Protein AF-0000000085929519 (afdb_homodimer)

Radius of gyration: 21.69 Å; Cα contacts (8 Å, |Δi|>4): 928; chains: 2; bounding box: 48×60×46 Å

Structure (mmCIF, N/CA/C/O backbone):
data_AF-0000000085929519-model_v1
#
loop_
_entity.id
_entity.type
_entity.pdbx_description
1 polymer 'PHP domain-containing protein'
#
loop_
_atom_site.group_PDB
_atom_site.id
_atom_site.type_symbol
_atom_site.label_atom_id
_atom_site.label_alt_id
_atom_site.label_comp_id
_atom_site.label_asym_id
_atom_site.label_entity_id
_atom_site.label_seq_id
_atom_site.pdbx_PDB_ins_code
_atom_site.Cartn_x
_atom_site.Cartn_y
_atom_site.Cartn_z
_atom_site.occupancy
_atom_site.B_iso_or_equiv
_atom_site.auth_seq_id
_atom_site.auth_comp_id
_atom_site.auth_asym_id
_atom_site.auth_atom_id
_atom_site.pdbx_PDB_model_num
ATOM 1 N N . MET A 1 1 ? -9.102 -14.117 -19.047 1 90.38 1 MET A N 1
ATOM 2 C CA . MET A 1 1 ? -7.98 -13.469 -18.375 1 90.38 1 MET A CA 1
ATOM 3 C C . MET A 1 1 ? -8.18 -13.477 -16.859 1 90.38 1 MET A C 1
ATOM 5 O O . MET A 1 1 ? -9.289 -13.703 -16.375 1 90.38 1 MET A O 1
ATOM 9 N N . ILE A 1 2 ? -7.047 -13.477 -16.094 1 96.5 2 ILE A N 1
ATOM 10 C CA . ILE A 1 2 ? -7.07 -13.68 -14.648 1 96.5 2 ILE A CA 1
ATOM 11 C C . ILE A 1 2 ? -6.348 -12.523 -13.953 1 96.5 2 ILE A C 1
ATOM 13 O O . ILE A 1 2 ? -5.301 -12.07 -14.422 1 96.5 2 ILE A O 1
ATOM 17 N N . ASP A 1 3 ? -6.895 -11.992 -12.93 1 98.62 3 ASP A N 1
ATOM 18 C CA . ASP A 1 3 ? -6.242 -11.078 -12 1 98.62 3 ASP A CA 1
ATOM 19 C C . ASP A 1 3 ? -6.473 -11.516 -10.555 1 98.62 3 ASP A C 1
ATOM 21 O O . ASP A 1 3 ? -7.535 -11.258 -9.984 1 98.62 3 ASP A O 1
ATOM 25 N N . ILE A 1 4 ? -5.457 -12.023 -9.953 1 98.25 4 ILE A N 1
ATOM 26 C CA . ILE A 1 4 ? -5.723 -12.664 -8.672 1 98.25 4 ILE A CA 1
ATOM 27 C C . ILE A 1 4 ? -5.172 -11.812 -7.535 1 98.25 4 ILE A C 1
ATOM 29 O O . ILE A 1 4 ? -5.152 -12.242 -6.379 1 98.25 4 ILE A O 1
ATOM 33 N N . HIS A 1 5 ? -4.691 -10.625 -7.828 1 98.81 5 HIS A N 1
ATOM 34 C CA . HIS A 1 5 ? -4.082 -9.742 -6.836 1 98.81 5 HIS A CA 1
ATOM 35 C C . HIS A 1 5 ? -4.688 -8.344 -6.891 1 98.81 5 HIS A C 1
ATOM 37 O O . HIS A 1 5 ? -4.172 -7.469 -7.59 1 98.81 5 HIS A O 1
ATOM 43 N N . THR A 1 6 ? -5.723 -8.172 -6.09 1 98.81 6 THR A N 1
ATOM 44 C CA . THR A 1 6 ? -6.41 -6.883 -6.035 1 98.81 6 THR A CA 1
ATOM 45 C C . THR A 1 6 ? -6.719 -6.496 -4.594 1 98.81 6 THR A C 1
ATOM 47 O O . THR A 1 6 ? -7 -7.359 -3.76 1 98.81 6 THR A O 1
ATOM 50 N N . HIS A 1 7 ? -6.684 -5.281 -4.344 1 98 7 HIS A N 1
ATOM 51 C CA . HIS A 1 7 ? -6.953 -4.777 -3.002 1 98 7 HIS A CA 1
ATOM 52 C C . HIS A 1 7 ? -8.25 -3.982 -2.961 1 98 7 HIS A C 1
ATOM 54 O O . HIS A 1 7 ? -8.672 -3.418 -3.975 1 98 7 HIS A O 1
ATOM 60 N N . THR A 1 8 ? -8.867 -3.93 -1.859 1 97.56 8 THR A N 1
ATOM 61 C CA . THR A 1 8 ? -10.102 -3.203 -1.575 1 97.56 8 THR A CA 1
ATOM 62 C C . THR A 1 8 ? -9.961 -2.389 -0.292 1 97.56 8 THR A C 1
ATOM 64 O O . THR A 1 8 ? -8.875 -2.297 0.279 1 97.56 8 THR A O 1
ATOM 67 N N . ARG A 1 9 ? -11.047 -1.91 0.167 1 93.94 9 ARG A N 1
ATOM 68 C CA . ARG A 1 9 ? -11.062 -1.1 1.381 1 93.94 9 ARG A CA 1
ATOM 69 C C . ARG A 1 9 ? -10.773 -1.952 2.611 1 93.94 9 ARG A C 1
ATOM 71 O O . ARG A 1 9 ? -10.516 -1.422 3.695 1 93.94 9 ARG A O 1
ATOM 78 N N . PHE A 1 10 ? -10.812 -3.244 2.479 1 96.25 10 PHE A N 1
ATOM 79 C CA . PHE A 1 10 ? -10.484 -4.121 3.596 1 96.25 10 PHE A CA 1
ATOM 80 C C . PHE A 1 10 ? -9.016 -4 3.969 1 96.25 10 PHE A C 1
ATOM 82 O O . PHE A 1 10 ? -8.594 -4.453 5.035 1 96.25 10 PHE A O 1
ATOM 89 N N . SER A 1 11 ? -8.234 -3.332 3.104 1 94.5 11 SER A N 1
ATOM 90 C CA . SER A 1 11 ? -6.867 -2.965 3.449 1 94.5 11 SER A CA 1
ATOM 91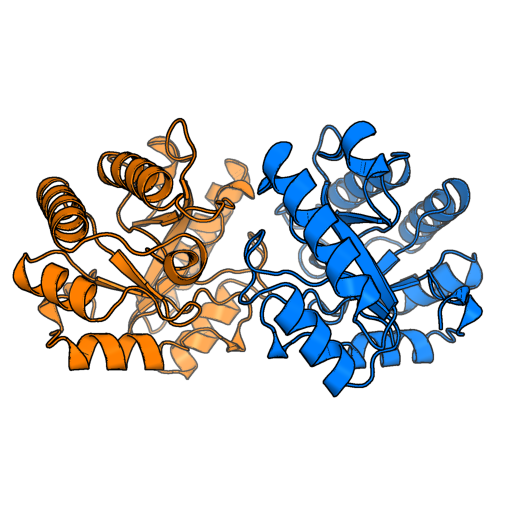 C C . SER A 1 11 ? -6.543 -1.545 2.994 1 94.5 11 SER A C 1
ATOM 93 O O . SER A 1 11 ? -7.055 -0.575 3.559 1 94.5 11 SER A O 1
ATOM 95 N N . ASP A 1 12 ? -5.707 -1.361 1.923 1 92.25 12 ASP A N 1
ATOM 96 C CA . ASP A 1 12 ? -5.312 -0.007 1.547 1 92.25 12 ASP A CA 1
ATOM 97 C C . ASP A 1 12 ? -5.762 0.321 0.124 1 92.25 12 ASP A C 1
ATOM 99 O O . ASP A 1 12 ? -5.219 1.229 -0.508 1 92.25 12 ASP A O 1
ATOM 103 N N . GLY A 1 13 ? -6.703 -0.383 -0.377 1 94.44 13 GLY A N 1
ATOM 104 C CA . GLY A 1 13 ? -7.344 -0.057 -1.642 1 94.44 13 GLY A CA 1
ATOM 105 C C . GLY A 1 13 ? -8.523 0.884 -1.487 1 94.44 13 GLY A C 1
ATOM 106 O O . GLY A 1 13 ? -8.93 1.196 -0.367 1 94.44 13 GLY A O 1
ATOM 107 N N . ILE A 1 14 ? -8.969 1.288 -2.68 1 92.25 14 ILE A N 1
ATOM 108 C CA . ILE A 1 14 ? -10.164 2.119 -2.744 1 92.25 14 ILE A CA 1
ATOM 109 C C . ILE A 1 14 ? -11.312 1.327 -3.371 1 92.25 14 ILE A C 1
ATOM 111 O O . ILE A 1 14 ? -11.125 0.655 -4.391 1 92.25 14 ILE A O 1
ATOM 115 N N . GLY A 1 15 ? -12.57 1.374 -2.689 1 92.12 15 GLY A N 1
ATOM 116 C CA . GLY A 1 15 ? -13.742 0.693 -3.209 1 92.12 15 GLY A CA 1
ATOM 117 C C . GLY A 1 15 ? -14.062 -0.595 -2.475 1 92.12 15 GLY A C 1
ATOM 118 O O . GLY A 1 15 ? -13.25 -1.081 -1.684 1 92.12 15 GLY A O 1
ATOM 119 N N . ASP A 1 16 ? -15.242 -1.176 -2.811 1 95.69 16 ASP A N 1
ATOM 120 C CA . ASP A 1 16 ? -15.711 -2.418 -2.201 1 95.69 16 ASP A CA 1
ATOM 121 C C . ASP A 1 16 ? -15.344 -3.623 -3.066 1 95.69 16 ASP A C 1
ATOM 123 O O . ASP A 1 16 ? -14.961 -3.469 -4.227 1 95.69 16 ASP A O 1
ATOM 127 N N . ILE A 1 17 ? -15.484 -4.773 -2.451 1 98.19 17 ILE A N 1
ATOM 128 C CA . ILE A 1 17 ? -15.258 -6.02 -3.18 1 98.19 17 ILE A CA 1
ATOM 129 C C . ILE A 1 17 ? -16.156 -6.062 -4.414 1 98.19 17 ILE A C 1
ATOM 131 O O . ILE A 1 17 ? -15.695 -6.41 -5.508 1 98.19 17 ILE A O 1
ATOM 135 N N . GLN A 1 18 ? -17.359 -5.621 -4.242 1 98.19 18 GLN A N 1
ATOM 136 C CA . GLN A 1 18 ? -18.328 -5.641 -5.344 1 98.19 18 GLN A CA 1
ATOM 137 C C . GLN A 1 18 ? -17.859 -4.762 -6.496 1 98.19 18 GLN A C 1
ATOM 139 O O . GLN A 1 18 ? -18.078 -5.09 -7.664 1 98.19 18 GLN A O 1
ATOM 144 N N . ASP A 1 19 ? -17.234 -3.633 -6.195 1 98.12 19 ASP A N 1
ATOM 145 C CA . ASP A 1 19 ? -16.734 -2.723 -7.223 1 98.12 19 ASP A CA 1
ATOM 146 C C . ASP A 1 19 ? -15.617 -3.377 -8.047 1 98.12 19 ASP A C 1
ATOM 148 O O . ASP A 1 19 ? -15.578 -3.24 -9.266 1 98.12 19 ASP A O 1
ATOM 152 N N . ASN A 1 20 ? -14.75 -4.055 -7.336 1 98.62 20 ASN A N 1
ATOM 153 C CA . ASN A 1 20 ? -13.688 -4.766 -8.039 1 98.62 20 ASN A CA 1
ATOM 154 C C . ASN A 1 20 ? -14.25 -5.852 -8.953 1 98.62 20 ASN A C 1
ATOM 156 O O . ASN A 1 20 ? -13.805 -6.004 -10.094 1 98.62 20 ASN A O 1
ATOM 160 N N . ILE A 1 21 ? -15.195 -6.602 -8.469 1 98.69 21 ILE A N 1
ATOM 161 C CA . ILE A 1 21 ? -15.805 -7.672 -9.25 1 98.69 21 ILE A CA 1
ATOM 162 C C . ILE A 1 21 ? -16.5 -7.09 -10.477 1 98.69 21 ILE A C 1
ATOM 164 O O . ILE A 1 21 ? -16.344 -7.598 -11.586 1 98.69 21 ILE A O 1
ATOM 168 N N . ALA A 1 22 ? -17.219 -6.008 -10.266 1 98.5 22 ALA A N 1
ATOM 169 C CA . ALA A 1 22 ? -17.906 -5.363 -11.375 1 98.5 22 ALA A CA 1
ATOM 170 C C . ALA A 1 22 ? -16.938 -4.891 -12.445 1 98.5 22 ALA A C 1
ATOM 172 O O . ALA A 1 22 ? -17.188 -5.031 -13.641 1 98.5 22 ALA A O 1
ATOM 173 N N . GLU A 1 23 ? -15.867 -4.34 -12.016 1 98.62 23 GLU A N 1
ATOM 174 C CA . GLU A 1 23 ? -14.852 -3.889 -12.961 1 98.62 23 GLU A CA 1
ATOM 175 C C . GLU A 1 23 ? -14.25 -5.066 -13.727 1 98.62 23 GLU A C 1
ATOM 177 O O . GLU A 1 23 ? -14 -4.969 -14.93 1 98.62 23 GLU A O 1
ATOM 182 N N . ALA A 1 24 ? -13.992 -6.117 -13.016 1 98.56 24 ALA A N 1
ATOM 183 C CA . ALA A 1 24 ? -13.477 -7.324 -13.648 1 98.56 24 ALA A CA 1
ATOM 184 C C . ALA A 1 24 ? -14.445 -7.844 -14.711 1 98.56 24 ALA A C 1
ATOM 186 O O . ALA A 1 24 ? -14.031 -8.227 -15.805 1 98.56 24 ALA A O 1
ATOM 187 N N . GLU A 1 25 ? -15.695 -7.863 -14.398 1 98.38 25 GLU A N 1
ATOM 188 C CA . GLU A 1 25 ? -16.719 -8.281 -15.352 1 98.38 25 GLU A CA 1
ATOM 189 C C . GLU A 1 25 ? -16.75 -7.359 -16.562 1 98.38 25 GLU A C 1
ATOM 191 O O . GLU A 1 25 ? -16.812 -7.824 -17.703 1 98.38 25 GLU A O 1
ATOM 196 N N . LYS A 1 26 ? -16.719 -6.109 -16.266 1 98.19 26 LYS A N 1
ATOM 197 C CA . LYS A 1 26 ? -16.734 -5.113 -17.344 1 98.19 26 LYS A CA 1
ATOM 198 C C . LYS A 1 26 ? -15.57 -5.328 -18.312 1 98.19 26 LYS A C 1
ATOM 200 O O . LYS A 1 26 ? -15.727 -5.156 -19.516 1 98.19 26 LYS A O 1
ATOM 205 N N . LYS A 1 27 ? -14.469 -5.754 -17.766 1 97.88 27 LYS A N 1
ATOM 206 C CA . LYS A 1 27 ? -13.266 -5.945 -18.578 1 97.88 27 LYS A CA 1
ATOM 207 C C . LYS A 1 27 ? -13.172 -7.379 -19.094 1 97.88 27 LYS A C 1
ATOM 209 O O . LYS A 1 27 ? -12.133 -7.789 -19.625 1 97.88 27 LYS A O 1
ATOM 214 N N . LYS A 1 28 ? -14.125 -8.188 -18.766 1 97.12 28 LYS A N 1
ATOM 215 C CA . LYS A 1 28 ? -14.32 -9.531 -19.312 1 97.12 28 LYS A CA 1
ATOM 216 C C . LYS A 1 28 ? -13.25 -10.492 -18.797 1 97.12 28 LYS A C 1
ATOM 218 O O . LYS A 1 28 ? -12.734 -11.312 -19.562 1 97.12 28 LYS A O 1
ATOM 223 N N . LEU A 1 29 ? -12.898 -10.273 -17.609 1 98 29 LEU A N 1
ATOM 224 C CA . LEU A 1 29 ? -12.07 -11.289 -16.969 1 98 29 LEU A CA 1
ATOM 225 C C . LEU A 1 29 ? -12.852 -12.57 -16.734 1 98 29 LEU A C 1
ATOM 227 O O . LEU A 1 29 ? -14.086 -12.547 -16.641 1 98 29 LEU A O 1
ATOM 231 N N . HIS A 1 30 ? -12.109 -13.688 -16.656 1 98 30 HIS A N 1
ATOM 232 C CA . HIS A 1 30 ? -12.719 -14.961 -16.297 1 98 30 HIS A CA 1
ATOM 233 C C . HIS A 1 30 ? -12.609 -15.211 -14.789 1 98 30 HIS A C 1
ATOM 235 O O . HIS A 1 30 ? -13.477 -15.852 -14.203 1 98 30 HIS A O 1
ATOM 241 N N . ILE A 1 31 ? -11.539 -14.773 -14.18 1 98.56 31 ILE A N 1
ATOM 242 C CA . ILE A 1 31 ? -11.273 -15 -12.766 1 98.56 31 ILE A CA 1
ATOM 243 C C . ILE A 1 31 ? -10.773 -13.711 -12.117 1 98.56 31 ILE A C 1
ATOM 245 O O . ILE A 1 31 ? -9.883 -13.047 -12.656 1 98.56 31 ILE A O 1
ATOM 249 N N . ILE A 1 32 ? -11.312 -13.359 -10.984 1 98.81 32 ILE A N 1
ATOM 250 C CA . ILE A 1 32 ? -10.758 -12.312 -10.141 1 98.81 32 ILE A CA 1
ATOM 251 C C . ILE A 1 32 ? -10.461 -12.867 -8.75 1 98.81 32 ILE A C 1
ATOM 253 O O . ILE A 1 32 ? -11.242 -13.664 -8.211 1 98.81 32 ILE A O 1
ATOM 257 N N . GLY A 1 33 ? -9.305 -12.516 -8.258 1 98.81 33 GLY A N 1
ATOM 258 C CA . GLY A 1 33 ? -8.969 -12.773 -6.867 1 98.81 33 GLY A CA 1
ATOM 259 C C . GLY A 1 33 ? -8.969 -11.523 -6.008 1 98.81 33 GLY A C 1
ATOM 260 O O . GLY A 1 33 ? -8.383 -10.508 -6.383 1 98.81 33 GLY A O 1
ATOM 261 N N . ILE A 1 34 ? -9.625 -11.555 -4.914 1 98.81 34 ILE A N 1
ATOM 262 C CA . ILE A 1 34 ? -9.562 -10.516 -3.898 1 98.81 34 ILE A CA 1
ATOM 263 C C . ILE A 1 34 ? -8.523 -10.883 -2.844 1 98.81 34 ILE A C 1
ATOM 265 O O . ILE A 1 34 ? -8.656 -11.898 -2.16 1 98.81 34 ILE A O 1
ATOM 269 N N . SER A 1 35 ? -7.504 -10.039 -2.73 1 98.69 35 SER A N 1
ATOM 270 C CA . SER A 1 35 ? -6.363 -10.469 -1.931 1 98.69 35 SER A CA 1
ATOM 271 C C . SER A 1 35 ? -5.785 -9.32 -1.122 1 98.69 35 SER A C 1
ATOM 273 O O . SER A 1 35 ? -4.59 -9.023 -1.218 1 98.69 35 SER A O 1
ATOM 275 N N . ASP A 1 36 ? -6.566 -8.781 -0.262 1 98.25 36 ASP A N 1
ATOM 276 C CA . ASP A 1 36 ? -6.164 -7.672 0.6 1 98.25 36 ASP A CA 1
ATOM 277 C C . ASP A 1 36 ? -5.051 -8.094 1.555 1 98.25 36 ASP A C 1
ATOM 279 O O . ASP A 1 36 ? -4.855 -9.289 1.8 1 98.25 36 ASP A O 1
ATOM 283 N N . HIS A 1 37 ? -4.363 -7.098 2.061 1 97.69 37 HIS A N 1
ATOM 284 C CA . HIS A 1 37 ? -3.275 -7.375 2.994 1 97.69 37 HIS A CA 1
ATOM 285 C C . HIS A 1 37 ? -3.799 -8.008 4.281 1 97.69 37 HIS A C 1
ATOM 287 O O . HIS A 1 37 ? -4.727 -7.48 4.898 1 97.69 37 HIS A O 1
ATOM 293 N N . LEU A 1 38 ? -3.082 -8.945 4.754 1 97.12 38 LEU A N 1
ATOM 294 C CA . LEU A 1 38 ? -3.539 -9.734 5.895 1 97.12 38 LEU A CA 1
ATOM 295 C C . LEU A 1 38 ? -3.465 -8.914 7.18 1 97.12 38 LEU A C 1
ATOM 297 O O . LEU A 1 38 ? -4.316 -9.062 8.062 1 97.12 38 LEU A O 1
ATOM 301 N N . HIS A 1 39 ? -2.502 -8.078 7.312 1 91.31 39 HIS A N 1
ATOM 302 C CA . HIS A 1 39 ? -2.221 -7.434 8.594 1 91.31 39 HIS A CA 1
ATOM 303 C C . HIS A 1 39 ? -3.285 -6.395 8.93 1 91.31 39 HIS A C 1
ATOM 305 O O . HIS A 1 39 ? -3.258 -5.801 10.008 1 91.31 39 HIS A O 1
ATOM 311 N N . PHE A 1 40 ? -4.309 -6.254 8.141 1 92.69 40 PHE A N 1
ATOM 312 C CA . PHE A 1 40 ? -5.41 -5.336 8.406 1 92.69 40 PHE A CA 1
ATOM 313 C C . PHE A 1 40 ? -6.551 -6.051 9.117 1 92.69 40 PHE A C 1
ATOM 315 O O . PHE A 1 40 ? -7.508 -5.414 9.562 1 92.69 40 PHE A O 1
ATOM 322 N N . PHE A 1 41 ? -6.418 -7.359 9.289 1 93.31 41 PHE A N 1
ATOM 323 C CA . PHE A 1 41 ? -7.57 -8.156 9.695 1 93.31 41 PHE A CA 1
ATOM 324 C C . PHE A 1 41 ? -7.438 -8.609 11.148 1 93.31 41 PHE A C 1
ATOM 326 O O . PHE A 1 41 ? -6.383 -9.102 11.555 1 93.31 41 PHE A O 1
ATOM 333 N N . SER A 1 42 ? -8.5 -8.398 11.898 1 90.44 42 SER A N 1
ATOM 334 C CA . SER A 1 42 ? -8.773 -9.289 13.031 1 90.44 42 SER A CA 1
ATOM 335 C C . SER A 1 42 ? -9.5 -10.555 12.578 1 90.44 42 SER A C 1
ATOM 337 O O . SER A 1 42 ? -9.938 -10.648 11.43 1 90.44 42 SER A O 1
ATOM 339 N N . ASN A 1 43 ? -9.586 -11.508 13.453 1 91.88 43 ASN A N 1
ATOM 340 C CA . ASN A 1 43 ? -10.273 -12.742 13.109 1 91.88 43 ASN A CA 1
ATOM 341 C C . ASN A 1 43 ? -11.719 -12.484 12.68 1 91.88 43 ASN A C 1
ATOM 343 O O . ASN A 1 43 ? -12.188 -13.047 11.695 1 91.88 43 ASN A O 1
ATOM 347 N N . HIS A 1 44 ? -12.328 -11.648 13.391 1 92.44 44 HIS A N 1
ATOM 348 C CA . HIS A 1 44 ? -13.727 -11.359 13.094 1 92.44 44 HIS A CA 1
ATOM 349 C C . HIS A 1 44 ? -13.875 -10.664 11.75 1 92.44 44 HIS A C 1
ATOM 351 O O . HIS A 1 44 ? -14.781 -10.984 10.977 1 92.44 44 HIS A O 1
ATOM 357 N N . VAL A 1 45 ? -13.016 -9.805 11.438 1 93.94 45 VAL A N 1
ATOM 358 C CA . VAL A 1 45 ? -13.07 -9.062 10.18 1 93.94 45 VAL A CA 1
ATOM 359 C C . VAL A 1 45 ? -12.781 -10 9.016 1 93.94 45 VAL A C 1
ATOM 361 O O . VAL A 1 45 ? -13.391 -9.883 7.945 1 93.94 45 VAL A O 1
ATOM 364 N N . LEU A 1 46 ? -11.859 -10.891 9.289 1 96.69 46 LEU A N 1
ATOM 365 C CA . LEU A 1 46 ? -11.547 -11.859 8.25 1 96.69 46 LEU A CA 1
ATOM 366 C C . LEU A 1 46 ? -12.766 -12.727 7.934 1 96.69 46 LEU A C 1
ATOM 368 O O . LEU A 1 46 ? -13.023 -13.031 6.766 1 96.69 46 LEU A O 1
ATOM 372 N N . ASN A 1 47 ? -13.453 -13.125 8.953 1 96.88 47 ASN A N 1
ATOM 373 C CA . ASN A 1 47 ? -14.664 -13.922 8.75 1 96.88 47 ASN A CA 1
ATOM 374 C C . ASN A 1 47 ? -15.695 -13.164 7.918 1 96.88 47 ASN A C 1
ATOM 376 O O . ASN A 1 47 ? -16.312 -13.742 7.023 1 96.88 47 ASN A O 1
ATOM 380 N N . SER A 1 48 ? -15.859 -11.914 8.203 1 95.88 48 SER A N 1
ATOM 381 C CA . SER A 1 48 ? -16.781 -11.078 7.441 1 95.88 48 SER A CA 1
ATOM 382 C C . SER A 1 48 ? -16.312 -10.938 5.992 1 95.88 48 SER A C 1
ATOM 384 O O . SER A 1 48 ? -17.125 -11.016 5.066 1 95.88 48 SER A O 1
ATOM 386 N N . TYR A 1 49 ? -15.117 -10.742 5.82 1 97.81 49 TYR A N 1
ATOM 387 C CA . TYR A 1 49 ? -14.461 -10.609 4.52 1 97.81 49 TYR A CA 1
ATOM 388 C C . TYR A 1 49 ? -14.734 -11.828 3.646 1 97.81 49 TYR A C 1
ATOM 390 O O . TYR A 1 49 ? -15.242 -11.695 2.529 1 97.81 49 TYR A O 1
ATOM 398 N N . VAL A 1 50 ? -14.492 -12.977 4.168 1 98.44 50 VAL A N 1
ATOM 399 C CA . VAL A 1 50 ? -14.672 -14.227 3.443 1 98.44 50 VAL A CA 1
ATOM 400 C C . VAL A 1 50 ? -16.156 -14.453 3.156 1 98.44 50 VAL A C 1
ATOM 402 O O . VAL A 1 50 ? -16.516 -14.883 2.059 1 98.44 50 VAL A O 1
ATOM 405 N N . SER A 1 51 ? -16.969 -14.156 4.113 1 98 51 SER A N 1
ATOM 406 C CA . SER A 1 51 ? -18.406 -14.328 3.951 1 98 51 SER A CA 1
ATOM 407 C C . SER A 1 51 ? -18.953 -13.453 2.83 1 98 51 SER A C 1
ATOM 409 O O . SER A 1 51 ? -19.766 -13.891 2.023 1 98 51 SER A O 1
ATOM 411 N N . ILE A 1 52 ? -18.5 -12.242 2.777 1 97.62 52 ILE A N 1
ATOM 412 C CA . ILE A 1 52 ? -18.922 -11.297 1.752 1 97.62 52 ILE A CA 1
ATOM 413 C C . ILE A 1 52 ? -18.5 -11.797 0.375 1 97.62 52 ILE A C 1
ATOM 415 O O . ILE A 1 52 ? -19.281 -11.781 -0.572 1 97.62 52 ILE A O 1
ATOM 419 N N . ILE A 1 53 ? -17.297 -12.227 0.251 1 98.56 53 ILE A N 1
ATOM 420 C CA . ILE A 1 53 ? -16.797 -12.734 -1.023 1 98.56 53 ILE A CA 1
ATOM 421 C C . ILE A 1 53 ? -17.609 -13.938 -1.458 1 98.56 53 ILE A C 1
ATOM 423 O O . ILE A 1 53 ? -18 -14.055 -2.627 1 98.56 53 ILE A O 1
ATOM 427 N N . LYS A 1 54 ? -17.875 -14.812 -0.537 1 97.94 54 LYS A N 1
ATOM 428 C CA . LYS A 1 54 ? -18.641 -16.016 -0.841 1 97.94 54 LYS A CA 1
ATOM 429 C C . LYS A 1 54 ? -20.047 -15.656 -1.343 1 97.94 54 LYS A C 1
ATOM 431 O O . LYS A 1 54 ? -20.562 -16.297 -2.26 1 97.94 54 LYS A O 1
ATOM 436 N N . GLN A 1 55 ? -20.609 -14.703 -0.755 1 98 55 GLN A N 1
ATOM 437 C CA . GLN A 1 55 ? -21.922 -14.258 -1.179 1 98 55 GLN A CA 1
ATOM 438 C C . GLN A 1 55 ? -21.875 -13.633 -2.572 1 98 55 GLN A C 1
ATOM 440 O O . GLN A 1 55 ? -22.703 -13.945 -3.426 1 98 55 GLN A O 1
ATOM 445 N N . LEU A 1 56 ? -20.922 -12.797 -2.785 1 98.06 56 LEU A N 1
ATOM 446 C CA . LEU A 1 56 ? -20.812 -12.094 -4.059 1 98.06 56 LEU A CA 1
ATOM 447 C C . LEU A 1 56 ? -20.469 -13.055 -5.184 1 98.06 56 LEU A C 1
ATOM 449 O O . LEU A 1 56 ? -20.875 -12.852 -6.332 1 98.06 56 LEU A O 1
ATOM 453 N N . LYS A 1 57 ? -19.734 -14.055 -4.809 1 97.38 57 LYS A N 1
ATOM 454 C CA . LYS A 1 57 ? -19.375 -15.109 -5.754 1 97.38 57 LYS A CA 1
ATOM 455 C C . LYS A 1 57 ? -20.625 -15.734 -6.383 1 97.38 57 LYS A C 1
ATOM 457 O O . LYS A 1 57 ? -20.641 -16.031 -7.578 1 97.38 57 LYS A O 1
ATOM 462 N N . LYS A 1 58 ? -21.641 -15.914 -5.652 1 97.12 58 LYS A N 1
ATOM 463 C CA . LYS A 1 58 ? -22.875 -16.562 -6.098 1 97.12 58 LYS A CA 1
ATOM 464 C C . LYS A 1 58 ? -23.594 -15.695 -7.121 1 97.12 58 LYS A C 1
ATOM 466 O O . LYS A 1 58 ? -24.344 -16.203 -7.961 1 97.12 58 LYS A O 1
ATOM 471 N N . GLU A 1 59 ? -23.312 -14.461 -7.047 1 96.5 59 GLU A N 1
ATOM 472 C CA . GLU A 1 59 ? -24.062 -13.531 -7.895 1 96.5 59 GLU A CA 1
ATOM 473 C C . GLU A 1 59 ? -23.203 -13.047 -9.062 1 96.5 59 GLU A C 1
ATOM 475 O O . GLU A 1 59 ? -23.672 -12.25 -9.883 1 96.5 59 GLU A O 1
ATOM 480 N N . SER A 1 60 ? -22.062 -13.508 -9.125 1 97.31 60 SER A N 1
ATOM 481 C CA . SER A 1 60 ? -21.109 -13.016 -10.117 1 97.31 60 SER A CA 1
ATOM 482 C C . SER A 1 60 ? -21.172 -13.828 -11.406 1 97.31 60 SER A C 1
ATOM 484 O O . SER A 1 60 ? -21.469 -15.023 -11.375 1 97.31 60 SER A O 1
ATOM 486 N N . GLU A 1 61 ? -20.781 -13.18 -12.5 1 96.56 61 GLU A N 1
ATOM 487 C CA . GLU A 1 61 ? -20.719 -13.836 -13.805 1 96.56 61 GLU A CA 1
ATOM 488 C C . GLU A 1 61 ? -19.359 -14.477 -14.039 1 96.56 61 GLU A C 1
ATOM 490 O O . GLU A 1 61 ? -19.188 -15.227 -15 1 96.56 61 GLU A O 1
ATOM 495 N N . ILE A 1 62 ? -18.469 -14.188 -13.188 1 98.19 62 ILE A N 1
ATOM 496 C CA . ILE A 1 62 ? -17.109 -14.711 -13.328 1 98.19 62 ILE A CA 1
ATOM 497 C C . ILE A 1 62 ? -16.703 -15.445 -12.062 1 98.19 62 ILE A C 1
ATOM 499 O O . ILE A 1 62 ? -17.406 -15.383 -11.047 1 98.19 62 ILE A O 1
ATOM 503 N N . VAL A 1 63 ? -15.625 -16.172 -12.102 1 98.5 63 VAL A N 1
ATOM 504 C CA . VAL A 1 63 ? -15.109 -16.875 -10.93 1 98.5 63 VAL A CA 1
ATOM 505 C C . VAL A 1 63 ? -14.484 -15.867 -9.961 1 98.5 63 VAL A C 1
ATOM 507 O O . VAL A 1 63 ? -13.641 -15.062 -10.359 1 98.5 63 VAL A O 1
ATOM 510 N N . VAL A 1 64 ? -14.922 -15.867 -8.758 1 98.81 64 VAL A N 1
ATOM 511 C CA . VAL A 1 64 ? -14.383 -15.008 -7.711 1 98.81 64 VAL A CA 1
ATOM 512 C C . VAL A 1 64 ? -13.688 -15.852 -6.648 1 98.81 64 VAL A C 1
ATOM 514 O O . VAL A 1 64 ? -14.289 -16.766 -6.074 1 98.81 64 VAL A O 1
ATOM 517 N N . LEU A 1 65 ? -12.445 -15.562 -6.395 1 98.81 65 LEU A N 1
ATOM 518 C CA . LEU A 1 65 ? -11.672 -16.312 -5.418 1 98.81 65 LEU A CA 1
ATOM 519 C C . LEU A 1 65 ? -11.344 -15.453 -4.203 1 98.81 65 LEU A C 1
ATOM 521 O O . LEU A 1 65 ? -10.977 -14.289 -4.344 1 98.81 65 LEU A O 1
ATOM 525 N N . ALA A 1 66 ? -11.492 -16.031 -3.033 1 98.75 66 ALA A N 1
ATOM 526 C CA . ALA A 1 66 ? -11.117 -15.383 -1.777 1 98.75 66 ALA A CA 1
ATOM 527 C C . ALA A 1 66 ? -9.656 -15.656 -1.437 1 98.75 66 ALA A C 1
ATOM 529 O O . ALA A 1 66 ? -9.289 -16.781 -1.089 1 98.75 66 ALA A O 1
ATOM 530 N N . GLY A 1 67 ? -8.828 -14.609 -1.534 1 98.81 67 GLY A N 1
ATOM 531 C CA . GLY A 1 67 ? -7.422 -14.719 -1.182 1 98.81 67 GLY A CA 1
ATOM 532 C C . GLY A 1 67 ? -6.973 -13.68 -0.171 1 98.81 67 GLY A C 1
ATOM 533 O O . GLY A 1 67 ? -7.801 -12.977 0.415 1 98.81 67 GLY A O 1
ATOM 534 N N . ILE A 1 68 ? -5.676 -13.648 0.113 1 98.81 68 ILE A N 1
ATOM 535 C CA . ILE A 1 68 ? -5.008 -12.641 0.929 1 98.81 68 ILE A CA 1
ATOM 536 C C . ILE A 1 68 ? -3.574 -12.445 0.435 1 98.81 68 ILE A C 1
ATOM 538 O O . ILE A 1 68 ? -3.051 -13.273 -0.311 1 98.81 68 ILE A O 1
ATOM 542 N N . GLU A 1 69 ? -3.043 -11.336 0.878 1 98.75 69 GLU A N 1
ATOM 543 C CA . GLU A 1 69 ? -1.602 -11.141 0.75 1 98.75 69 GLU A CA 1
ATOM 544 C C . GLU A 1 69 ? -0.931 -11.07 2.119 1 98.75 69 GLU A C 1
ATOM 546 O O . GLU A 1 69 ? -1.105 -10.094 2.852 1 98.75 69 GLU A O 1
ATOM 551 N N . ALA A 1 70 ? -0.176 -12.055 2.379 1 98.56 70 ALA A N 1
ATOM 552 C CA . ALA A 1 70 ? 0.617 -12.109 3.605 1 98.56 70 ALA A CA 1
ATOM 553 C C . ALA A 1 70 ? 1.987 -11.469 3.402 1 98.56 70 ALA A C 1
ATOM 555 O O . ALA A 1 70 ? 2.396 -11.211 2.268 1 98.56 70 ALA A O 1
ATOM 556 N N . ASN A 1 71 ? 2.643 -11.227 4.508 1 97.25 71 ASN A N 1
ATOM 557 C CA . ASN A 1 71 ? 4.004 -10.695 4.469 1 97.25 71 ASN A CA 1
ATOM 558 C C . ASN A 1 71 ? 5.039 -11.797 4.703 1 97.25 71 ASN A C 1
ATOM 560 O O . ASN A 1 71 ? 4.844 -12.664 5.551 1 97.25 71 ASN A O 1
ATOM 564 N N . ILE A 1 72 ? 6.059 -11.703 3.908 1 97.81 72 ILE A N 1
ATOM 565 C CA . ILE A 1 72 ? 7.246 -12.5 4.199 1 97.81 72 ILE A CA 1
ATOM 566 C C . ILE A 1 72 ? 8.156 -11.727 5.156 1 97.81 72 ILE A C 1
ATOM 568 O O . ILE A 1 72 ? 8.664 -10.656 4.812 1 97.81 72 ILE A O 1
ATOM 572 N N . LEU A 1 73 ? 8.391 -12.312 6.309 1 94.94 73 LEU A N 1
ATOM 573 C CA . LEU A 1 73 ? 9.203 -11.703 7.355 1 94.94 73 LEU A CA 1
ATOM 574 C C . LEU A 1 73 ? 10.43 -12.562 7.66 1 94.94 73 LEU A C 1
ATOM 576 O O . LEU A 1 73 ? 10.5 -13.719 7.234 1 94.94 73 LEU A O 1
ATOM 580 N N . PRO A 1 74 ? 11.383 -12.016 8.375 1 94.12 74 PRO A N 1
ATOM 581 C CA . PRO A 1 74 ? 12.594 -12.781 8.664 1 94.12 74 PRO A CA 1
ATOM 582 C C . PRO A 1 74 ? 12.312 -14.078 9.422 1 94.12 74 PRO A C 1
ATOM 584 O O . PRO A 1 74 ? 13.047 -15.055 9.273 1 94.12 74 PRO A O 1
ATOM 587 N N . ASN A 1 75 ? 11.211 -14.062 10.133 1 94.81 75 ASN A N 1
ATOM 588 C CA . ASN A 1 75 ? 10.922 -15.25 10.93 1 94.81 75 ASN A CA 1
ATOM 589 C C . ASN A 1 75 ? 9.828 -16.109 10.289 1 94.81 75 ASN A C 1
ATOM 591 O O . ASN A 1 75 ? 9.305 -17.031 10.914 1 94.81 75 ASN A O 1
ATOM 595 N N . GLY A 1 76 ? 9.469 -15.789 9.055 1 96.69 76 GLY A N 1
ATOM 596 C CA . GLY A 1 76 ? 8.438 -16.547 8.359 1 96.69 76 GLY A CA 1
ATOM 597 C C . GLY A 1 76 ? 7.344 -15.656 7.789 1 96.69 76 GLY A C 1
ATOM 598 O O . GLY A 1 76 ? 7.539 -14.453 7.613 1 96.69 76 GLY A O 1
ATOM 599 N N . VAL A 1 77 ? 6.246 -16.328 7.461 1 97.94 77 VAL A N 1
ATOM 600 C CA . VAL A 1 77 ? 5.121 -15.594 6.887 1 97.94 77 VAL A CA 1
ATOM 601 C C . VAL A 1 77 ? 4.09 -15.297 7.973 1 97.94 77 VAL A C 1
ATOM 603 O O . VAL A 1 77 ? 3.947 -16.062 8.93 1 97.94 77 VAL A O 1
ATOM 606 N N . ASP A 1 78 ? 3.365 -14.227 7.891 1 97.38 78 ASP A N 1
ATOM 607 C CA . ASP A 1 78 ? 2.463 -13.812 8.961 1 97.38 78 ASP A CA 1
ATOM 608 C C . ASP A 1 78 ? 1.054 -14.359 8.727 1 97.38 78 ASP A C 1
ATOM 610 O O . ASP A 1 78 ? 0.07 -13.633 8.891 1 97.38 78 ASP A O 1
ATOM 614 N N . ILE A 1 79 ? 0.955 -15.602 8.352 1 98.31 79 ILE A N 1
ATOM 615 C CA . ILE A 1 79 ? -0.327 -16.281 8.188 1 98.31 79 ILE A CA 1
ATOM 616 C C . ILE A 1 79 ? -0.33 -17.578 8.992 1 98.31 79 ILE A C 1
ATOM 618 O O . ILE A 1 79 ? 0.688 -18.266 9.07 1 98.31 79 ILE A O 1
ATOM 622 N N . THR A 1 80 ? -1.503 -17.938 9.562 1 97.94 80 THR A N 1
ATOM 623 C CA . THR A 1 80 ? -1.66 -19.203 10.273 1 97.94 80 THR A CA 1
ATOM 624 C C . THR A 1 80 ? -2.457 -20.203 9.445 1 97.94 80 THR A C 1
ATOM 626 O O . THR A 1 80 ? -3.145 -19.812 8.492 1 97.94 80 THR A O 1
ATOM 629 N N . SER A 1 81 ? -2.369 -21.453 9.844 1 98.38 81 SER A N 1
ATOM 630 C CA . SER A 1 81 ? -3.129 -22.5 9.164 1 98.38 81 SER A CA 1
ATOM 631 C C . SER A 1 81 ? -4.629 -22.266 9.305 1 98.38 81 SER A C 1
ATOM 633 O O . SER A 1 81 ? -5.398 -22.578 8.391 1 98.38 81 SER A O 1
ATOM 635 N N . GLU A 1 82 ? -5.02 -21.781 10.438 1 98 82 GLU A N 1
ATOM 636 C CA . GLU A 1 82 ? -6.434 -21.5 10.68 1 98 82 GLU A CA 1
ATOM 637 C C . GLU A 1 82 ? -6.969 -20.453 9.711 1 98 82 GLU A C 1
ATOM 639 O O . GLU A 1 82 ? -8.094 -20.562 9.227 1 98 82 GLU A O 1
ATOM 644 N N . ILE A 1 83 ? -6.195 -19.469 9.43 1 98.12 83 ILE A N 1
ATOM 645 C CA . ILE A 1 83 ? -6.578 -18.438 8.477 1 98.12 83 ILE A CA 1
ATOM 646 C C . ILE A 1 83 ? -6.586 -19 7.062 1 98.12 83 ILE A C 1
ATOM 648 O O . ILE A 1 83 ? -7.539 -18.797 6.309 1 98.12 83 ILE A O 1
ATOM 652 N N . ARG A 1 84 ? -5.586 -19.734 6.758 1 98.56 84 ARG A N 1
ATOM 653 C CA . ARG A 1 84 ? -5.426 -20.281 5.41 1 98.56 84 ARG A CA 1
ATOM 654 C C . ARG A 1 84 ? -6.613 -21.156 5.023 1 98.56 84 ARG A C 1
ATOM 656 O O . ARG A 1 84 ? -7.031 -21.172 3.865 1 98.56 84 ARG A O 1
ATOM 663 N N . LYS A 1 85 ? -7.137 -21.891 5.902 1 98.25 85 LYS A N 1
ATOM 664 C CA . LYS A 1 85 ? -8.219 -22.844 5.656 1 98.25 85 LYS A CA 1
ATOM 665 C C . LYS A 1 85 ? -9.477 -22.125 5.18 1 98.25 85 LYS A C 1
ATOM 667 O O . LYS A 1 85 ? -10.328 -22.734 4.523 1 98.25 85 LYS A O 1
ATOM 672 N N . LYS A 1 86 ? -9.602 -20.891 5.418 1 98.19 86 LYS A N 1
ATOM 673 C CA . LYS A 1 86 ? -10.797 -20.125 5.082 1 98.19 86 LYS A CA 1
ATOM 674 C C . LYS A 1 86 ? -10.695 -19.531 3.676 1 98.19 86 LYS A C 1
ATOM 676 O O . LYS A 1 86 ? -11.664 -18.969 3.166 1 98.19 86 LYS A O 1
ATOM 681 N N . LEU A 1 87 ? -9.586 -19.688 3.023 1 98.69 87 LEU A N 1
ATOM 682 C CA . LEU A 1 87 ? -9.281 -18.984 1.781 1 98.69 87 LEU A CA 1
ATOM 683 C C . LEU A 1 87 ? -9.133 -19.969 0.624 1 98.69 87 LEU A C 1
ATOM 685 O O . LEU A 1 87 ? -8.828 -21.141 0.836 1 98.69 87 LEU A O 1
ATOM 689 N N . ASP A 1 88 ? -9.297 -19.422 -0.586 1 98.62 88 ASP A N 1
ATOM 690 C CA . ASP A 1 88 ? -9.023 -20.203 -1.78 1 98.62 88 ASP A CA 1
ATOM 691 C C . ASP A 1 88 ? -7.527 -20.25 -2.078 1 98.62 88 ASP A C 1
ATOM 693 O O . ASP A 1 88 ? -7.027 -21.25 -2.613 1 98.62 88 ASP A O 1
ATOM 697 N N . TYR A 1 89 ? -6.809 -19.172 -1.763 1 98.81 89 TYR A N 1
ATOM 698 C CA . TYR A 1 89 ? -5.367 -19.094 -1.977 1 98.81 89 TYR A CA 1
ATOM 699 C C . TYR A 1 89 ? -4.734 -18.031 -1.097 1 98.81 89 TYR A C 1
ATOM 701 O O . TYR A 1 89 ? -5.438 -17.188 -0.526 1 98.81 89 TYR A O 1
ATOM 709 N N . ALA A 1 90 ? -3.432 -18.078 -0.976 1 98.94 90 ALA A N 1
ATOM 710 C CA . ALA A 1 90 ? -2.66 -17.062 -0.25 1 98.94 90 ALA A CA 1
ATOM 711 C C . ALA A 1 90 ? -1.415 -16.656 -1.032 1 98.94 90 ALA A C 1
ATOM 713 O O . ALA A 1 90 ? -0.667 -17.516 -1.509 1 98.94 90 ALA A O 1
ATOM 714 N N . ILE A 1 91 ? -1.246 -15.359 -1.179 1 98.88 91 ILE A N 1
ATOM 715 C CA . ILE A 1 91 ? -0.028 -14.758 -1.72 1 98.88 91 ILE A CA 1
ATOM 716 C C . ILE A 1 91 ? 0.898 -14.352 -0.577 1 98.88 91 ILE A C 1
ATOM 718 O O . ILE A 1 91 ? 0.436 -13.906 0.477 1 98.88 91 ILE A O 1
ATOM 722 N N . ALA A 1 92 ? 2.186 -14.508 -0.745 1 98.81 92 ALA A N 1
ATOM 723 C CA . ALA A 1 92 ? 3.16 -13.922 0.173 1 98.81 92 ALA A CA 1
ATOM 724 C C . ALA A 1 92 ? 4.133 -13.008 -0.568 1 98.81 92 ALA A C 1
ATOM 726 O O . ALA A 1 92 ? 4.664 -13.383 -1.62 1 98.81 92 ALA A O 1
ATOM 727 N N . SER A 1 93 ? 4.348 -11.859 -0.053 1 98.19 93 SER A N 1
ATOM 728 C CA . SER A 1 93 ? 5.23 -10.891 -0.688 1 98.19 93 SER A CA 1
ATOM 729 C C . SER A 1 93 ? 6.223 -10.305 0.314 1 98.19 93 SER A C 1
ATOM 731 O O . SER A 1 93 ? 5.938 -10.234 1.512 1 98.19 93 SER A O 1
ATOM 733 N N . VAL A 1 94 ? 7.391 -9.945 -0.178 1 95.5 94 VAL A N 1
ATOM 734 C CA . VAL A 1 94 ? 8.375 -9.227 0.622 1 95.5 94 VAL A CA 1
ATOM 735 C C . VAL A 1 94 ? 8.094 -7.73 0.566 1 95.5 94 VAL A C 1
ATOM 737 O O . VAL A 1 94 ? 8.172 -7.117 -0.5 1 95.5 94 VAL A O 1
ATOM 740 N N . HIS A 1 95 ? 7.746 -7.219 1.738 1 90.94 95 HIS A N 1
ATOM 741 C CA . HIS A 1 95 ? 7.523 -5.781 1.849 1 90.94 95 HIS A CA 1
ATOM 742 C C . HIS A 1 95 ? 8.57 -5.129 2.744 1 90.94 95 HIS A C 1
ATOM 744 O O . HIS A 1 95 ? 8.234 -4.52 3.762 1 90.94 95 HIS A O 1
ATOM 750 N N . MET A 1 96 ? 9.789 -5.301 2.373 1 89.25 96 MET A N 1
ATOM 751 C CA . MET A 1 96 ? 10.922 -4.762 3.125 1 89.25 96 MET A CA 1
ATOM 752 C C . MET A 1 96 ? 11.914 -4.07 2.195 1 89.25 96 MET A C 1
ATOM 754 O O . MET A 1 96 ? 12.016 -4.422 1.019 1 89.25 96 MET A O 1
ATOM 758 N N . TYR A 1 97 ? 12.57 -3.133 2.732 1 89.5 97 TYR A N 1
ATOM 759 C CA . TYR A 1 97 ? 13.617 -2.445 1.978 1 89.5 97 TYR A CA 1
ATOM 760 C C . TYR A 1 97 ? 14.961 -3.133 2.16 1 89.5 97 TYR A C 1
ATOM 762 O O . TYR A 1 97 ? 15.297 -3.568 3.264 1 89.5 97 TYR A O 1
ATOM 770 N N . PHE A 1 98 ? 15.672 -3.203 1.063 1 90.31 98 PHE A N 1
ATOM 771 C CA . PHE A 1 98 ? 17.016 -3.75 1.052 1 90.31 98 PHE A CA 1
ATOM 772 C C . PHE A 1 98 ? 18 -2.756 0.442 1 90.31 98 PHE A C 1
ATOM 774 O O . PHE A 1 98 ? 17.625 -1.952 -0.415 1 90.31 98 PHE A O 1
ATOM 781 N N . THR A 1 99 ? 19.234 -2.877 0.955 1 89.56 99 THR A N 1
ATOM 782 C CA . THR A 1 99 ? 20.297 -2.066 0.348 1 89.56 99 THR A CA 1
ATOM 783 C C . THR A 1 99 ? 20.906 -2.785 -0.851 1 89.56 99 THR A C 1
ATOM 785 O O . THR A 1 99 ? 20.625 -3.961 -1.087 1 89.56 99 THR A O 1
ATOM 788 N N . LEU A 1 100 ? 21.672 -2.076 -1.65 1 91.75 100 LEU A N 1
ATOM 789 C CA . LEU A 1 100 ? 22.359 -2.662 -2.789 1 91.75 100 LEU A CA 1
ATOM 790 C C . LEU A 1 100 ? 23.172 -3.887 -2.363 1 91.75 100 LEU A C 1
ATOM 792 O O . LEU A 1 100 ? 23.859 -3.854 -1.349 1 91.75 100 LEU A O 1
ATOM 796 N N . GLY A 1 101 ? 23 -4.988 -3.123 1 94.44 101 GLY A N 1
ATOM 797 C CA . GLY A 1 101 ? 23.688 -6.23 -2.805 1 94.44 101 GLY A CA 1
ATOM 798 C C . GLY A 1 101 ? 22.875 -7.148 -1.909 1 94.44 101 GLY A C 1
ATOM 799 O O . GLY A 1 101 ? 23.344 -8.211 -1.505 1 94.44 101 GLY A O 1
ATOM 800 N N . GLY A 1 102 ? 21.625 -6.777 -1.653 1 95.38 102 GLY A N 1
ATOM 801 C CA . GLY A 1 102 ? 20.797 -7.504 -0.7 1 95.38 102 GLY A CA 1
ATOM 802 C C . GLY A 1 102 ? 19.969 -8.594 -1.342 1 95.38 102 GLY A C 1
ATOM 803 O O . GLY A 1 102 ? 19.031 -9.117 -0.725 1 95.38 102 GLY A O 1
ATOM 804 N N . HIS A 1 103 ? 20.234 -8.992 -2.586 1 96.94 103 HIS A N 1
ATOM 805 C CA . HIS A 1 103 ? 19.391 -9.945 -3.301 1 96.94 103 HIS A CA 1
ATOM 806 C C . HIS A 1 103 ? 19.438 -11.32 -2.639 1 96.94 103 HIS A C 1
ATOM 808 O O . HIS A 1 103 ? 18.438 -12.039 -2.643 1 96.94 103 HIS A O 1
ATOM 814 N N . GLU A 1 104 ? 20.562 -11.695 -2.025 1 97.44 104 GLU A N 1
ATOM 815 C CA . GLU A 1 104 ? 20.641 -12.984 -1.349 1 97.44 104 GLU A CA 1
ATOM 816 C C . GLU A 1 104 ? 19.703 -13.039 -0.147 1 97.44 104 GLU A C 1
ATOM 818 O O . GLU A 1 104 ? 19.047 -14.055 0.087 1 97.44 104 GLU A O 1
ATOM 823 N N . GLU A 1 105 ? 19.703 -11.938 0.597 1 96.81 105 GLU A N 1
ATOM 824 C CA . GLU A 1 105 ? 18.797 -11.852 1.726 1 96.81 105 GLU A CA 1
ATOM 825 C C . GLU A 1 105 ? 17.344 -11.961 1.264 1 96.81 105 GLU A C 1
ATOM 827 O O . GLU A 1 105 ? 16.531 -12.664 1.88 1 96.81 105 GLU A O 1
ATOM 832 N N . TYR A 1 106 ? 17.016 -11.305 0.206 1 97.56 106 TYR A N 1
ATOM 833 C CA . TYR A 1 106 ? 15.688 -11.359 -0.403 1 97.56 106 TYR A CA 1
ATOM 834 C C . TYR A 1 106 ? 15.328 -12.789 -0.787 1 97.56 106 TYR A C 1
ATOM 836 O O . TYR A 1 106 ? 14.234 -13.266 -0.466 1 97.56 106 TYR A O 1
ATOM 844 N N . LEU A 1 107 ? 16.25 -13.492 -1.438 1 98.56 107 LEU A N 1
ATOM 845 C CA . LEU A 1 107 ? 15.984 -14.852 -1.886 1 98.56 107 LEU A CA 1
ATOM 846 C C . LEU A 1 107 ? 15.781 -15.781 -0.697 1 98.56 107 LEU A C 1
ATOM 848 O O . LEU A 1 107 ? 14.953 -16.688 -0.749 1 98.56 107 LEU A O 1
ATOM 852 N N . ASN A 1 108 ? 16.547 -15.531 0.325 1 98.38 108 ASN A N 1
ATOM 853 C CA . ASN A 1 108 ? 16.391 -16.359 1.519 1 98.38 108 ASN A CA 1
ATOM 854 C C . ASN A 1 108 ? 15 -16.203 2.127 1 98.38 108 ASN A C 1
ATOM 856 O O . ASN A 1 108 ? 14.414 -17.172 2.607 1 98.38 108 ASN A O 1
ATOM 860 N N . LEU A 1 109 ? 14.492 -15.023 2.139 1 98.38 109 LEU A N 1
ATOM 861 C CA . LEU A 1 109 ? 13.133 -14.789 2.613 1 98.38 109 LEU A CA 1
ATOM 862 C C . LEU A 1 109 ? 12.117 -15.508 1.729 1 98.38 109 LEU A C 1
ATOM 864 O O . LEU A 1 109 ? 11.18 -16.141 2.232 1 98.38 109 LEU A O 1
ATOM 868 N N . VAL A 1 110 ? 12.32 -15.414 0.447 1 98.75 110 VAL A N 1
ATOM 869 C CA . VAL A 1 110 ? 11.422 -16.047 -0.503 1 98.75 110 VAL A CA 1
ATOM 870 C C . VAL A 1 110 ? 11.422 -17.562 -0.272 1 98.75 110 VAL A C 1
ATOM 872 O O . VAL A 1 110 ? 10.367 -18.203 -0.304 1 98.75 110 VAL A O 1
ATOM 875 N N . LYS A 1 111 ? 12.555 -18.141 -0.017 1 98.81 111 LYS A N 1
ATOM 876 C CA . LYS A 1 111 ? 12.656 -19.578 0.235 1 98.81 111 LYS A CA 1
ATOM 877 C C . LYS A 1 111 ? 11.852 -19.984 1.467 1 98.81 111 LYS A C 1
ATOM 879 O O . LYS A 1 111 ? 11.234 -21.047 1.492 1 98.81 111 LYS A O 1
ATOM 884 N N . LEU A 1 112 ? 11.867 -19.109 2.479 1 98.56 112 LEU A N 1
ATOM 885 C CA . LEU A 1 112 ? 11.055 -19.359 3.664 1 98.56 112 LEU A CA 1
ATOM 886 C C . LEU A 1 112 ? 9.578 -19.469 3.299 1 98.56 112 LEU A C 1
ATOM 888 O O . LEU A 1 112 ? 8.891 -20.391 3.758 1 98.56 112 LEU A O 1
ATOM 892 N N . ALA A 1 113 ? 9.148 -18.594 2.502 1 98.81 113 ALA A N 1
ATOM 893 C CA . ALA A 1 113 ? 7.746 -18.578 2.096 1 98.81 113 ALA A CA 1
ATOM 894 C C . ALA A 1 113 ? 7.414 -19.797 1.241 1 98.81 113 ALA A C 1
ATOM 896 O O . ALA A 1 113 ? 6.336 -20.391 1.376 1 98.81 113 ALA A O 1
ATOM 897 N N . ILE A 1 114 ? 8.328 -20.188 0.341 1 98.88 114 ILE A N 1
ATOM 898 C CA . ILE A 1 114 ? 8.117 -21.328 -0.537 1 98.88 114 ILE A CA 1
ATOM 899 C C . ILE A 1 114 ? 7.941 -22.594 0.3 1 98.88 114 ILE A C 1
ATOM 901 O O . ILE A 1 114 ? 7.145 -23.469 -0.046 1 98.88 114 ILE A O 1
ATOM 905 N N . GLN A 1 115 ? 8.57 -22.641 1.401 1 98.69 115 GLN A N 1
ATOM 906 C CA . GLN A 1 115 ? 8.547 -23.844 2.225 1 98.69 115 GLN A CA 1
ATOM 907 C C . GLN A 1 115 ? 7.375 -23.828 3.195 1 98.69 115 GLN A C 1
ATOM 909 O O . GLN A 1 115 ? 7.145 -24.812 3.918 1 98.69 115 GLN A O 1
ATOM 914 N N . ASP A 1 116 ? 6.691 -22.766 3.279 1 98.81 116 ASP A N 1
ATOM 915 C CA . ASP A 1 116 ? 5.535 -22.656 4.164 1 98.81 116 ASP A CA 1
ATOM 916 C C . ASP A 1 116 ? 4.297 -23.281 3.52 1 98.81 116 ASP A C 1
ATOM 918 O O . ASP A 1 116 ? 3.871 -22.844 2.447 1 98.81 116 ASP A O 1
ATOM 922 N N . GLU A 1 117 ? 3.668 -24.172 4.16 1 98.44 117 GLU A N 1
ATOM 923 C CA . GLU A 1 117 ? 2.551 -24.922 3.596 1 98.44 117 GLU A CA 1
ATOM 924 C C . GLU A 1 117 ? 1.319 -24.031 3.426 1 98.44 117 GLU A C 1
ATOM 926 O O . GLU A 1 117 ? 0.384 -24.391 2.707 1 98.44 117 GLU A O 1
ATOM 931 N N . ASN A 1 118 ? 1.319 -22.859 4.059 1 98.75 118 ASN A N 1
ATOM 932 C CA . ASN A 1 118 ? 0.151 -21.984 4.016 1 98.75 118 ASN A CA 1
ATOM 933 C C . ASN A 1 118 ? 0.19 -21.047 2.811 1 98.75 118 ASN A C 1
ATOM 935 O O . ASN A 1 118 ? -0.764 -20.312 2.561 1 98.75 118 ASN A O 1
ATOM 939 N N . ILE A 1 119 ? 1.245 -21.094 2.045 1 98.88 119 ILE A N 1
ATOM 940 C CA . ILE A 1 119 ? 1.422 -20.172 0.93 1 98.88 119 ILE A CA 1
ATOM 941 C C . ILE A 1 119 ? 1.258 -20.922 -0.392 1 98.88 119 ILE A C 1
ATOM 943 O O . ILE A 1 119 ? 1.764 -22.031 -0.549 1 98.88 119 ILE A O 1
ATOM 947 N N . ASP A 1 120 ? 0.585 -20.234 -1.342 1 98.88 120 ASP A N 1
ATOM 948 C CA . ASP A 1 120 ? 0.385 -20.828 -2.656 1 98.88 120 ASP A CA 1
ATOM 949 C C . ASP A 1 120 ? 1.181 -20.094 -3.729 1 98.88 120 ASP A C 1
ATOM 951 O O . ASP A 1 120 ? 1.641 -20.688 -4.699 1 98.88 120 ASP A O 1
ATOM 955 N N . ILE A 1 121 ? 1.337 -18.766 -3.568 1 98.94 121 ILE A N 1
ATOM 956 C CA . ILE A 1 121 ? 1.843 -17.906 -4.629 1 98.94 121 ILE A CA 1
ATOM 957 C C . ILE A 1 121 ? 2.871 -16.938 -4.059 1 98.94 121 ILE A C 1
ATOM 959 O O . ILE A 1 121 ? 2.656 -16.344 -2.996 1 98.94 121 ILE A O 1
ATOM 963 N N . ILE A 1 122 ? 3.99 -16.781 -4.699 1 98.94 122 ILE A N 1
ATOM 964 C CA . ILE A 1 122 ? 4.934 -15.719 -4.367 1 98.94 122 ILE A CA 1
ATOM 965 C C . ILE A 1 122 ? 4.586 -14.453 -5.152 1 98.94 122 ILE A C 1
ATOM 967 O O . ILE A 1 122 ? 4.562 -14.469 -6.387 1 98.94 122 ILE A O 1
ATOM 971 N N . GLY A 1 123 ? 4.344 -13.398 -4.398 1 98.81 123 GLY A N 1
ATOM 972 C CA . GLY A 1 123 ? 3.889 -12.148 -5.004 1 98.81 123 GLY A CA 1
ATOM 973 C C . GLY A 1 123 ? 5.02 -11.312 -5.559 1 98.81 123 GLY A C 1
ATOM 974 O O . GLY A 1 123 ? 6.117 -11.281 -4.996 1 98.81 123 GLY A O 1
ATOM 975 N N . HIS A 1 124 ? 4.828 -10.641 -6.57 1 98.12 124 HIS A N 1
ATOM 976 C CA . HIS A 1 124 ? 5.68 -9.727 -7.316 1 98.12 124 HIS A CA 1
ATOM 977 C C . HIS A 1 124 ? 7.156 -9.992 -7.039 1 98.12 124 HIS A C 1
ATOM 979 O O . HIS A 1 124 ? 7.895 -9.086 -6.652 1 98.12 124 HIS A O 1
ATOM 985 N N . PHE A 1 125 ? 7.523 -11.227 -7.262 1 98.44 125 PHE A N 1
ATOM 986 C CA . PHE A 1 125 ? 8.898 -11.688 -7.098 1 98.44 125 PHE A CA 1
ATOM 987 C C . PHE A 1 125 ? 9.852 -10.852 -7.941 1 98.44 125 PHE A C 1
ATOM 989 O O . PHE A 1 125 ? 9.672 -10.727 -9.156 1 98.44 125 PHE A O 1
ATOM 996 N N . GLY A 1 126 ? 10.828 -10.289 -7.219 1 96.5 126 GLY A N 1
ATOM 997 C CA . GLY A 1 126 ? 11.914 -9.648 -7.93 1 96.5 126 GLY A CA 1
ATOM 998 C C . GLY A 1 126 ? 11.656 -8.18 -8.211 1 96.5 126 GLY A C 1
ATOM 999 O O . GLY A 1 126 ? 12.461 -7.516 -8.875 1 96.5 126 GLY A O 1
ATOM 1000 N N . ASN A 1 127 ? 10.57 -7.617 -7.695 1 95.94 127 ASN A N 1
ATOM 1001 C CA . ASN A 1 127 ? 10.258 -6.207 -7.91 1 95.94 127 ASN A CA 1
ATOM 1002 C C . ASN A 1 127 ? 11.383 -5.305 -7.41 1 95.94 127 ASN A C 1
ATOM 1004 O O . ASN A 1 127 ? 11.539 -4.18 -7.891 1 95.94 127 ASN A O 1
ATOM 1008 N N . VAL A 1 128 ? 12.273 -5.812 -6.594 1 94.88 128 VAL A N 1
ATOM 1009 C CA . VAL A 1 128 ? 13.289 -4.996 -5.934 1 94.88 128 VAL A CA 1
ATOM 1010 C C . VAL A 1 128 ? 14.648 -5.227 -6.594 1 94.88 128 VAL A C 1
ATOM 1012 O O . VAL A 1 128 ? 15.609 -4.516 -6.305 1 94.88 128 VAL A O 1
ATOM 1015 N N . PHE A 1 129 ? 14.758 -6.156 -7.508 1 96.88 129 PHE A N 1
ATOM 1016 C CA . PHE A 1 129 ? 16.047 -6.574 -8.047 1 96.88 129 PHE A CA 1
ATOM 1017 C C . PHE A 1 129 ? 16.75 -5.41 -8.742 1 96.88 129 PHE A C 1
ATOM 1019 O O . PHE A 1 129 ? 17.969 -5.25 -8.641 1 96.88 129 PHE A O 1
ATOM 1026 N N . PRO A 1 130 ? 16.047 -4.555 -9.523 1 94.81 130 PRO A N 1
ATOM 1027 C CA . PRO A 1 130 ? 16.734 -3.408 -10.148 1 94.81 130 PRO A CA 1
ATOM 1028 C C . PRO A 1 130 ? 17.484 -2.549 -9.133 1 94.81 130 PRO A C 1
ATOM 1030 O O . PRO A 1 130 ? 18.422 -1.842 -9.492 1 94.81 130 PRO A O 1
ATOM 1033 N N . TYR A 1 131 ? 17.188 -2.715 -7.914 1 91.69 131 TYR A N 1
ATOM 1034 C CA . TYR A 1 131 ? 17.734 -1.808 -6.91 1 91.69 131 TYR A CA 1
ATOM 1035 C C . TYR A 1 131 ? 18.719 -2.525 -6.012 1 91.69 131 TYR A C 1
ATOM 1037 O O . TYR A 1 131 ? 19.609 -1.894 -5.422 1 91.69 131 TYR A O 1
ATOM 1045 N N . ILE A 1 132 ? 18.578 -3.83 -5.906 1 95.56 132 ILE A N 1
ATOM 1046 C CA . ILE A 1 132 ? 19.375 -4.508 -4.887 1 95.56 132 ILE A CA 1
ATOM 1047 C C . ILE A 1 132 ? 20.297 -5.523 -5.547 1 95.56 132 ILE A C 1
ATOM 1049 O O . ILE A 1 132 ? 21.047 -6.23 -4.863 1 95.56 132 ILE A O 1
ATOM 1053 N N . GLY A 1 133 ? 20.203 -5.637 -6.82 1 96.19 133 GLY A N 1
ATOM 1054 C CA . GLY A 1 133 ? 20.969 -6.613 -7.57 1 96.19 133 GLY A CA 1
ATOM 1055 C C . GLY A 1 133 ? 20.156 -7.809 -8.023 1 96.19 133 GLY A C 1
ATOM 1056 O O . GLY A 1 133 ? 19.25 -8.25 -7.312 1 96.19 133 GLY A O 1
ATOM 1057 N N . TYR A 1 134 ? 20.531 -8.359 -9.148 1 97.44 134 TYR A N 1
ATOM 1058 C CA . TYR A 1 134 ? 19.828 -9.508 -9.719 1 97.44 134 TYR A CA 1
ATOM 1059 C C . TYR A 1 134 ? 20.484 -10.812 -9.305 1 97.44 134 TYR A C 1
ATOM 1061 O O . TYR A 1 134 ? 21.719 -10.891 -9.227 1 97.44 134 TYR A O 1
ATOM 1069 N N . PRO A 1 135 ? 19.719 -11.781 -9.133 1 97.75 135 PRO A N 1
ATOM 1070 C CA . PRO A 1 135 ? 20.281 -13.117 -8.875 1 97.75 135 PRO A CA 1
ATOM 1071 C C . PRO A 1 135 ? 20.953 -13.719 -10.109 1 97.75 135 PRO A C 1
ATOM 1073 O O . PRO A 1 135 ? 20.656 -13.328 -11.234 1 97.75 135 PRO A O 1
ATOM 1076 N N . SER A 1 136 ? 21.859 -14.656 -9.859 1 97.44 136 SER A N 1
ATOM 1077 C CA . SER A 1 136 ? 22.438 -15.438 -10.953 1 97.44 136 SER A CA 1
ATOM 1078 C C . SER A 1 136 ? 21.438 -16.453 -11.492 1 97.44 136 SER A C 1
ATOM 1080 O O . SER A 1 136 ? 20.406 -16.719 -10.859 1 97.44 136 SER A O 1
ATOM 1082 N N . ILE A 1 137 ? 21.766 -17.016 -12.602 1 97.12 137 ILE A N 1
ATOM 1083 C CA . ILE A 1 137 ? 20.906 -18.031 -13.203 1 97.12 137 ILE A CA 1
ATOM 1084 C C . ILE A 1 137 ? 20.828 -19.25 -12.281 1 97.12 137 ILE A C 1
ATOM 1086 O O . ILE A 1 137 ? 19.781 -19.891 -12.195 1 97.12 137 ILE A O 1
ATOM 1090 N N . GLU A 1 138 ? 21.938 -19.484 -11.656 1 98.19 138 GLU A N 1
ATOM 1091 C CA . GLU A 1 138 ? 21.969 -20.609 -10.727 1 98.19 138 GLU A CA 1
ATOM 1092 C C . GLU A 1 138 ? 21.031 -20.375 -9.539 1 98.19 138 GLU A C 1
ATOM 1094 O O . GLU A 1 138 ? 20.359 -21.297 -9.078 1 98.19 138 GLU A O 1
ATOM 1099 N N . GLU A 1 139 ? 20.984 -19.172 -9.078 1 98.44 139 GLU A N 1
ATOM 1100 C CA . GLU A 1 139 ? 20.078 -18.812 -7.984 1 98.44 139 GLU A CA 1
ATOM 1101 C C . GLU A 1 139 ? 18.625 -18.906 -8.422 1 98.44 139 GLU A C 1
ATOM 1103 O O . GLU A 1 139 ? 17.766 -19.375 -7.672 1 98.44 139 GLU A O 1
ATOM 1108 N N . TYR A 1 140 ? 18.344 -18.484 -9.617 1 98.31 140 TYR A N 1
ATOM 1109 C CA . TYR A 1 140 ? 17 -18.641 -10.18 1 98.31 140 TYR A CA 1
ATOM 1110 C C . TYR A 1 140 ? 16.594 -20.109 -10.234 1 98.31 140 TYR A C 1
ATOM 1112 O O . TYR A 1 140 ? 15.492 -20.484 -9.852 1 98.31 140 TYR A O 1
ATOM 1120 N N . ARG A 1 141 ? 17.531 -20.906 -10.695 1 98.69 141 ARG A N 1
ATOM 1121 C CA . ARG A 1 141 ? 17.266 -22.328 -10.812 1 98.69 141 ARG A CA 1
ATOM 1122 C C . ARG A 1 141 ? 16.953 -22.938 -9.445 1 98.69 141 ARG A C 1
ATOM 1124 O O . ARG A 1 141 ? 16.078 -23.781 -9.32 1 98.69 141 ARG A O 1
ATOM 1131 N N . GLU A 1 142 ? 17.703 -22.5 -8.492 1 98.75 142 GLU A N 1
ATOM 1132 C CA . GLU A 1 142 ? 17.484 -23 -7.133 1 98.75 142 GLU A CA 1
ATOM 1133 C C . GLU A 1 142 ? 16.078 -22.625 -6.637 1 98.75 142 GLU A C 1
ATOM 1135 O O . GLU A 1 142 ? 15.391 -23.453 -6.055 1 98.75 142 GLU A O 1
ATOM 1140 N N . ILE A 1 143 ? 15.703 -21.406 -6.84 1 98.88 143 ILE A N 1
ATOM 1141 C CA . ILE A 1 143 ? 14.406 -20.906 -6.402 1 98.88 143 ILE A CA 1
ATOM 1142 C C . ILE A 1 143 ? 13.289 -21.688 -7.113 1 98.88 143 ILE A C 1
ATOM 1144 O O . ILE A 1 143 ? 12.336 -22.141 -6.48 1 98.88 143 ILE A O 1
ATOM 1148 N N . VAL A 1 144 ? 13.406 -21.859 -8.414 1 98.88 144 VAL A N 1
ATOM 1149 C CA . VAL A 1 144 ? 12.383 -22.516 -9.211 1 98.88 144 VAL A CA 1
ATOM 1150 C C . VAL A 1 144 ? 12.289 -24 -8.828 1 98.88 144 VAL A C 1
ATOM 1152 O O . VAL A 1 144 ? 11.188 -24.547 -8.719 1 98.88 144 VAL A O 1
ATOM 1155 N N . ALA A 1 145 ? 13.453 -24.609 -8.641 1 98.81 145 ALA A N 1
ATOM 1156 C CA . ALA A 1 145 ? 13.469 -26.016 -8.219 1 98.81 145 ALA A CA 1
ATOM 1157 C C . ALA A 1 145 ? 12.742 -26.188 -6.891 1 98.81 145 ALA A C 1
ATOM 1159 O O . ALA A 1 145 ? 11.984 -27.141 -6.711 1 98.81 145 ALA A O 1
ATOM 1160 N N . LEU A 1 146 ? 13.031 -25.312 -5.996 1 98.88 146 LEU A N 1
ATOM 1161 C CA . LEU A 1 146 ? 12.383 -25.359 -4.691 1 98.88 146 LEU A CA 1
ATOM 1162 C C . LEU A 1 146 ? 10.875 -25.172 -4.832 1 98.88 146 LEU A C 1
ATOM 1164 O O . LEU A 1 146 ? 10.094 -25.859 -4.164 1 98.88 146 LEU A O 1
ATOM 1168 N N . ALA A 1 147 ? 10.469 -24.266 -5.637 1 98.88 147 ALA A N 1
ATOM 1169 C CA . ALA A 1 147 ? 9.047 -24 -5.871 1 98.88 147 ALA A CA 1
ATOM 1170 C C . ALA A 1 147 ? 8.359 -25.219 -6.473 1 98.88 147 ALA A C 1
ATOM 1172 O O . ALA A 1 147 ? 7.219 -25.531 -6.121 1 98.88 147 ALA A O 1
ATOM 1173 N N . GLU A 1 148 ? 9.023 -25.828 -7.402 1 98.75 148 GLU A N 1
ATOM 1174 C CA . GLU A 1 148 ? 8.5 -27.062 -7.98 1 98.75 148 GLU A CA 1
ATOM 1175 C C . GLU A 1 148 ? 8.305 -28.141 -6.91 1 98.75 148 GLU A C 1
ATOM 1177 O O . GLU A 1 148 ? 7.25 -28.766 -6.836 1 98.75 148 GLU A O 1
ATOM 1182 N N . GLU A 1 149 ? 9.312 -28.312 -6.148 1 98.62 149 GLU A N 1
ATOM 1183 C CA . GLU A 1 149 ? 9.289 -29.328 -5.094 1 98.62 149 GLU A CA 1
ATOM 1184 C C . GLU A 1 149 ? 8.125 -29.109 -4.137 1 98.62 149 GLU A C 1
ATOM 1186 O O . GLU A 1 149 ? 7.465 -30.062 -3.715 1 98.62 149 GLU A O 1
ATOM 1191 N N . TYR A 1 150 ? 7.816 -27.859 -3.805 1 98.75 150 TYR A N 1
ATOM 1192 C CA . TYR A 1 150 ? 6.828 -27.547 -2.773 1 98.75 150 TYR A CA 1
ATOM 1193 C C . TYR A 1 150 ? 5.492 -27.172 -3.396 1 98.75 150 TYR A C 1
ATOM 1195 O O . TYR A 1 150 ? 4.539 -26.844 -2.686 1 98.75 150 TYR A O 1
ATOM 1203 N N . GLY A 1 151 ? 5.387 -27.109 -4.734 1 98.56 151 GLY A N 1
ATOM 1204 C CA . GLY A 1 151 ? 4.133 -26.859 -5.43 1 98.56 151 GLY A CA 1
ATOM 1205 C C . GLY A 1 151 ? 3.68 -25.422 -5.348 1 98.56 151 GLY A C 1
ATOM 1206 O O . GLY A 1 151 ? 2.5 -25.141 -5.113 1 98.56 151 GLY A O 1
ATOM 1207 N N . LYS A 1 152 ? 4.629 -24.469 -5.477 1 98.88 152 LYS A N 1
ATOM 1208 C CA . LYS A 1 152 ? 4.297 -23.062 -5.387 1 98.88 152 LYS A CA 1
ATOM 1209 C C . LYS A 1 152 ? 4.227 -22.422 -6.77 1 98.88 152 LYS A C 1
ATOM 1211 O O . LYS A 1 152 ? 4.852 -22.906 -7.715 1 98.88 152 LYS A O 1
ATOM 1216 N N . ALA A 1 153 ? 3.455 -21.359 -6.887 1 98.94 153 ALA A N 1
ATOM 1217 C CA . ALA A 1 153 ? 3.355 -20.562 -8.109 1 98.94 153 ALA A CA 1
ATOM 1218 C C . ALA A 1 153 ? 4 -19.188 -7.926 1 98.94 153 ALA A C 1
ATOM 1220 O O . ALA A 1 153 ? 4.293 -18.781 -6.801 1 98.94 153 ALA A O 1
ATOM 1221 N N . PHE A 1 154 ? 4.246 -18.484 -9.039 1 98.94 154 PHE A N 1
ATOM 1222 C CA . PHE A 1 154 ? 4.746 -17.125 -9 1 98.94 154 PHE A CA 1
ATOM 1223 C C . PHE A 1 154 ? 3.797 -16.172 -9.727 1 98.94 154 PHE A C 1
ATOM 1225 O O . PHE A 1 154 ? 3.252 -16.531 -10.781 1 98.94 154 PHE A O 1
ATOM 1232 N N . GLU A 1 155 ? 3.727 -15 -9.219 1 98.88 155 GLU A N 1
ATOM 1233 C CA . GLU A 1 155 ? 2.98 -13.922 -9.867 1 98.88 155 GLU A CA 1
ATOM 1234 C C . GLU A 1 155 ? 3.828 -13.219 -10.922 1 98.88 155 GLU A C 1
ATOM 1236 O O . GLU A 1 155 ? 5.008 -12.945 -10.695 1 98.88 155 GLU A O 1
ATOM 1241 N N . ILE A 1 156 ? 3.23 -13 -12.039 1 98.88 156 ILE A N 1
ATOM 1242 C CA . ILE A 1 156 ? 3.713 -11.977 -12.961 1 98.88 156 ILE A CA 1
ATOM 1243 C C . ILE A 1 156 ? 2.963 -10.672 -12.727 1 98.88 156 ILE A C 1
ATOM 1245 O O . ILE A 1 156 ? 1.79 -10.547 -13.086 1 98.88 156 ILE A O 1
ATOM 1249 N N . SER A 1 157 ? 3.65 -9.734 -12.172 1 98.44 157 SER A N 1
ATOM 1250 C CA . SER A 1 157 ? 3.031 -8.508 -11.695 1 98.44 157 SER A CA 1
ATOM 1251 C C . SER A 1 157 ? 3.113 -7.402 -12.742 1 98.44 157 SER A C 1
ATOM 1253 O O . SER A 1 157 ? 4.207 -6.969 -13.109 1 98.44 157 SER A O 1
ATOM 1255 N N . SER A 1 158 ? 1.99 -6.852 -13.148 1 98 158 SER A N 1
ATOM 1256 C CA . SER A 1 158 ? 1.97 -5.766 -14.117 1 98 158 SER A CA 1
ATOM 1257 C C . SER A 1 158 ? 2.4 -4.445 -13.492 1 98 158 SER A C 1
ATOM 1259 O O . SER A 1 158 ? 3.018 -3.607 -14.148 1 98 158 SER A O 1
ATOM 1261 N N . ARG A 1 159 ? 2.135 -4.344 -12.25 1 96.06 159 ARG A N 1
ATOM 1262 C CA . ARG A 1 159 ? 2.492 -3.107 -11.562 1 96.06 159 ARG A CA 1
ATOM 1263 C C . ARG A 1 159 ? 4.004 -2.924 -11.516 1 96.06 159 ARG A C 1
ATOM 1265 O O . ARG A 1 159 ? 4.508 -1.826 -11.773 1 96.06 159 ARG A O 1
ATOM 1272 N N . TYR A 1 160 ? 4.668 -4.008 -11.242 1 96.56 160 TYR A N 1
ATOM 1273 C CA . TYR A 1 160 ? 6.105 -3.91 -11.008 1 96.56 160 TYR A CA 1
ATOM 1274 C C . TYR A 1 160 ? 6.891 -4.402 -12.219 1 96.56 160 TYR A C 1
ATOM 1276 O O . TYR A 1 160 ? 8.125 -4.336 -12.227 1 96.56 160 TYR A O 1
ATOM 1284 N N . ARG A 1 161 ? 6.148 -4.977 -13.219 1 97.44 161 ARG A N 1
ATOM 1285 C CA . ARG A 1 161 ? 6.766 -5.566 -14.398 1 97.44 161 ARG A CA 1
ATOM 1286 C C . ARG A 1 161 ? 7.863 -6.551 -14.008 1 97.44 161 ARG A C 1
ATOM 1288 O O . ARG A 1 161 ? 8.992 -6.453 -14.492 1 97.44 161 ARG A O 1
ATOM 1295 N N . ALA A 1 162 ? 7.523 -7.477 -13.203 1 97.88 162 ALA A N 1
ATOM 1296 C CA . ALA A 1 162 ? 8.398 -8.516 -12.656 1 97.88 162 ALA A CA 1
ATOM 1297 C C . ALA A 1 162 ? 7.66 -9.844 -12.539 1 97.88 162 ALA A C 1
ATOM 1299 O O . ALA A 1 162 ? 6.441 -9.875 -12.367 1 97.88 162 ALA A O 1
ATOM 1300 N N . PRO A 1 163 ? 8.445 -10.922 -12.695 1 98.38 163 PRO A N 1
ATOM 1301 C CA . PRO A 1 163 ? 9.898 -11.062 -12.789 1 98.38 163 PRO A CA 1
ATOM 1302 C C . PRO A 1 163 ? 10.414 -10.938 -14.227 1 98.38 163 PRO A C 1
ATOM 1304 O O . PRO A 1 163 ? 9.641 -10.648 -15.133 1 98.38 163 PRO A O 1
ATOM 1307 N N . GLU A 1 164 ? 11.664 -11.156 -14.367 1 97.38 164 GLU A N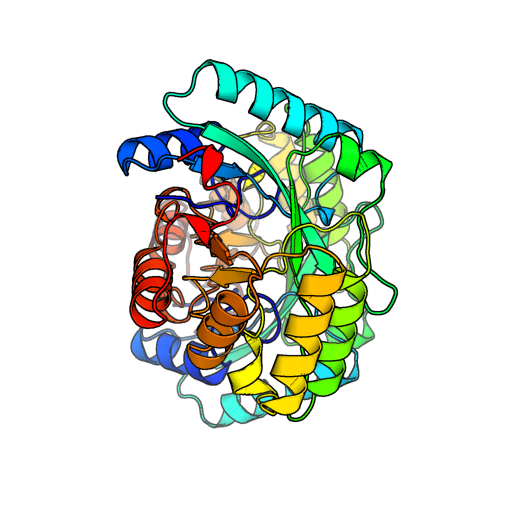 1
ATOM 1308 C CA . GLU A 1 164 ? 12.305 -11.102 -15.68 1 97.38 164 GLU A CA 1
ATOM 1309 C C . GLU A 1 164 ? 11.836 -12.25 -16.562 1 97.38 164 GLU A C 1
ATOM 1311 O O . GLU A 1 164 ? 11.477 -13.32 -16.078 1 97.38 164 GLU A O 1
ATOM 1316 N N . LEU A 1 165 ? 11.992 -12.008 -17.859 1 98.19 165 LEU A N 1
ATOM 1317 C CA . LEU A 1 165 ? 11.539 -12.969 -18.859 1 98.19 165 LEU A CA 1
ATOM 1318 C C . LEU A 1 165 ? 12.227 -14.312 -18.672 1 98.19 165 LEU A C 1
ATOM 1320 O O . LEU A 1 165 ? 11.586 -15.367 -18.797 1 98.19 165 LEU A O 1
ATOM 1324 N N . ASP A 1 166 ? 13.492 -14.336 -18.375 1 97.81 166 ASP A N 1
ATOM 1325 C CA . ASP A 1 166 ? 14.242 -15.578 -18.234 1 97.81 166 ASP A CA 1
ATOM 1326 C C . ASP A 1 166 ? 13.719 -16.406 -17.047 1 97.81 166 ASP A C 1
ATOM 1328 O O . ASP A 1 166 ? 13.703 -17.641 -17.109 1 97.81 166 ASP A O 1
ATOM 1332 N N . PHE A 1 167 ? 13.367 -15.75 -16.016 1 98.75 167 PHE A N 1
ATOM 1333 C CA . PHE A 1 167 ? 12.789 -16.453 -14.867 1 98.75 167 PHE A CA 1
ATOM 1334 C C . PHE A 1 167 ? 11.445 -17.078 -15.234 1 98.75 167 PHE A C 1
ATOM 1336 O O . PHE A 1 167 ? 11.164 -18.203 -14.859 1 98.75 167 PHE A O 1
ATOM 1343 N N . ILE A 1 168 ? 10.617 -16.328 -15.992 1 98.88 168 ILE A N 1
ATOM 1344 C CA . ILE A 1 168 ? 9.32 -16.844 -16.438 1 98.88 168 ILE A CA 1
ATOM 1345 C C . ILE A 1 168 ? 9.523 -18.078 -17.297 1 98.88 168 ILE A C 1
ATOM 1347 O O . ILE A 1 168 ? 8.852 -19.094 -17.109 1 98.88 168 ILE A O 1
ATOM 1351 N N . LYS A 1 169 ? 10.477 -18.016 -18.172 1 98.81 169 LYS A N 1
ATOM 1352 C CA . LYS A 1 169 ? 10.797 -19.156 -19.031 1 98.81 169 LYS A CA 1
ATOM 1353 C C . LYS A 1 169 ? 11.203 -20.375 -18.203 1 98.81 169 LYS A C 1
ATOM 1355 O O . LYS A 1 169 ? 10.766 -21.5 -18.469 1 98.81 169 LYS A O 1
ATOM 1360 N N . LEU A 1 170 ? 12.047 -20.125 -17.266 1 98.75 170 LEU A N 1
ATOM 1361 C CA . LEU A 1 170 ? 12.516 -21.188 -16.391 1 98.75 170 LEU A CA 1
ATOM 1362 C C . LEU A 1 170 ? 11.352 -21.844 -15.656 1 98.75 170 LEU A C 1
ATOM 1364 O O . LEU A 1 170 ? 11.32 -23.078 -15.508 1 98.75 170 LEU A O 1
ATOM 1368 N N . CYS A 1 171 ? 10.398 -21.062 -15.141 1 98.88 171 CYS A N 1
ATOM 1369 C CA . CYS A 1 171 ? 9.219 -21.609 -14.477 1 98.88 171 CYS A CA 1
ATOM 1370 C C . CYS A 1 171 ? 8.43 -22.516 -15.414 1 98.88 171 CYS A C 1
ATOM 1372 O O . CYS A 1 171 ? 8.055 -23.625 -15.023 1 98.88 171 CYS A O 1
ATOM 1374 N N . ILE A 1 172 ? 8.219 -22.062 -16.609 1 98.75 172 ILE A N 1
ATOM 1375 C CA . ILE A 1 172 ? 7.461 -22.812 -17.578 1 98.75 172 ILE A CA 1
ATOM 1376 C C . ILE A 1 172 ? 8.18 -24.141 -17.891 1 98.75 172 ILE A C 1
ATOM 1378 O O . ILE A 1 172 ? 7.559 -25.203 -17.891 1 98.75 172 ILE A O 1
ATOM 1382 N N . GLU A 1 173 ? 9.438 -24.031 -18.125 1 98.44 173 GLU A N 1
ATOM 1383 C CA . GLU A 1 173 ? 10.25 -25.203 -18.438 1 98.44 173 GLU A CA 1
ATOM 1384 C C . GLU A 1 173 ? 10.172 -26.25 -17.328 1 98.44 173 GLU A C 1
ATOM 1386 O O . GLU A 1 173 ? 10.125 -27.453 -17.594 1 98.44 173 GLU A O 1
ATOM 1391 N N . LYS A 1 174 ? 10.102 -25.812 -16.078 1 98.5 174 LYS A N 1
ATOM 1392 C CA . LYS A 1 174 ? 10.164 -26.719 -14.938 1 98.5 174 LYS A CA 1
ATOM 1393 C C . LYS A 1 174 ? 8.773 -27.078 -14.438 1 98.5 174 LYS A C 1
ATOM 1395 O O . LYS A 1 174 ? 8.625 -27.859 -13.492 1 98.5 174 LYS A O 1
ATOM 1400 N N . GLY A 1 175 ? 7.777 -26.469 -15.008 1 98.38 175 GLY A N 1
ATOM 1401 C CA . GLY A 1 175 ? 6.406 -26.828 -14.672 1 98.38 175 GLY A CA 1
ATOM 1402 C C . GLY A 1 175 ? 5.867 -26.047 -13.492 1 98.38 175 GLY A C 1
ATOM 1403 O O . GLY A 1 175 ? 4.852 -26.422 -12.898 1 98.38 175 GLY A O 1
ATOM 1404 N N . VAL A 1 176 ? 6.562 -25.031 -13.023 1 98.88 176 VAL A N 1
ATOM 1405 C CA . VAL A 1 176 ? 6.082 -24.156 -11.961 1 98.88 176 VAL A CA 1
ATOM 1406 C C . VAL A 1 176 ? 4.992 -23.234 -12.508 1 98.88 176 VAL A C 1
ATOM 1408 O O . VAL A 1 176 ? 5.188 -22.562 -13.523 1 98.88 176 VAL A O 1
ATOM 1411 N N . LYS A 1 177 ? 3.869 -23.156 -11.883 1 98.88 177 LYS A N 1
ATOM 1412 C CA . LYS A 1 177 ? 2.725 -22.391 -12.375 1 98.88 177 LYS A CA 1
ATOM 1413 C C . LYS A 1 177 ? 2.936 -20.906 -12.188 1 98.88 177 LYS A C 1
ATOM 1415 O O . LYS A 1 177 ? 3.701 -20.484 -11.312 1 98.88 177 LYS A O 1
ATOM 1420 N N . LEU A 1 178 ? 2.248 -20.188 -13.07 1 98.88 178 LEU A N 1
ATOM 1421 C CA . LEU A 1 178 ? 2.289 -18.734 -13.039 1 98.88 178 LEU A CA 1
ATOM 1422 C C . LEU A 1 178 ? 0.883 -18.156 -12.945 1 98.88 178 LEU A C 1
ATOM 1424 O O . LEU A 1 178 ? -0.098 -18.828 -13.25 1 98.88 178 LEU A O 1
ATOM 1428 N N . THR A 1 179 ? 0.802 -16.906 -12.477 1 98.75 179 THR A N 1
ATOM 1429 C CA . THR A 1 179 ? -0.46 -16.172 -12.461 1 98.75 179 THR A CA 1
ATOM 1430 C C . THR A 1 179 ? -0.226 -14.688 -12.727 1 98.75 179 THR A C 1
ATOM 1432 O O . THR A 1 179 ? 0.919 -14.234 -12.789 1 98.75 179 THR A O 1
ATOM 1435 N N . PHE A 1 180 ? -1.314 -13.969 -13.008 1 98.69 180 PHE A N 1
ATOM 1436 C CA . PHE A 1 180 ? -1.225 -12.539 -13.266 1 98.69 180 PHE A CA 1
ATOM 1437 C C . PHE A 1 180 ? -1.782 -11.734 -12.094 1 98.69 180 PHE A C 1
ATOM 1439 O O . PHE A 1 180 ? -2.725 -12.172 -11.43 1 98.69 180 PHE A O 1
ATOM 1446 N N . GLY A 1 181 ? -1.166 -10.625 -11.859 1 98.56 181 GLY A N 1
ATOM 1447 C CA . GLY A 1 181 ? -1.639 -9.711 -10.836 1 98.56 181 GLY A CA 1
ATOM 1448 C C . GLY A 1 181 ? -1.481 -8.25 -11.227 1 98.56 181 GLY A C 1
ATOM 1449 O O . GLY A 1 181 ? -0.398 -7.824 -11.633 1 98.56 181 GLY A O 1
ATOM 1450 N N . SER A 1 182 ? -2.547 -7.477 -11.07 1 98.44 182 SER A N 1
ATOM 1451 C CA . SER A 1 182 ? -2.477 -6.031 -11.273 1 98.44 182 SER A CA 1
ATOM 1452 C C . SER A 1 182 ? -2 -5.324 -10.008 1 98.44 182 SER A C 1
ATOM 1454 O O . SER A 1 182 ? -1.491 -4.203 -10.07 1 98.44 182 SER A O 1
ATOM 1456 N N . ASP A 1 183 ? -2.193 -6.043 -8.898 1 97.88 183 ASP A N 1
ATOM 1457 C CA . ASP A 1 183 ? -1.968 -5.414 -7.602 1 97.88 183 ASP A CA 1
ATOM 1458 C C . ASP A 1 183 ? -2.744 -4.105 -7.48 1 97.88 183 ASP A C 1
ATOM 1460 O O . ASP A 1 183 ? -2.211 -3.105 -7 1 97.88 183 ASP A O 1
ATOM 1464 N N . ALA A 1 184 ? -3.955 -4.082 -7.957 1 97.69 184 ALA A N 1
ATOM 1465 C CA . ALA A 1 184 ? -4.809 -2.896 -8.016 1 97.69 184 ALA A CA 1
ATOM 1466 C C . ALA A 1 184 ? -5.172 -2.414 -6.609 1 97.69 184 ALA A C 1
ATOM 1468 O O . ALA A 1 184 ? -5.602 -3.205 -5.766 1 97.69 184 ALA A O 1
ATOM 1469 N N . HIS A 1 18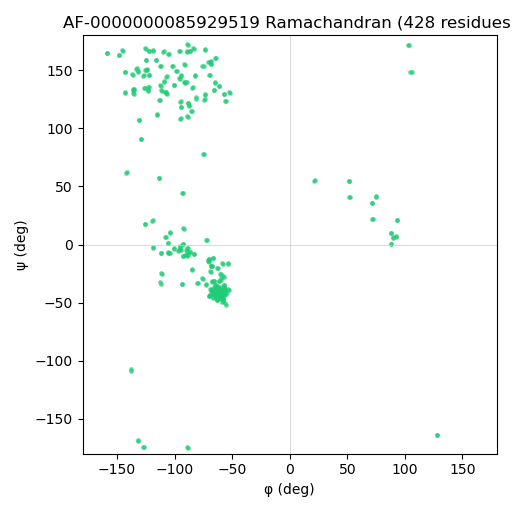5 ? -5.02 -1.124 -6.441 1 96.06 185 HIS A N 1
ATOM 1470 C CA . HIS A 1 185 ? -5.477 -0.471 -5.223 1 96.06 185 HIS A CA 1
ATOM 1471 C C . HIS A 1 185 ? -6.652 0.46 -5.504 1 96.06 185 HIS A C 1
ATOM 1473 O O . HIS A 1 185 ? -7.191 1.084 -4.586 1 96.06 185 HIS A O 1
ATOM 1479 N N . GLN A 1 186 ? -6.906 0.592 -6.773 1 94.5 186 GLN A N 1
ATOM 1480 C CA . GLN A 1 186 ? -8.086 1.304 -7.254 1 94.5 186 GLN A CA 1
ATOM 1481 C C . GLN A 1 186 ? -8.93 0.418 -8.172 1 94.5 186 GLN A C 1
ATOM 1483 O O . GLN A 1 186 ? -8.383 -0.364 -8.953 1 94.5 186 GLN A O 1
ATOM 1488 N N . VAL A 1 187 ? -10.188 0.676 -8.172 1 97.25 187 VAL A N 1
ATOM 1489 C CA . VAL A 1 187 ? -11.109 -0.148 -8.938 1 97.25 187 VAL A CA 1
ATOM 1490 C C . VAL A 1 187 ? -10.719 -0.116 -10.414 1 97.25 187 VAL A C 1
ATOM 1492 O O . VAL A 1 187 ? -10.68 -1.156 -11.078 1 97.25 187 VAL A O 1
ATOM 1495 N N . ARG A 1 188 ? -10.312 1.008 -10.875 1 96.12 188 ARG A N 1
ATOM 1496 C CA . ARG A 1 188 ? -10.039 1.181 -12.297 1 96.12 188 ARG A CA 1
ATOM 1497 C C . ARG A 1 188 ? -8.82 0.365 -12.727 1 96.12 188 ARG A C 1
ATOM 1499 O O . ARG A 1 188 ? -8.625 0.111 -13.914 1 96.12 188 ARG A O 1
ATOM 1506 N N . ASP A 1 189 ? -8.031 -0.026 -11.836 1 97.25 189 ASP A N 1
ATOM 1507 C CA . ASP A 1 189 ? -6.785 -0.713 -12.172 1 97.25 189 ASP A CA 1
ATOM 1508 C C . ASP A 1 189 ? -6.98 -2.227 -12.188 1 97.25 189 ASP A C 1
ATOM 1510 O O . ASP A 1 189 ? -6.094 -2.969 -12.625 1 97.25 189 ASP A O 1
ATOM 1514 N N . VAL A 1 190 ? -8.133 -2.66 -11.711 1 98.5 190 VAL A N 1
ATOM 1515 C CA . VAL A 1 190 ? -8.453 -4.082 -11.797 1 98.5 190 VAL A CA 1
ATOM 1516 C C . VAL A 1 190 ? -8.391 -4.535 -13.258 1 98.5 190 VAL A C 1
ATOM 1518 O O . VAL A 1 190 ? -8.914 -3.857 -14.141 1 98.5 190 VAL A O 1
ATOM 1521 N N . GLY A 1 191 ? -7.691 -5.586 -13.523 1 98.5 191 GLY A N 1
ATOM 1522 C CA . GLY A 1 191 ? -7.621 -6.141 -14.867 1 98.5 191 GLY A CA 1
ATOM 1523 C C . GLY A 1 191 ? -6.516 -5.535 -15.711 1 98.5 191 GLY A C 1
ATOM 1524 O O . GLY A 1 191 ? -6.336 -5.91 -16.875 1 98.5 191 GLY A O 1
ATOM 1525 N N . ASN A 1 192 ? -5.762 -4.598 -15.141 1 98.06 192 ASN A N 1
ATOM 1526 C CA . ASN A 1 192 ? -4.602 -4.074 -15.859 1 98.06 192 ASN A CA 1
ATOM 1527 C C . ASN A 1 192 ? -3.447 -5.07 -15.859 1 98.06 192 ASN A C 1
ATOM 1529 O O . ASN A 1 192 ? -2.426 -4.844 -15.203 1 98.06 192 ASN A O 1
ATOM 1533 N N . ILE A 1 193 ? -3.541 -6.09 -16.734 1 98.25 193 ILE A N 1
ATOM 1534 C CA . ILE A 1 193 ? -2.592 -7.199 -16.719 1 98.25 193 ILE A CA 1
ATOM 1535 C C . ILE A 1 193 ? -1.973 -7.363 -18.109 1 98.25 193 ILE A C 1
ATOM 1537 O O . ILE A 1 193 ? -1.429 -8.422 -18.422 1 98.25 193 ILE A O 1
ATOM 1541 N N . SER A 1 194 ? -2.072 -6.375 -18.922 1 98.12 194 SER A N 1
ATOM 1542 C CA . SER A 1 194 ? -1.603 -6.477 -20.297 1 98.12 194 SER A CA 1
ATOM 1543 C C . SER A 1 194 ? -0.112 -6.793 -20.344 1 98.12 194 SER A C 1
ATOM 1545 O O . SER A 1 194 ? 0.322 -7.625 -21.156 1 98.12 194 SER A O 1
ATOM 1547 N N . TRP A 1 195 ? 0.619 -6.164 -19.547 1 98.44 195 TRP A N 1
ATOM 1548 C CA . TRP A 1 195 ? 2.055 -6.422 -19.547 1 98.44 195 TRP A CA 1
ATOM 1549 C C . TRP A 1 195 ? 2.352 -7.859 -19.141 1 98.44 195 TRP A C 1
ATOM 1551 O O . TRP A 1 195 ? 3.188 -8.523 -19.75 1 98.44 195 TRP A O 1
ATOM 1561 N N . SER A 1 196 ? 1.706 -8.312 -18.062 1 98.56 196 SER A N 1
ATOM 1562 C CA . SER A 1 196 ? 1.895 -9.672 -17.562 1 98.56 196 SER A CA 1
ATOM 1563 C C . SER A 1 196 ? 1.581 -10.695 -18.656 1 98.56 196 SER A C 1
ATOM 1565 O O . SER A 1 196 ? 2.324 -11.664 -18.844 1 98.56 196 SER A O 1
ATOM 1567 N N . LEU A 1 197 ? 0.525 -10.445 -19.344 1 98.25 197 LEU A N 1
ATOM 1568 C CA . LEU A 1 197 ? 0.111 -11.336 -20.422 1 98.25 197 LEU A CA 1
ATOM 1569 C C . LEU A 1 197 ? 1.153 -11.367 -21.531 1 98.25 197 LEU A C 1
ATOM 1571 O O . LEU A 1 197 ? 1.518 -12.438 -22.016 1 98.25 197 LEU A O 1
ATOM 1575 N N . LYS A 1 198 ? 1.614 -10.25 -21.938 1 98.62 198 LYS A N 1
ATOM 1576 C CA . LYS A 1 198 ? 2.611 -10.164 -23 1 98.62 198 LYS A CA 1
ATOM 1577 C C . LYS A 1 198 ? 3.9 -10.883 -22.594 1 98.62 198 LYS A C 1
ATOM 1579 O O . LYS A 1 198 ? 4.492 -11.602 -23.406 1 98.62 198 LYS A O 1
ATOM 1584 N N . ALA A 1 199 ? 4.324 -10.656 -21.391 1 98.75 199 ALA A N 1
ATOM 1585 C CA . ALA A 1 199 ? 5.527 -11.312 -20.891 1 98.75 199 ALA A CA 1
ATOM 1586 C C . ALA A 1 199 ? 5.359 -12.828 -20.891 1 98.75 199 ALA A C 1
ATOM 1588 O O . ALA A 1 199 ? 6.27 -13.562 -21.281 1 98.75 199 ALA A O 1
ATOM 1589 N N . PHE A 1 200 ? 4.227 -13.281 -20.453 1 98.75 200 PHE A N 1
ATOM 1590 C CA . PHE A 1 200 ? 3.887 -14.703 -20.375 1 98.75 200 PHE A CA 1
ATOM 1591 C C . PHE A 1 200 ? 3.932 -15.336 -21.766 1 98.75 200 PHE A C 1
ATOM 1593 O O . PHE A 1 200 ? 4.531 -16.391 -21.953 1 98.75 200 PHE A O 1
ATOM 1600 N N . GLN A 1 201 ? 3.381 -14.625 -22.703 1 98.69 201 GLN A N 1
ATOM 1601 C CA . GLN A 1 201 ? 3.346 -15.117 -24.078 1 98.69 201 GLN A CA 1
ATOM 1602 C C . GLN A 1 201 ? 4.742 -15.133 -24.688 1 98.69 201 GLN A C 1
ATOM 1604 O O . GLN A 1 201 ? 5.121 -16.094 -25.359 1 98.69 201 GLN A O 1
ATOM 1609 N N . LYS A 1 202 ? 5.441 -14.125 -24.469 1 98.69 202 LYS A N 1
ATOM 1610 C CA . LYS A 1 202 ? 6.809 -14.039 -24.984 1 98.69 202 LYS A CA 1
ATOM 1611 C C . LYS A 1 202 ? 7.672 -15.172 -24.438 1 98.69 202 LYS A C 1
ATOM 1613 O O . LYS A 1 202 ? 8.578 -15.648 -25.125 1 98.69 202 LYS A O 1
ATOM 1618 N N . ALA A 1 203 ? 7.352 -15.633 -23.266 1 98.75 203 ALA A N 1
ATOM 1619 C CA . ALA A 1 203 ? 8.117 -16.703 -22.609 1 98.75 203 ALA A CA 1
ATOM 1620 C C . ALA A 1 203 ? 7.664 -18.078 -23.109 1 98.75 203 ALA A C 1
ATOM 1622 O O . ALA A 1 203 ? 8.234 -19.094 -22.719 1 98.75 203 ALA A O 1
ATOM 1623 N N . GLY A 1 204 ? 6.566 -18.094 -23.891 1 98.5 204 GLY A N 1
ATOM 1624 C CA . GLY A 1 204 ? 6.066 -19.344 -24.422 1 98.5 204 GLY A CA 1
ATOM 1625 C C . GLY A 1 204 ? 5 -19.984 -23.547 1 98.5 204 GLY A C 1
ATOM 1626 O O . GLY A 1 204 ? 4.75 -21.188 -23.641 1 98.5 204 GLY A O 1
ATOM 1627 N N . GLY A 1 205 ? 4.383 -19.156 -22.719 1 98.5 205 GLY A N 1
ATOM 1628 C CA . GLY A 1 205 ? 3.385 -19.672 -21.797 1 98.5 205 GLY A CA 1
ATOM 1629 C C . GLY A 1 205 ? 2.113 -20.125 -22.5 1 98.5 205 GLY A C 1
ATOM 1630 O O . GLY A 1 205 ? 1.701 -19.531 -23.5 1 98.5 205 GLY A O 1
ATOM 1631 N N . LYS A 1 206 ? 1.525 -21.172 -21.938 1 98.12 206 LYS A N 1
ATOM 1632 C CA . LYS A 1 206 ? 0.233 -21.703 -22.359 1 98.12 206 LYS A CA 1
ATOM 1633 C C . LYS A 1 206 ? -0.762 -21.719 -21.203 1 98.12 206 LYS A C 1
ATOM 1635 O O . LYS A 1 206 ? -0.377 -21.547 -20.047 1 98.12 206 LYS A O 1
ATOM 1640 N N . LYS A 1 207 ? -1.951 -21.906 -21.578 1 96.94 207 LYS A N 1
ATOM 1641 C CA . LYS A 1 207 ? -3.021 -21.891 -20.578 1 96.94 207 LYS A CA 1
ATOM 1642 C C . LYS A 1 207 ? -2.719 -22.859 -19.438 1 96.94 207 LYS A C 1
ATOM 1644 O O . LYS A 1 207 ? -2.953 -22.531 -18.266 1 96.94 207 LYS A O 1
ATOM 1649 N N . GLU A 1 208 ? -2.158 -23.984 -19.766 1 97.19 208 GLU A N 1
ATOM 1650 C CA . GLU A 1 208 ? -1.915 -25.031 -18.781 1 97.19 208 GLU A CA 1
ATOM 1651 C C . GLU A 1 208 ? -0.805 -24.625 -17.812 1 97.19 208 GLU A C 1
ATOM 1653 O O . GLU A 1 208 ? -0.622 -25.25 -16.766 1 97.19 208 GLU A O 1
ATOM 1658 N N . ASP A 1 209 ? -0.061 -23.578 -18.141 1 98.44 209 ASP A N 1
ATOM 1659 C CA . ASP A 1 209 ? 1.023 -23.109 -17.281 1 98.44 209 ASP A CA 1
ATOM 1660 C C . ASP A 1 209 ? 0.504 -22.141 -16.219 1 98.44 209 ASP A C 1
ATOM 1662 O O . ASP A 1 209 ? 1.23 -21.797 -15.289 1 98.44 209 ASP A O 1
ATOM 1666 N N . LEU A 1 210 ? -0.787 -21.781 -16.312 1 98.38 210 LEU A N 1
ATOM 1667 C CA . LEU A 1 210 ? -1.379 -20.828 -15.391 1 98.38 210 LEU A CA 1
ATOM 1668 C C . LEU A 1 210 ? -1.986 -21.547 -14.188 1 98.38 210 LEU A C 1
ATOM 1670 O O . LEU A 1 210 ? -2.607 -22.594 -14.336 1 98.38 210 LEU A O 1
ATOM 1674 N N . LEU A 1 211 ? -1.76 -20.938 -13.039 1 97.88 211 LEU A N 1
ATOM 1675 C CA . LEU A 1 211 ? -2.512 -21.359 -11.859 1 97.88 211 LEU A CA 1
ATOM 1676 C C . LEU A 1 211 ? -4.008 -21.141 -12.07 1 97.88 211 LEU A C 1
ATOM 1678 O O . LEU A 1 211 ? -4.422 -20.109 -12.617 1 97.88 211 LEU A O 1
ATOM 1682 N N . PHE A 1 212 ? -4.848 -22.031 -11.719 1 96.62 212 PHE A N 1
ATOM 1683 C CA . PHE A 1 212 ? -6.301 -21.984 -11.82 1 96.62 212 PHE A CA 1
ATOM 1684 C C . PHE A 1 212 ? -6.75 -22.109 -13.273 1 96.62 212 PHE A C 1
ATOM 1686 O O . PHE A 1 212 ? -7.832 -21.656 -13.633 1 96.62 212 PHE A O 1
ATOM 1693 N N . SER A 1 213 ? -5.965 -22.656 -14.156 1 95.56 213 SER A N 1
ATOM 1694 C CA . SER A 1 213 ? -6.293 -22.828 -15.562 1 95.56 213 SER A CA 1
ATOM 1695 C C . SER A 1 213 ? -7.574 -23.625 -15.742 1 95.56 213 SER A C 1
ATOM 1697 O O . SER A 1 213 ? -8.297 -23.453 -16.734 1 95.56 213 SER A O 1
ATOM 1699 N N . GLU A 1 214 ? -7.816 -24.453 -14.789 1 93.69 214 GLU A N 1
ATOM 1700 C CA . GLU A 1 214 ? -8.992 -25.312 -14.867 1 93.69 214 GLU A CA 1
ATOM 1701 C C . GLU A 1 214 ? -10.281 -24.484 -14.75 1 93.69 214 GLU A C 1
ATOM 1703 O O . GLU A 1 214 ? -11.359 -24.969 -15.117 1 93.69 214 GLU A O 1
ATOM 1708 N N . LEU A 1 215 ? -10.133 -23.328 -14.258 1 92.38 215 LEU A N 1
ATOM 1709 C CA . LEU A 1 215 ? -11.297 -22.484 -14.062 1 92.38 215 LEU A CA 1
ATOM 1710 C C . LEU A 1 215 ? -11.484 -21.531 -15.242 1 92.38 215 LEU A C 1
ATOM 1712 O O . LEU A 1 215 ? -12.414 -20.719 -15.25 1 92.38 215 LEU A O 1
ATOM 1716 N N . LEU A 1 216 ? -10.602 -21.578 -16.203 1 89 216 LEU A N 1
ATOM 1717 C CA . LEU A 1 216 ? -10.648 -20.688 -17.359 1 89 216 LEU A CA 1
ATOM 1718 C C . LEU A 1 216 ? -11.484 -21.281 -18.484 1 89 216 LEU A C 1
ATOM 1720 O O . LEU A 1 216 ? -11.5 -22.516 -18.656 1 89 216 LEU A O 1
ATOM 1724 N N . MET B 1 1 ? 2.469 24.703 -5.234 1 90.38 1 MET B N 1
ATOM 1725 C CA . MET B 1 1 ? 1.675 23.547 -4.832 1 90.38 1 MET B CA 1
ATOM 1726 C C . MET B 1 1 ? 2.521 22.562 -4.039 1 90.38 1 MET B C 1
ATOM 1728 O O . MET B 1 1 ? 3.752 22.594 -4.102 1 90.38 1 MET B O 1
ATOM 1732 N N . ILE B 1 2 ? 1.867 21.797 -3.102 1 96.5 2 ILE B N 1
ATOM 1733 C CA . ILE B 1 2 ? 2.566 20.953 -2.148 1 96.5 2 ILE B CA 1
ATOM 1734 C C . ILE B 1 2 ? 2.016 19.531 -2.229 1 96.5 2 ILE B C 1
ATOM 1736 O O . ILE B 1 2 ? 0.804 19.328 -2.35 1 96.5 2 ILE B O 1
ATOM 1740 N N . ASP B 1 3 ? 2.848 18.562 -2.246 1 98.62 3 ASP B N 1
ATOM 1741 C CA . ASP B 1 3 ? 2.512 17.156 -2.053 1 98.62 3 ASP B CA 1
ATOM 1742 C C . ASP B 1 3 ? 3.434 16.5 -1.021 1 98.62 3 ASP B C 1
ATOM 1744 O O . ASP B 1 3 ? 4.566 16.141 -1.334 1 98.62 3 ASP B O 1
ATOM 1748 N N . ILE B 1 4 ? 2.898 16.25 0.119 1 98.19 4 ILE B N 1
ATOM 1749 C CA . ILE B 1 4 ? 3.818 15.867 1.187 1 98.19 4 ILE B CA 1
ATOM 1750 C C . ILE B 1 4 ? 3.674 14.375 1.491 1 98.19 4 ILE B C 1
ATOM 1752 O O . ILE B 1 4 ? 4.246 13.875 2.461 1 98.19 4 ILE B O 1
ATOM 1756 N N . HIS B 1 5 ? 2.898 13.656 0.709 1 98.81 5 HIS B N 1
ATOM 1757 C CA . HIS B 1 5 ? 2.635 12.242 0.945 1 98.81 5 HIS B CA 1
ATOM 1758 C C . HIS B 1 5 ? 2.875 11.414 -0.317 1 98.81 5 HIS B C 1
ATOM 1760 O O . HIS B 1 5 ? 1.948 11.188 -1.099 1 98.81 5 HIS B O 1
ATOM 1766 N N . THR B 1 6 ? 4.098 10.945 -0.431 1 98.81 6 THR B N 1
ATOM 1767 C CA . THR B 1 6 ? 4.48 10.141 -1.588 1 98.81 6 THR B CA 1
ATOM 1768 C C . THR B 1 6 ? 5.312 8.938 -1.16 1 98.81 6 THR B C 1
ATOM 1770 O O . THR B 1 6 ? 6.098 9.023 -0.214 1 98.81 6 THR B O 1
ATOM 1773 N N . HIS B 1 7 ? 5.152 7.906 -1.839 1 98 7 HIS B N 1
ATOM 1774 C CA . HIS B 1 7 ? 5.887 6.684 -1.531 1 98 7 HIS B CA 1
ATOM 1775 C C . HIS B 1 7 ? 6.891 6.352 -2.627 1 98 7 HIS B C 1
ATOM 1777 O O . HIS B 1 7 ? 6.703 6.734 -3.785 1 98 7 HIS B O 1
ATOM 1783 N N . THR B 1 8 ? 7.914 5.672 -2.291 1 97.5 8 THR B N 1
ATOM 1784 C CA . THR B 1 8 ? 8.984 5.211 -3.17 1 97.5 8 THR B CA 1
ATOM 1785 C C . THR B 1 8 ? 9.273 3.729 -2.936 1 97.5 8 THR B C 1
ATOM 1787 O O . THR B 1 8 ? 8.547 3.059 -2.199 1 97.5 8 THR B O 1
ATOM 1790 N N . ARG B 1 9 ? 10.328 3.291 -3.486 1 93.81 9 ARG B N 1
ATOM 1791 C CA . ARG B 1 9 ? 10.719 1.891 -3.355 1 93.81 9 ARG B CA 1
ATOM 1792 C C . ARG B 1 9 ? 11.172 1.579 -1.934 1 93.81 9 ARG B C 1
ATOM 1794 O O . ARG B 1 9 ? 11.328 0.412 -1.567 1 93.81 9 ARG B O 1
ATOM 1801 N N . PHE B 1 10 ? 11.406 2.582 -1.131 1 96.19 10 PHE B N 1
ATOM 1802 C CA . PHE B 1 10 ? 11.781 2.357 0.261 1 96.19 10 PHE B CA 1
ATOM 1803 C C . PHE B 1 10 ? 10.625 1.73 1.036 1 96.19 10 PHE B C 1
ATOM 1805 O O . PHE B 1 10 ? 10.82 1.23 2.146 1 96.19 10 PHE B O 1
ATOM 1812 N N . SER B 1 11 ? 9.43 1.711 0.419 1 94.44 11 SER B N 1
ATOM 1813 C CA . SER B 1 11 ? 8.312 0.95 0.962 1 94.44 11 SER B CA 1
ATOM 1814 C C . SER B 1 11 ? 7.562 0.211 -0.141 1 94.44 11 SER B C 1
ATOM 1816 O O . SER B 1 11 ? 8.078 -0.75 -0.714 1 94.44 11 SER B O 1
ATOM 1818 N N . ASP B 1 12 ? 6.312 0.642 -0.493 1 92.06 12 ASP B N 1
ATOM 1819 C CA . ASP B 1 12 ? 5.547 -0.122 -1.473 1 92.06 12 ASP B CA 1
ATOM 1820 C C . ASP B 1 12 ? 5.242 0.718 -2.711 1 92.06 12 ASP B C 1
ATOM 1822 O O . ASP B 1 12 ? 4.312 0.416 -3.461 1 92.06 12 ASP B O 1
ATOM 1826 N N . GLY B 1 13 ? 5.988 1.733 -2.926 1 94.38 13 GLY B N 1
ATOM 1827 C CA . GLY B 1 13 ? 5.93 2.504 -4.156 1 94.38 13 GLY B CA 1
ATOM 1828 C C . GLY B 1 13 ? 6.852 1.974 -5.238 1 94.38 13 GLY B C 1
ATOM 1829 O O . GLY B 1 13 ? 7.648 1.063 -4.992 1 94.38 13 GLY B O 1
ATOM 1830 N N . ILE B 1 14 ? 6.645 2.611 -6.402 1 92.06 14 ILE B N 1
ATOM 1831 C CA . ILE B 1 14 ? 7.508 2.314 -7.543 1 92.06 14 ILE B CA 1
ATOM 1832 C C . ILE B 1 14 ? 8.383 3.527 -7.859 1 92.06 14 ILE B C 1
ATOM 1834 O O . ILE B 1 14 ? 7.895 4.66 -7.887 1 92.06 14 ILE B O 1
ATOM 1838 N N . GLY B 1 15 ? 9.773 3.271 -8.062 1 92 15 GLY B N 1
ATOM 1839 C CA . GLY B 1 15 ? 10.703 4.34 -8.398 1 92 15 GLY B CA 1
ATOM 1840 C C . GLY B 1 15 ? 11.555 4.789 -7.227 1 92 15 GLY B C 1
ATOM 1841 O O . GLY B 1 15 ? 11.281 4.422 -6.078 1 92 15 GLY B O 1
ATOM 1842 N N . ASP B 1 16 ? 12.555 5.648 -7.539 1 95.56 16 ASP B N 1
ATOM 1843 C CA . ASP B 1 16 ? 13.469 6.184 -6.535 1 95.56 16 ASP B CA 1
ATOM 1844 C C . ASP B 1 16 ? 13.008 7.555 -6.047 1 95.56 16 ASP B C 1
ATOM 1846 O O . ASP B 1 16 ? 12.133 8.172 -6.656 1 95.56 16 ASP B O 1
ATOM 1850 N N . ILE B 1 17 ? 13.609 7.957 -4.965 1 98.12 17 ILE B N 1
ATOM 1851 C CA . ILE B 1 17 ? 13.336 9.289 -4.43 1 98.12 17 ILE B CA 1
ATOM 1852 C C . ILE B 1 17 ? 13.586 10.336 -5.508 1 98.12 17 ILE B C 1
ATOM 1854 O O . ILE B 1 17 ? 12.773 11.25 -5.695 1 98.12 17 ILE B O 1
ATOM 1858 N N . GLN B 1 18 ? 14.641 10.148 -6.242 1 98.19 18 GLN B N 1
ATOM 1859 C CA . GLN B 1 18 ? 15 11.102 -7.285 1 98.19 18 GLN B CA 1
ATOM 1860 C C . GLN B 1 18 ? 13.914 11.188 -8.352 1 98.19 18 GLN B C 1
ATOM 1862 O O . GLN B 1 18 ? 13.656 12.266 -8.891 1 98.19 18 GLN B O 1
ATOM 1867 N N . ASP B 1 19 ? 13.289 10.07 -8.672 1 98.06 19 ASP B N 1
ATOM 1868 C CA . ASP B 1 19 ? 12.219 10.047 -9.672 1 98.06 19 ASP B CA 1
ATOM 1869 C C . ASP B 1 19 ? 11.016 10.852 -9.203 1 98.06 19 ASP B C 1
ATOM 1871 O O . ASP B 1 19 ? 10.414 11.594 -9.992 1 98.06 19 ASP B O 1
ATOM 1875 N N . ASN B 1 20 ? 10.695 10.672 -7.953 1 98.62 20 ASN B N 1
ATOM 1876 C CA . ASN B 1 20 ? 9.586 11.453 -7.406 1 98.62 20 ASN B CA 1
ATOM 1877 C C . ASN B 1 20 ? 9.883 12.945 -7.426 1 98.62 20 ASN B C 1
ATOM 1879 O O . ASN B 1 20 ? 9.016 13.75 -7.781 1 98.62 20 ASN B O 1
ATOM 1883 N N . ILE B 1 21 ? 11.07 13.32 -7.047 1 98.69 21 ILE B N 1
ATOM 1884 C CA . ILE B 1 21 ? 11.469 14.727 -7.023 1 98.69 21 ILE B CA 1
ATOM 1885 C C . ILE B 1 21 ? 11.422 15.297 -8.438 1 98.69 21 ILE B C 1
ATOM 1887 O O . ILE B 1 21 ? 10.883 16.391 -8.656 1 98.69 21 ILE B O 1
ATOM 1891 N N . ALA B 1 22 ? 11.93 14.531 -9.383 1 98.5 22 ALA B N 1
ATOM 1892 C CA . ALA B 1 22 ? 11.93 14.984 -10.773 1 98.5 22 ALA B CA 1
ATOM 1893 C C . ALA B 1 22 ? 10.5 15.195 -11.281 1 98.5 22 ALA B C 1
ATOM 1895 O O . ALA B 1 22 ? 10.227 16.172 -11.984 1 98.5 22 ALA B O 1
ATOM 1896 N N . GLU B 1 23 ? 9.656 14.312 -10.945 1 98.56 23 GLU B N 1
ATOM 1897 C CA . GLU B 1 23 ? 8.258 14.453 -11.352 1 98.56 23 GLU B CA 1
ATOM 1898 C C . GLU B 1 23 ? 7.621 15.68 -10.711 1 98.56 23 GLU B C 1
ATOM 1900 O O . GLU B 1 23 ? 6.855 16.391 -11.367 1 98.56 23 GLU B O 1
ATOM 1905 N N . ALA B 1 24 ? 7.918 15.883 -9.469 1 98.56 24 ALA B N 1
ATOM 1906 C CA . ALA B 1 24 ? 7.414 17.062 -8.781 1 98.56 24 ALA B CA 1
ATOM 1907 C C . ALA B 1 24 ? 7.895 18.344 -9.453 1 98.56 24 ALA B C 1
ATOM 1909 O O . ALA B 1 24 ? 7.121 19.281 -9.633 1 98.56 24 ALA B O 1
ATOM 1910 N N . GLU B 1 25 ? 9.125 18.391 -9.82 1 98.38 25 GLU B N 1
ATOM 1911 C CA . GLU B 1 25 ? 9.68 19.531 -10.523 1 98.38 25 GLU B CA 1
ATOM 1912 C C . GLU B 1 25 ? 9 19.734 -11.875 1 98.38 25 GLU B C 1
ATOM 1914 O O . GLU B 1 25 ? 8.633 20.859 -12.234 1 98.38 25 GLU B O 1
ATOM 1919 N N . LYS B 1 26 ? 8.859 18.641 -12.547 1 98.19 26 LYS B N 1
ATOM 1920 C CA . LYS B 1 26 ? 8.203 18.688 -13.852 1 98.19 26 LYS B CA 1
ATOM 1921 C C . LYS B 1 26 ? 6.805 19.281 -13.75 1 98.19 26 LYS B C 1
ATOM 1923 O O . LYS B 1 26 ? 6.371 20.016 -14.633 1 98.19 26 LYS B O 1
ATOM 1928 N N . LYS B 1 27 ? 6.152 19 -12.664 1 97.88 27 LYS B N 1
ATOM 1929 C CA . LYS B 1 27 ? 4.777 19.453 -12.469 1 97.88 27 LYS B CA 1
ATOM 1930 C C . LYS B 1 27 ? 4.746 20.781 -11.734 1 97.88 27 LYS B C 1
ATOM 1932 O O . LYS B 1 27 ? 3.682 21.234 -11.305 1 97.88 27 LYS B O 1
ATOM 1937 N N . LYS B 1 28 ? 5.879 21.312 -11.406 1 97.12 28 LYS B N 1
ATOM 1938 C CA . LYS B 1 28 ? 6.07 22.672 -10.883 1 97.12 28 LYS B CA 1
ATOM 1939 C C . LYS B 1 28 ? 5.543 22.781 -9.453 1 97.12 28 LYS B C 1
ATOM 1941 O O . LYS B 1 28 ? 4.91 23.781 -9.094 1 97.12 28 LYS B O 1
ATOM 1946 N N . LEU B 1 29 ? 5.723 21.734 -8.758 1 98 29 LEU B N 1
ATOM 1947 C CA . LEU B 1 29 ? 5.473 21.844 -7.328 1 98 29 LEU B CA 1
ATOM 1948 C C . LEU B 1 29 ? 6.512 22.734 -6.652 1 98 29 LEU B C 1
ATOM 1950 O O . LEU B 1 29 ? 7.621 22.891 -7.164 1 98 29 LEU B O 1
ATOM 1954 N N . HIS B 1 30 ? 6.109 23.312 -5.512 1 98 30 HIS B N 1
ATOM 1955 C CA . HIS B 1 30 ? 7.043 24.062 -4.688 1 98 30 HIS B CA 1
ATOM 1956 C C . HIS B 1 30 ? 7.66 23.188 -3.605 1 98 30 HIS B C 1
ATOM 1958 O O . HIS B 1 30 ? 8.805 23.406 -3.203 1 98 30 HIS B O 1
ATOM 1964 N N . ILE B 1 31 ? 6.91 22.25 -3.084 1 98.56 31 ILE B N 1
ATOM 1965 C CA . ILE B 1 31 ? 7.352 21.375 -1.997 1 98.56 31 ILE B CA 1
ATOM 1966 C C . ILE B 1 31 ? 6.945 19.938 -2.287 1 98.56 31 ILE B C 1
ATOM 1968 O O . ILE B 1 31 ? 5.801 19.672 -2.67 1 98.56 31 ILE B O 1
ATOM 1972 N N . ILE B 1 32 ? 7.844 19.016 -2.117 1 98.81 32 ILE B N 1
ATOM 1973 C CA . ILE B 1 32 ? 7.531 17.594 -2.109 1 98.81 32 ILE B CA 1
ATOM 1974 C C . ILE B 1 32 ? 7.988 16.969 -0.792 1 98.81 32 ILE B C 1
ATOM 1976 O O . ILE B 1 32 ? 9.062 17.312 -0.282 1 98.81 32 ILE B O 1
ATOM 1980 N N . GLY B 1 33 ? 7.125 16.156 -0.249 1 98.81 33 GLY B N 1
ATOM 1981 C CA . GLY B 1 33 ? 7.492 15.312 0.878 1 98.81 33 GLY B CA 1
ATOM 1982 C C . GLY B 1 33 ? 7.629 13.852 0.508 1 98.81 33 GLY B C 1
ATOM 1983 O O . GLY B 1 33 ? 6.75 13.289 -0.15 1 98.81 33 GLY B O 1
ATOM 1984 N N . ILE B 1 34 ? 8.688 13.25 0.875 1 98.81 34 ILE B N 1
ATOM 1985 C CA . ILE B 1 34 ? 8.883 11.805 0.763 1 98.81 34 ILE B CA 1
ATOM 1986 C C . ILE B 1 34 ? 8.508 11.133 2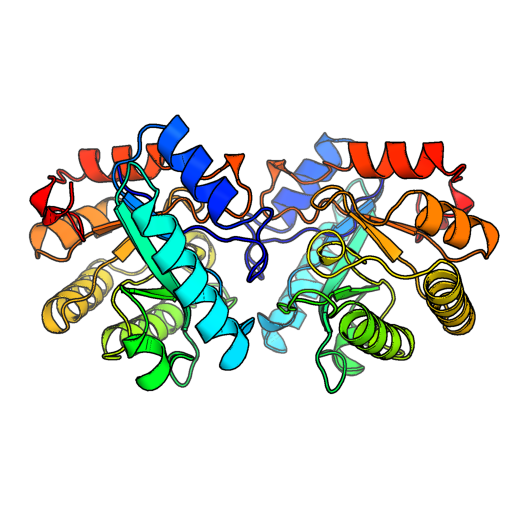.08 1 98.81 34 ILE B C 1
ATOM 1988 O O . ILE B 1 34 ? 9.117 11.391 3.117 1 98.81 34 ILE B O 1
ATOM 1992 N N . SER B 1 35 ? 7.5 10.273 2.01 1 98.62 35 SER B N 1
ATOM 1993 C CA . SER B 1 35 ? 6.934 9.805 3.27 1 98.62 35 SER B CA 1
ATOM 1994 C C . SER B 1 35 ? 6.559 8.328 3.191 1 98.62 35 SER B C 1
ATOM 1996 O O . SER B 1 35 ? 5.414 7.953 3.461 1 98.62 35 SER B O 1
ATOM 1998 N N . ASP B 1 36 ? 7.52 7.512 2.977 1 98.25 36 ASP B N 1
ATOM 1999 C CA . ASP B 1 36 ? 7.332 6.066 2.885 1 98.25 36 ASP B CA 1
ATOM 2000 C C . ASP B 1 36 ? 6.855 5.492 4.215 1 98.25 36 ASP B C 1
ATOM 2002 O O . ASP B 1 36 ? 7.027 6.113 5.266 1 98.25 36 ASP B O 1
ATOM 2006 N N . HIS B 1 37 ? 6.285 4.309 4.121 1 97.69 37 HIS B N 1
ATOM 2007 C CA . HIS B 1 37 ? 5.797 3.645 5.324 1 97.69 37 HIS B CA 1
ATOM 2008 C C . HIS B 1 37 ? 6.945 3.291 6.262 1 97.69 37 HIS B C 1
ATOM 2010 O O . HIS B 1 37 ? 7.926 2.674 5.848 1 97.69 37 HIS B O 1
ATOM 2016 N N . LEU B 1 38 ? 6.707 3.488 7.508 1 97.06 38 LEU B N 1
ATOM 2017 C CA . LEU B 1 38 ? 7.766 3.336 8.5 1 97.06 38 LEU B CA 1
ATOM 2018 C C . LEU B 1 38 ? 8.102 1.864 8.711 1 97.06 38 LEU B C 1
ATOM 2020 O O . LEU B 1 38 ? 9.266 1.519 8.945 1 97.06 38 LEU B O 1
ATOM 2024 N N . HIS B 1 39 ? 7.16 1.002 8.625 1 91.06 39 HIS B N 1
ATOM 2025 C CA . HIS B 1 39 ? 7.352 -0.384 9.039 1 91.06 39 HIS B CA 1
ATOM 2026 C C . HIS B 1 39 ? 8.234 -1.137 8.055 1 91.06 39 HIS B C 1
ATOM 2028 O O . HIS B 1 39 ? 8.578 -2.301 8.281 1 91.06 39 HIS B O 1
ATOM 2034 N N . PHE B 1 40 ? 8.766 -0.49 7.055 1 92.44 40 PHE B N 1
ATOM 2035 C CA . PHE B 1 40 ? 9.672 -1.103 6.094 1 92.44 40 PHE B CA 1
ATOM 2036 C C . PHE B 1 40 ? 11.125 -0.868 6.496 1 92.44 40 PHE B C 1
ATOM 2038 O O . PHE B 1 40 ? 12.039 -1.436 5.898 1 92.44 40 PHE B O 1
ATOM 2045 N N . PHE B 1 41 ? 11.336 -0.103 7.566 1 93.12 41 PHE B N 1
ATOM 2046 C CA . PHE B 1 41 ? 12.672 0.406 7.848 1 93.12 41 PHE B CA 1
ATOM 2047 C C . PHE B 1 41 ? 13.281 -0.302 9.047 1 93.12 41 PHE B C 1
ATOM 2049 O O . PHE B 1 41 ? 12.633 -0.444 10.086 1 93.12 41 PHE B O 1
ATOM 2056 N N . SER B 1 42 ? 14.523 -0.752 8.867 1 90.31 42 SER B N 1
ATOM 2057 C CA . SER B 1 42 ? 15.422 -0.86 10.008 1 90.31 42 SER B CA 1
ATOM 2058 C C . SER B 1 42 ? 16.094 0.474 10.305 1 90.31 42 SER B C 1
ATOM 2060 O O . SER B 1 42 ? 16 1.416 9.516 1 90.31 42 SER B O 1
ATOM 2062 N N . ASN B 1 43 ? 16.75 0.552 11.438 1 91.56 43 ASN B N 1
ATOM 2063 C CA . ASN B 1 43 ? 17.438 1.786 11.789 1 91.56 43 ASN B CA 1
ATOM 2064 C C . ASN B 1 43 ? 18.469 2.176 10.727 1 91.56 43 ASN B C 1
ATOM 2066 O O . ASN B 1 43 ? 18.547 3.344 10.344 1 91.56 43 ASN B O 1
ATOM 2070 N N . HIS B 1 44 ? 19.156 1.229 10.289 1 92.19 44 HIS B N 1
ATOM 2071 C CA . HIS B 1 44 ? 20.188 1.493 9.297 1 92.19 44 HIS B CA 1
ATOM 2072 C C . HIS B 1 44 ? 19.578 1.967 7.977 1 92.19 44 HIS B C 1
ATOM 2074 O O . HIS B 1 44 ? 20.094 2.9 7.355 1 92.19 44 HIS B O 1
ATOM 2080 N N . VAL B 1 45 ? 18.531 1.422 7.586 1 93.88 45 VAL B N 1
ATOM 2081 C CA . VAL B 1 45 ? 17.875 1.78 6.328 1 93.88 45 VAL B CA 1
ATOM 2082 C C . VAL B 1 45 ? 17.297 3.186 6.434 1 93.88 45 VAL B C 1
ATOM 2084 O O . VAL B 1 45 ? 17.328 3.955 5.473 1 93.88 45 VAL B O 1
ATOM 2087 N N . LEU B 1 46 ? 16.781 3.428 7.605 1 96.56 46 LEU B N 1
ATOM 2088 C CA . LEU B 1 46 ? 16.234 4.766 7.82 1 96.56 46 LEU B CA 1
ATOM 2089 C C . LEU B 1 46 ? 17.328 5.82 7.699 1 96.56 46 LEU B C 1
ATOM 2091 O O . LEU B 1 46 ? 17.109 6.887 7.121 1 96.56 46 LEU B O 1
ATOM 2095 N N . ASN B 1 47 ? 18.469 5.535 8.258 1 96.81 47 ASN B N 1
ATOM 2096 C CA . ASN B 1 47 ? 19.594 6.465 8.148 1 96.81 47 ASN B CA 1
ATOM 2097 C C . ASN B 1 47 ? 19.984 6.707 6.699 1 96.81 47 ASN B C 1
ATOM 2099 O O . ASN B 1 47 ? 20.25 7.848 6.305 1 96.81 47 ASN B O 1
ATOM 2103 N N . SER B 1 48 ? 20.031 5.672 5.938 1 95.75 48 SER B N 1
ATOM 2104 C CA . SER B 1 48 ? 20.328 5.793 4.516 1 95.75 48 SER B CA 1
ATOM 2105 C C . SER B 1 48 ? 19.266 6.602 3.789 1 95.75 48 SER B C 1
ATOM 2107 O O . SER B 1 48 ? 19.578 7.445 2.949 1 95.75 48 SER B O 1
ATOM 2109 N N . TYR B 1 49 ? 18.078 6.352 4.086 1 97.81 49 TYR B N 1
ATOM 2110 C CA . TYR B 1 49 ? 16.922 7.027 3.535 1 97.81 49 TYR B CA 1
ATOM 2111 C C . TYR B 1 49 ? 17 8.531 3.75 1 97.81 49 TYR B C 1
ATOM 2113 O O . TYR B 1 49 ? 16.938 9.312 2.793 1 97.81 49 TYR B O 1
ATOM 2121 N N . VAL B 1 50 ? 17.25 8.93 4.938 1 98.38 50 VAL B N 1
ATOM 2122 C CA . VAL B 1 50 ? 17.312 10.336 5.305 1 98.38 50 VAL B CA 1
ATOM 2123 C C . VAL B 1 50 ? 18.531 10.984 4.645 1 98.38 50 VAL B C 1
ATOM 2125 O O . VAL B 1 50 ? 18.453 12.109 4.148 1 98.38 50 VAL B O 1
ATOM 2128 N N . SER B 1 51 ? 19.609 10.273 4.629 1 97.94 51 SER B N 1
ATOM 2129 C CA . SER B 1 51 ? 20.844 10.781 4.023 1 97.94 51 SER B CA 1
ATOM 2130 C C . SER B 1 51 ? 20.656 11.047 2.533 1 97.94 51 SER B C 1
ATOM 2132 O O . SER B 1 51 ? 21.094 12.07 2.016 1 97.94 51 SER B O 1
ATOM 2134 N N . ILE B 1 52 ? 20 10.141 1.874 1 97.56 52 ILE B N 1
ATOM 2135 C CA . ILE B 1 52 ? 19.734 10.273 0.443 1 97.56 52 ILE B CA 1
ATOM 2136 C C . ILE B 1 52 ? 18.859 11.492 0.185 1 97.56 52 ILE B C 1
ATOM 2138 O O . ILE B 1 52 ? 19.125 12.289 -0.718 1 97.56 52 ILE B O 1
ATOM 2142 N N . ILE B 1 53 ? 17.828 11.641 0.943 1 98.56 53 ILE B N 1
ATOM 2143 C CA . ILE B 1 53 ? 16.922 12.781 0.778 1 98.56 53 ILE B CA 1
ATOM 2144 C C . ILE B 1 53 ? 17.688 14.078 0.997 1 98.56 53 ILE B C 1
ATOM 2146 O O . ILE B 1 53 ? 17.516 15.039 0.234 1 98.56 53 ILE B O 1
ATOM 2150 N N . LYS B 1 54 ? 18.484 14.102 2.014 1 97.94 54 LYS B N 1
ATOM 2151 C CA . LYS B 1 54 ? 19.25 15.305 2.324 1 97.94 54 LYS B CA 1
ATOM 2152 C C . LYS B 1 54 ? 20.188 15.664 1.174 1 97.94 54 LYS B C 1
ATOM 2154 O O . LYS B 1 54 ? 20.359 16.844 0.858 1 97.94 54 LYS B O 1
ATOM 2159 N N . GLN B 1 55 ? 20.766 14.703 0.603 1 98 55 GLN B N 1
ATOM 2160 C CA . GLN B 1 55 ? 21.641 14.945 -0.53 1 98 55 GLN B CA 1
ATOM 2161 C C . GLN B 1 55 ? 20.875 15.461 -1.739 1 98 55 GLN B C 1
ATOM 2163 O O . GLN B 1 55 ? 21.281 16.422 -2.383 1 98 55 GLN B O 1
ATOM 2168 N N . LEU B 1 56 ? 19.781 14.844 -2.016 1 98.06 56 LEU B N 1
ATOM 2169 C CA . LEU B 1 56 ? 18.984 15.203 -3.184 1 98.06 56 LEU B CA 1
ATOM 2170 C C . LEU B 1 56 ? 18.375 16.578 -3.016 1 98.06 56 LEU B C 1
ATOM 2172 O O . LEU B 1 56 ? 18.188 17.312 -3.996 1 98.06 56 LEU B O 1
ATOM 2176 N N . LYS B 1 57 ? 18.094 16.891 -1.792 1 97.25 57 LYS B N 1
ATOM 2177 C CA . LYS B 1 57 ? 17.562 18.203 -1.456 1 97.25 57 LYS B CA 1
ATOM 2178 C C . LYS B 1 57 ? 18.5 19.312 -1.938 1 97.25 57 LYS B C 1
ATOM 2180 O O . LYS B 1 57 ? 18.031 20.344 -2.426 1 97.25 57 LYS B O 1
ATOM 2185 N N . LYS B 1 58 ? 19.734 19.125 -1.849 1 97.06 58 LYS B N 1
ATOM 2186 C CA . LYS B 1 58 ? 20.734 20.125 -2.209 1 97.06 58 LYS B CA 1
ATOM 2187 C C . LYS B 1 58 ? 20.766 20.359 -3.717 1 97.06 58 LYS B C 1
ATOM 2189 O O . LYS B 1 58 ? 21.125 21.438 -4.176 1 97.06 58 LYS B O 1
ATOM 2194 N N . GLU B 1 59 ? 20.312 19.391 -4.387 1 96.56 59 GLU B N 1
ATOM 2195 C CA . GLU B 1 59 ? 20.406 19.469 -5.844 1 96.56 59 GLU B CA 1
ATOM 2196 C C . GLU B 1 59 ? 19.062 19.766 -6.473 1 96.56 59 GLU B C 1
ATOM 2198 O O . GLU B 1 59 ? 18.938 19.859 -7.699 1 96.56 59 GLU B O 1
ATOM 2203 N N . SER B 1 60 ? 18.109 19.922 -5.68 1 97.31 60 SER B N 1
ATOM 2204 C CA . SER B 1 60 ? 16.75 20.078 -6.18 1 97.31 60 SER B CA 1
ATOM 2205 C C . SER B 1 60 ? 16.406 21.547 -6.387 1 97.31 60 SER B C 1
ATOM 2207 O O . SER B 1 60 ? 16.906 22.422 -5.672 1 97.31 60 SER B O 1
ATOM 2209 N N . GLU B 1 61 ? 15.438 21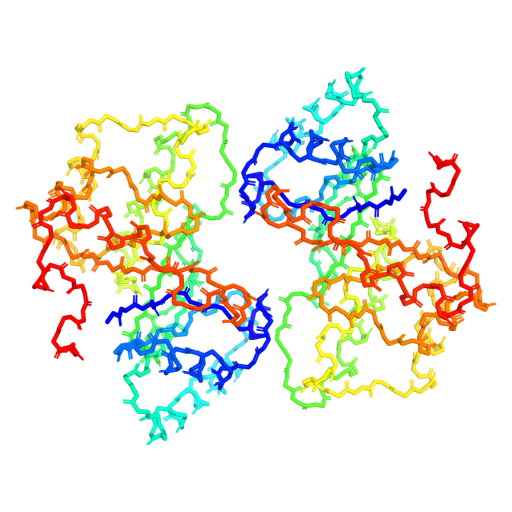.766 -7.285 1 96.5 61 GLU B N 1
ATOM 2210 C CA . GLU B 1 61 ? 14.938 23.109 -7.566 1 96.5 61 GLU B CA 1
ATOM 2211 C C . GLU B 1 61 ? 13.758 23.453 -6.66 1 96.5 61 GLU B C 1
ATOM 2213 O O . GLU B 1 61 ? 13.328 24.609 -6.609 1 96.5 61 GLU B O 1
ATOM 2218 N N . ILE B 1 62 ? 13.312 22.5 -5.977 1 98.12 62 ILE B N 1
ATOM 2219 C CA . ILE B 1 62 ? 12.164 22.703 -5.102 1 98.12 62 ILE B CA 1
ATOM 2220 C C . ILE B 1 62 ? 12.516 22.266 -3.682 1 98.12 62 ILE B C 1
ATOM 2222 O O . ILE B 1 62 ? 13.562 21.656 -3.453 1 98.12 62 ILE B O 1
ATOM 2226 N N . VAL B 1 63 ? 11.68 22.578 -2.725 1 98.5 63 VAL B N 1
ATOM 2227 C CA . VAL B 1 63 ? 11.875 22.172 -1.34 1 98.5 63 VAL B CA 1
ATOM 2228 C C . VAL B 1 63 ? 11.562 20.672 -1.197 1 98.5 63 VAL B C 1
ATOM 2230 O O . VAL B 1 63 ? 10.484 20.219 -1.604 1 98.5 63 VAL B O 1
ATOM 2233 N N . VAL B 1 64 ? 12.484 19.938 -0.702 1 98.81 64 VAL B N 1
ATOM 2234 C CA . VAL B 1 64 ? 12.305 18.5 -0.458 1 98.81 64 VAL B CA 1
ATOM 2235 C C . VAL B 1 64 ? 12.312 18.234 1.044 1 98.81 64 VAL B C 1
ATOM 2237 O O . VAL B 1 64 ? 13.273 18.578 1.738 1 98.81 64 VAL B O 1
ATOM 2240 N N . LEU B 1 65 ? 11.281 17.609 1.528 1 98.81 65 LEU B N 1
ATOM 2241 C CA . LEU B 1 65 ? 11.18 17.312 2.953 1 98.81 65 LEU B CA 1
ATOM 2242 C C . LEU B 1 65 ? 11.266 15.812 3.203 1 98.81 65 LEU B C 1
ATOM 2244 O O . LEU B 1 65 ? 10.656 15.023 2.473 1 98.81 65 LEU B O 1
ATOM 2248 N N . ALA B 1 66 ? 12.008 15.445 4.219 1 98.75 66 ALA B N 1
ATOM 2249 C CA . ALA B 1 66 ? 12.109 14.055 4.664 1 98.75 66 ALA B CA 1
ATOM 2250 C C . ALA B 1 66 ? 11.031 13.727 5.691 1 98.75 66 ALA B C 1
ATOM 2252 O O . ALA B 1 66 ? 11.07 14.211 6.824 1 98.75 66 ALA B O 1
ATOM 2253 N N . GLY B 1 67 ? 10.07 12.891 5.27 1 98.81 67 GLY B N 1
ATOM 2254 C CA . GLY B 1 67 ? 9.016 12.461 6.168 1 98.81 67 GLY B CA 1
ATOM 2255 C C . GLY B 1 67 ? 8.867 10.953 6.23 1 98.81 67 GLY B C 1
ATOM 2256 O O . GLY B 1 67 ? 9.711 10.219 5.715 1 98.81 67 GLY B O 1
ATOM 2257 N N . ILE B 1 68 ? 7.844 10.477 6.941 1 98.81 68 ILE B N 1
ATOM 2258 C CA . ILE B 1 68 ? 7.422 9.086 7.012 1 98.81 68 ILE B CA 1
ATOM 2259 C C . ILE B 1 68 ? 5.91 9.008 7.219 1 98.81 68 ILE B C 1
ATOM 2261 O O . ILE B 1 68 ? 5.281 10 7.594 1 98.81 68 ILE B O 1
ATOM 2265 N N . GLU B 1 69 ? 5.43 7.82 6.941 1 98.75 69 GLU B N 1
ATOM 2266 C CA . GLU B 1 69 ? 4.07 7.496 7.363 1 98.75 69 GLU B CA 1
ATOM 2267 C C . GLU B 1 69 ? 4.07 6.375 8.398 1 98.75 69 GLU B C 1
ATOM 2269 O O . GLU B 1 69 ? 4.359 5.223 8.07 1 98.75 69 GLU B O 1
ATOM 2274 N N . ALA B 1 70 ? 3.713 6.742 9.562 1 98.56 70 ALA B N 1
ATOM 2275 C CA . ALA B 1 70 ? 3.566 5.789 10.656 1 98.56 70 ALA B CA 1
ATOM 2276 C C . ALA B 1 70 ? 2.152 5.215 10.695 1 98.56 70 ALA B C 1
ATOM 2278 O O . ALA B 1 70 ? 1.246 5.73 10.047 1 98.56 70 ALA B O 1
ATOM 2279 N N . ASN B 1 71 ? 2.02 4.156 11.453 1 97.25 71 ASN B N 1
ATOM 2280 C CA . ASN B 1 71 ? 0.709 3.547 11.664 1 97.25 71 ASN B CA 1
ATOM 2281 C C . ASN B 1 71 ? 0.112 3.945 13.008 1 97.25 71 ASN B C 1
ATOM 2283 O O . ASN B 1 71 ? 0.822 4.004 14.016 1 97.25 71 ASN B O 1
ATOM 2287 N N . ILE B 1 72 ? -1.144 4.234 12.93 1 97.81 72 ILE B N 1
ATOM 2288 C CA . ILE B 1 72 ? -1.907 4.355 14.172 1 97.81 72 ILE B CA 1
ATOM 2289 C C . ILE B 1 72 ? -2.436 2.986 14.586 1 97.81 72 ILE B C 1
ATOM 2291 O O . ILE B 1 72 ? -3.24 2.381 13.875 1 97.81 72 ILE B O 1
ATOM 2295 N N . LEU B 1 73 ? -2.023 2.555 15.758 1 94.94 73 LEU B N 1
ATOM 2296 C CA . LEU B 1 73 ? -2.396 1.25 16.297 1 94.94 73 LEU B CA 1
ATOM 2297 C C . LEU B 1 73 ? -3.174 1.4 17.594 1 94.94 73 LEU B C 1
ATOM 2299 O O . LEU B 1 73 ? -3.205 2.484 18.188 1 94.94 73 LEU B O 1
ATOM 2303 N N . PRO B 1 74 ? -3.797 0.351 18.062 1 94.12 74 PRO B N 1
ATOM 2304 C CA . PRO B 1 74 ? -4.594 0.45 19.281 1 94.12 74 PRO B CA 1
ATOM 2305 C C . PRO B 1 74 ? -3.764 0.883 20.5 1 94.12 74 PRO B C 1
ATOM 2307 O O . PRO B 1 74 ? -4.285 1.528 21.406 1 94.12 74 PRO B O 1
ATOM 2310 N N . ASN B 1 75 ? -2.488 0.596 20.406 1 94.88 75 ASN B N 1
ATOM 2311 C CA . ASN B 1 75 ? -1.656 0.932 21.562 1 94.88 75 ASN B CA 1
ATOM 2312 C C . ASN B 1 75 ? -0.815 2.178 21.297 1 94.88 75 ASN B C 1
ATOM 2314 O O . ASN B 1 75 ? 0.092 2.492 22.078 1 94.88 75 ASN B O 1
ATOM 2318 N N . GLY B 1 76 ? -1.101 2.875 20.219 1 96.69 76 GLY B N 1
ATOM 2319 C CA . GLY B 1 76 ? -0.359 4.078 19.891 1 96.69 76 GLY B CA 1
ATOM 2320 C C . GLY B 1 76 ? 0.187 4.066 18.469 1 96.69 76 GLY B C 1
ATOM 2321 O O . GLY B 1 76 ? -0.284 3.303 17.625 1 96.69 76 GLY B O 1
ATOM 2322 N N . VAL B 1 77 ? 1.134 4.969 18.25 1 98 77 VAL B N 1
ATOM 2323 C CA . VAL B 1 77 ? 1.732 5.074 16.922 1 98 77 VAL B CA 1
ATOM 2324 C C . VAL B 1 77 ? 3.057 4.312 16.891 1 98 77 VAL B C 1
ATOM 2326 O O . VAL B 1 77 ? 3.744 4.211 17.906 1 98 77 VAL B O 1
ATOM 2329 N N . ASP B 1 78 ? 3.457 3.773 15.789 1 97.38 78 ASP B N 1
ATOM 2330 C CA . ASP B 1 78 ? 4.641 2.922 15.727 1 97.38 78 ASP B CA 1
ATOM 2331 C C . ASP B 1 78 ? 5.879 3.73 15.344 1 97.38 78 ASP B C 1
ATOM 2333 O O . ASP B 1 78 ? 6.684 3.295 14.516 1 97.38 78 ASP B O 1
ATOM 2337 N N . ILE B 1 79 ? 6.031 4.883 15.938 1 98.25 79 ILE B N 1
ATOM 2338 C CA . ILE B 1 79 ? 7.219 5.715 15.75 1 98.25 79 ILE B CA 1
ATOM 2339 C C . ILE B 1 79 ? 7.824 6.062 17.109 1 98.25 79 ILE B C 1
ATOM 2341 O O . ILE B 1 79 ? 7.098 6.297 18.078 1 98.25 79 ILE B O 1
ATOM 2345 N N . THR B 1 80 ? 9.172 6.156 17.156 1 97.88 80 THR B N 1
ATOM 2346 C CA . THR B 1 80 ? 9.867 6.57 18.375 1 97.88 80 THR B CA 1
ATOM 2347 C C . THR B 1 80 ? 10.391 7.996 18.234 1 97.88 80 THR B C 1
ATOM 2349 O O . THR B 1 80 ? 10.508 8.516 17.125 1 97.88 80 THR B O 1
ATOM 2352 N N . SER B 1 81 ? 10.734 8.57 19.391 1 98.38 81 SER B N 1
ATOM 2353 C CA . SER B 1 81 ? 11.305 9.914 19.375 1 98.38 81 SER B CA 1
ATOM 2354 C C . SER B 1 81 ? 12.641 9.945 18.641 1 98.38 81 SER B C 1
ATOM 2356 O O . SER B 1 81 ? 12.969 10.938 17.984 1 98.38 81 SER B O 1
ATOM 2358 N N . GLU B 1 82 ? 13.375 8.906 18.781 1 98 82 GLU B N 1
ATOM 2359 C CA . GLU B 1 82 ? 14.664 8.812 18.109 1 98 82 GLU B CA 1
ATOM 2360 C C . GLU B 1 82 ? 14.508 8.859 16.594 1 98 82 GLU B C 1
ATOM 2362 O O . GLU B 1 82 ? 15.305 9.492 15.898 1 98 82 GLU B O 1
ATOM 2367 N N . ILE B 1 83 ? 13.523 8.227 16.094 1 98.12 83 ILE B N 1
ATOM 2368 C CA . ILE B 1 83 ? 13.234 8.234 14.656 1 98.12 83 ILE B CA 1
ATOM 2369 C C . ILE B 1 83 ? 12.734 9.609 14.234 1 98.12 83 ILE B C 1
ATOM 2371 O O . ILE B 1 83 ? 13.195 10.164 13.234 1 98.12 83 ILE B O 1
ATOM 2375 N N . ARG B 1 84 ? 11.859 10.148 15.008 1 98.56 84 ARG B N 1
ATOM 2376 C CA . ARG B 1 84 ? 11.227 11.414 14.672 1 98.56 84 ARG B CA 1
ATOM 2377 C C . ARG B 1 84 ? 12.266 12.523 14.531 1 98.56 84 ARG B C 1
ATOM 2379 O O . ARG B 1 84 ? 12.125 13.414 13.688 1 98.56 84 ARG B O 1
ATOM 2386 N N . LYS B 1 85 ? 13.258 12.516 15.312 1 98.19 85 LYS B N 1
ATOM 2387 C CA . LYS B 1 85 ? 14.281 13.562 15.344 1 98.19 85 LYS B CA 1
ATOM 2388 C C . LYS B 1 85 ? 15.039 13.633 14.023 1 98.19 85 LYS B C 1
ATOM 2390 O O . LYS B 1 85 ? 15.609 14.672 13.688 1 98.19 85 LYS B O 1
ATOM 2395 N N . LYS B 1 86 ? 15.016 12.641 13.258 1 98.12 86 LYS B N 1
ATOM 2396 C CA . LYS B 1 86 ? 15.766 12.562 12.016 1 98.12 86 LYS B CA 1
ATOM 2397 C C . LYS B 1 86 ? 14.945 13.109 10.844 1 98.12 86 LYS B C 1
ATOM 2399 O O . LYS B 1 86 ? 15.461 13.242 9.734 1 98.12 86 LYS B O 1
ATOM 2404 N N . LEU B 1 87 ? 13.703 13.445 11.07 1 98.69 87 LEU B N 1
ATOM 2405 C CA . LEU B 1 87 ? 12.758 13.75 10 1 98.69 87 LEU B CA 1
ATOM 2406 C C . LEU B 1 87 ? 12.305 15.203 10.078 1 98.69 87 LEU B C 1
ATOM 2408 O O . LEU B 1 87 ? 12.359 15.82 11.148 1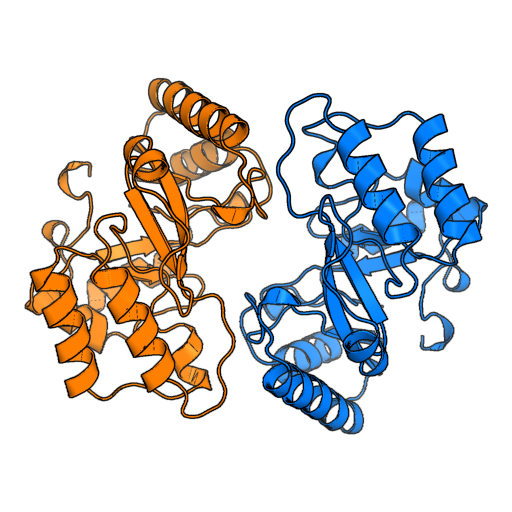 98.69 87 LEU B O 1
ATOM 2412 N N . ASP B 1 88 ? 11.82 15.695 8.93 1 98.62 88 ASP B N 1
ATOM 2413 C CA . ASP B 1 88 ? 11.203 17.016 8.906 1 98.62 88 ASP B CA 1
ATOM 2414 C C . ASP B 1 88 ? 9.766 16.969 9.43 1 98.62 88 ASP B C 1
ATOM 2416 O O . ASP B 1 88 ? 9.281 17.922 10.023 1 98.62 88 ASP B O 1
ATOM 2420 N N . TYR B 1 89 ? 9.07 15.844 9.172 1 98.81 89 TYR B N 1
ATOM 2421 C CA . TYR B 1 89 ? 7.699 15.664 9.633 1 98.81 89 TYR B CA 1
ATOM 2422 C C . TYR B 1 89 ? 7.324 14.188 9.68 1 98.81 89 TYR B C 1
ATOM 2424 O O . TYR B 1 89 ? 8.031 13.344 9.117 1 98.81 89 TYR B O 1
ATOM 2432 N N . ALA B 1 90 ? 6.238 13.891 10.359 1 98.88 90 ALA B N 1
ATOM 2433 C CA . ALA B 1 90 ? 5.688 12.539 10.414 1 98.88 90 ALA B CA 1
ATOM 2434 C C . ALA B 1 90 ? 4.172 12.555 10.234 1 98.88 90 ALA B C 1
ATOM 2436 O O . ALA B 1 90 ? 3.471 13.336 10.883 1 98.88 90 ALA B O 1
ATOM 2437 N N . ILE B 1 91 ? 3.711 11.703 9.32 1 98.88 91 ILE B N 1
ATOM 2438 C CA . ILE B 1 91 ? 2.291 11.43 9.133 1 98.88 91 ILE B CA 1
ATOM 2439 C C . ILE B 1 91 ? 1.903 10.172 9.914 1 98.88 91 ILE B C 1
ATOM 2441 O O . ILE B 1 91 ? 2.688 9.227 10.016 1 98.88 91 ILE B O 1
ATOM 2445 N N . ALA B 1 92 ? 0.731 10.156 10.484 1 98.81 92 ALA B N 1
ATOM 2446 C CA . ALA B 1 92 ? 0.17 8.922 11.039 1 98.81 92 ALA B CA 1
ATOM 2447 C C . ALA B 1 92 ? -1.186 8.609 10.414 1 98.81 92 ALA B C 1
ATOM 2449 O O . ALA B 1 92 ? -2.041 9.492 10.297 1 98.81 92 ALA B O 1
ATOM 2450 N N . SER B 1 93 ? -1.359 7.402 10.008 1 98.25 93 SER B N 1
ATOM 2451 C CA . SER B 1 93 ? -2.6 6.992 9.359 1 98.25 93 SER B CA 1
ATOM 2452 C C . SER B 1 93 ? -3.141 5.703 9.969 1 98.25 93 SER B C 1
ATOM 2454 O O . SER B 1 93 ? -2.375 4.883 10.484 1 98.25 93 SER B O 1
ATOM 2456 N N . VAL B 1 94 ? -4.453 5.578 9.961 1 95.62 94 VAL B N 1
ATOM 2457 C CA . VAL B 1 94 ? -5.102 4.332 10.352 1 95.62 94 VAL B CA 1
ATOM 2458 C C . VAL B 1 94 ? -5.168 3.383 9.156 1 95.62 94 VAL B C 1
ATOM 2460 O O . VAL B 1 94 ? -5.828 3.682 8.156 1 95.62 94 VAL B O 1
ATOM 2463 N N . HIS B 1 95 ? -4.449 2.281 9.312 1 91.19 95 HIS B N 1
ATOM 2464 C CA . HIS B 1 95 ? -4.488 1.253 8.273 1 91.19 95 HIS B CA 1
ATOM 2465 C C . HIS B 1 95 ? -5.141 -0.025 8.797 1 91.19 95 HIS B C 1
ATOM 2467 O O . HIS B 1 95 ? -4.512 -1.087 8.805 1 91.19 95 HIS B O 1
ATOM 2473 N N . MET B 1 96 ? -6.324 0.125 9.258 1 89.38 96 MET B N 1
ATOM 2474 C CA . MET B 1 96 ? -7.09 -0.99 9.812 1 89.38 96 MET B CA 1
ATOM 2475 C C . MET B 1 96 ? -8.508 -1.013 9.242 1 89.38 96 MET B C 1
ATOM 2477 O O . MET B 1 96 ? -9.047 0.032 8.883 1 89.38 96 MET B O 1
ATOM 2481 N N . TYR B 1 97 ? -9.039 -2.166 9.188 1 89.62 97 TYR B N 1
ATOM 2482 C CA . TYR B 1 97 ? -10.422 -2.318 8.734 1 89.62 97 TYR B CA 1
ATOM 2483 C C . TYR B 1 97 ? -11.391 -2.242 9.906 1 89.62 97 TYR B C 1
ATOM 2485 O O . TYR B 1 97 ? -11.109 -2.781 10.984 1 89.62 97 TYR B O 1
ATOM 2493 N N . PHE B 1 98 ? -12.469 -1.573 9.648 1 90.44 98 PHE B N 1
ATOM 2494 C CA . PHE B 1 98 ? -13.555 -1.46 10.617 1 90.44 98 PHE B CA 1
ATOM 2495 C C . PHE B 1 98 ? -14.875 -1.92 10.008 1 90.44 98 PHE B C 1
ATOM 2497 O O . PHE B 1 98 ? -15.078 -1.805 8.797 1 90.44 98 PHE B O 1
ATOM 2504 N N . THR B 1 99 ? -15.711 -2.441 10.93 1 89.75 99 THR B N 1
ATOM 2505 C CA . THR B 1 99 ? -17.047 -2.795 10.477 1 89.75 99 THR B CA 1
ATOM 2506 C C . THR B 1 99 ? -17.984 -1.585 10.547 1 89.75 99 THR B C 1
ATOM 2508 O O . THR B 1 99 ? -17.625 -0.546 11.102 1 89.75 99 THR B O 1
ATOM 2511 N N . LEU B 1 100 ? -19.141 -1.675 9.93 1 91.81 100 LEU B N 1
ATOM 2512 C CA . LEU B 1 100 ? -20.141 -0.617 9.977 1 91.81 100 LEU B CA 1
ATOM 2513 C C . LEU B 1 100 ? -20.438 -0.21 11.414 1 91.81 100 LEU B C 1
ATOM 2515 O O . LEU B 1 100 ? -20.609 -1.068 12.281 1 91.81 100 LEU B O 1
ATOM 2519 N N . GLY B 1 101 ? -20.406 1.116 11.672 1 94.5 101 GLY B N 1
ATOM 2520 C CA . GLY B 1 101 ? -20.641 1.629 13.008 1 94.5 101 GLY B CA 1
ATOM 2521 C C . GLY B 1 101 ? -19.359 1.811 13.812 1 94.5 101 GLY B C 1
ATOM 2522 O O . GLY B 1 101 ? -19.406 2.174 14.984 1 94.5 101 GLY B O 1
ATOM 2523 N N . GLY B 1 102 ? -18.203 1.621 13.148 1 95.38 102 GLY B N 1
ATOM 2524 C CA . GLY B 1 102 ? -16.922 1.631 13.844 1 95.38 102 GLY B CA 1
ATOM 2525 C C . GLY B 1 102 ? -16.266 2.996 13.867 1 95.38 102 GLY B C 1
ATOM 2526 O O . GLY B 1 102 ? -15.078 3.115 14.172 1 95.38 102 GLY B O 1
ATOM 2527 N N . HIS B 1 103 ? -16.969 4.078 13.547 1 96.88 103 HIS B N 1
ATOM 2528 C CA . HIS B 1 103 ? -16.359 5.398 13.422 1 96.88 103 HIS B CA 1
ATOM 2529 C C . HIS B 1 103 ? -15.844 5.895 14.766 1 96.88 103 HIS B C 1
ATOM 2531 O O . HIS B 1 103 ? -14.828 6.59 14.828 1 96.88 103 HIS B O 1
ATOM 2537 N N . GLU B 1 104 ? -16.5 5.52 15.883 1 97.38 104 GLU B N 1
ATOM 2538 C CA . GLU B 1 104 ? -16.031 5.938 17.203 1 97.38 104 GLU B CA 1
ATOM 2539 C C . GLU B 1 104 ? -14.672 5.328 17.516 1 97.38 104 GLU B C 1
ATOM 2541 O O . GLU B 1 104 ? -13.797 6 18.062 1 97.38 104 GLU B O 1
ATOM 2546 N N . GLU B 1 105 ? -14.555 4.043 17.188 1 96.81 105 GLU B N 1
ATOM 2547 C CA . GLU B 1 105 ? -13.266 3.381 17.375 1 96.81 105 GLU B CA 1
ATOM 2548 C C . GLU B 1 105 ? -12.18 4.051 16.547 1 96.81 105 GLU B C 1
ATOM 2550 O O . GLU B 1 105 ? -11.062 4.273 17.031 1 96.81 105 GLU B O 1
ATOM 2555 N N . TYR B 1 106 ? -12.484 4.383 15.336 1 97.5 106 TYR B N 1
ATOM 2556 C CA . TYR B 1 106 ? -11.578 5.098 14.438 1 97.5 106 TYR B CA 1
ATOM 2557 C C . TYR B 1 106 ? -11.148 6.426 15.047 1 97.5 106 TYR B C 1
ATOM 2559 O O . TYR B 1 106 ? -9.961 6.746 15.078 1 97.5 106 TYR B O 1
ATOM 2567 N N . LEU B 1 107 ? -12.117 7.191 15.57 1 98.56 107 LEU B N 1
ATOM 2568 C CA . LEU B 1 107 ? -11.812 8.5 16.141 1 98.56 107 LEU B CA 1
ATOM 2569 C C . LEU B 1 107 ? -10.938 8.375 17.375 1 98.56 107 LEU B C 1
ATOM 2571 O O . LEU B 1 107 ? -10.055 9.203 17.609 1 98.56 107 LEU B O 1
ATOM 2575 N N . ASN B 1 108 ? -11.203 7.34 18.125 1 98.38 108 ASN B N 1
ATOM 2576 C CA . ASN B 1 108 ? -10.383 7.121 19.297 1 98.38 108 ASN B CA 1
ATOM 2577 C C . ASN B 1 108 ? -8.922 6.859 18.938 1 98.38 108 ASN B C 1
ATOM 2579 O O . ASN B 1 108 ? -8.008 7.32 19.625 1 98.38 108 ASN B O 1
ATOM 2583 N N . LEU B 1 109 ? -8.695 6.129 17.906 1 98.38 109 LEU B N 1
ATOM 2584 C CA . LEU B 1 109 ? -7.344 5.902 17.422 1 98.38 109 LEU B CA 1
ATOM 2585 C C . LEU B 1 109 ? -6.703 7.211 16.953 1 98.38 109 LEU B C 1
ATOM 2587 O O . LEU B 1 109 ? -5.543 7.484 17.281 1 98.38 109 LEU B O 1
ATOM 2591 N N . VAL B 1 110 ? -7.473 7.988 16.25 1 98.75 110 VAL B N 1
ATOM 2592 C CA . VAL B 1 110 ? -6.977 9.266 15.75 1 98.75 110 VAL B CA 1
ATOM 2593 C C . VAL B 1 110 ? -6.582 10.164 16.922 1 98.75 110 VAL B C 1
ATOM 2595 O O . VAL B 1 110 ? -5.547 10.828 16.891 1 98.75 110 VAL B O 1
ATOM 2598 N N . LYS B 1 111 ? -7.344 10.172 17.984 1 98.75 111 LYS B N 1
ATOM 2599 C CA . LYS B 1 111 ? -7.047 10.977 19.156 1 98.75 111 LYS B CA 1
ATOM 2600 C C . LYS B 1 111 ? -5.719 10.562 19.781 1 98.75 111 LYS B C 1
ATOM 2602 O O . LYS B 1 111 ? -4.961 11.406 20.266 1 98.75 111 LYS B O 1
ATOM 2607 N N . LEU B 1 112 ? -5.457 9.25 19.766 1 98.62 112 LEU B N 1
ATOM 2608 C CA . LEU B 1 112 ? -4.172 8.773 20.266 1 98.62 112 LEU B CA 1
ATOM 2609 C C . LEU B 1 112 ? -3.018 9.391 19.484 1 98.62 112 LEU B C 1
ATOM 2611 O O . LEU B 1 112 ? -2.031 9.844 20.078 1 98.62 112 LEU B O 1
ATOM 2615 N N . ALA B 1 113 ? -3.17 9.414 18.234 1 98.81 113 ALA B N 1
ATOM 2616 C CA . ALA B 1 113 ? -2.121 9.953 17.375 1 98.81 113 ALA B CA 1
ATOM 2617 C C . ALA B 1 113 ? -1.97 11.461 17.578 1 98.81 113 ALA B C 1
ATOM 2619 O O . ALA B 1 113 ? -0.853 11.977 17.578 1 98.81 113 ALA B O 1
ATOM 2620 N N . ILE B 1 114 ? -3.086 12.172 17.734 1 98.88 114 ILE B N 1
ATOM 2621 C CA . ILE B 1 114 ? -3.066 13.617 17.922 1 98.88 114 ILE B CA 1
ATOM 2622 C C . ILE B 1 114 ? -2.301 13.953 19.203 1 98.88 114 ILE B C 1
ATOM 2624 O O . ILE B 1 114 ? -1.586 14.961 19.25 1 98.88 114 ILE B O 1
ATOM 2628 N N . GLN B 1 115 ? -2.355 13.117 20.141 1 98.69 115 GLN B N 1
ATOM 2629 C CA . GLN B 1 115 ? -1.745 13.391 21.438 1 98.69 115 GLN B CA 1
ATOM 2630 C C . GLN B 1 115 ? -0.289 12.938 21.469 1 98.69 115 GLN B C 1
ATOM 2632 O O . GLN B 1 115 ? 0.417 13.164 22.453 1 98.69 115 GLN B O 1
ATOM 2637 N N . ASP B 1 116 ? 0.134 12.258 20.484 1 98.81 116 ASP B N 1
ATOM 2638 C CA . ASP B 1 116 ? 1.519 11.797 20.422 1 98.81 116 ASP B CA 1
ATOM 2639 C C . ASP B 1 116 ? 2.441 12.906 19.922 1 98.81 116 ASP B C 1
ATOM 2641 O O . ASP B 1 116 ? 2.262 13.43 18.812 1 98.81 116 ASP B O 1
ATOM 2645 N N . GLU B 1 117 ? 3.455 13.203 20.625 1 98.44 117 GLU B N 1
ATOM 2646 C CA . GLU B 1 117 ? 4.332 14.336 20.328 1 98.44 117 GLU B CA 1
ATOM 2647 C C . GLU B 1 117 ? 5.164 14.078 19.078 1 98.44 117 GLU B C 1
ATOM 2649 O O . GLU B 1 117 ? 5.738 15 18.5 1 98.44 117 GLU B O 1
ATOM 2654 N N . ASN B 1 118 ? 5.203 12.828 18.625 1 98.75 118 ASN B N 1
ATOM 2655 C CA . ASN B 1 118 ? 6.047 12.477 17.484 1 98.75 118 ASN B CA 1
ATOM 2656 C C . ASN B 1 118 ? 5.301 12.648 16.172 1 98.75 118 ASN B C 1
ATOM 2658 O O . ASN B 1 118 ? 5.883 12.484 15.102 1 98.75 118 ASN B O 1
ATOM 2662 N N . ILE B 1 119 ? 4.051 13.008 16.234 1 98.88 119 ILE B N 1
ATOM 2663 C CA . ILE B 1 119 ? 3.227 13.094 15.031 1 98.88 119 ILE B CA 1
ATOM 2664 C C . ILE B 1 119 ? 2.932 14.562 14.719 1 98.88 119 ILE B C 1
ATOM 2666 O O . ILE B 1 119 ? 2.631 15.352 15.617 1 98.88 119 ILE B O 1
ATOM 2670 N N . ASP B 1 120 ? 2.971 14.859 13.391 1 98.88 120 ASP B N 1
ATOM 2671 C CA . ASP B 1 120 ? 2.684 16.234 12.961 1 98.88 120 ASP B CA 1
ATOM 2672 C C . ASP B 1 120 ? 1.371 16.297 12.18 1 98.88 120 ASP B C 1
ATOM 2674 O O . ASP B 1 120 ? 0.655 17.297 12.25 1 98.88 120 ASP B O 1
ATOM 2678 N N . ILE B 1 121 ? 1.044 15.227 11.438 1 98.94 121 ILE B N 1
ATOM 2679 C CA . ILE B 1 121 ? -0.033 15.258 10.453 1 98.94 121 ILE B CA 1
ATOM 2680 C C . ILE B 1 121 ? -0.871 13.992 10.562 1 98.94 121 ILE B C 1
ATOM 2682 O O . ILE B 1 121 ? -0.327 12.891 10.672 1 98.94 121 ILE B O 1
ATOM 2686 N N . ILE B 1 122 ? -2.164 14.109 10.57 1 98.94 122 ILE B N 1
ATOM 2687 C CA . ILE B 1 122 ? -3.051 12.953 10.445 1 98.94 122 ILE B CA 1
ATOM 2688 C C . ILE B 1 122 ? -3.332 12.68 8.969 1 98.94 122 ILE B C 1
ATOM 2690 O O . ILE B 1 122 ? -3.846 13.547 8.258 1 98.94 122 ILE B O 1
ATOM 2694 N N . GLY B 1 123 ? -2.986 11.477 8.57 1 98.81 123 GLY B N 1
ATOM 2695 C CA . GLY B 1 123 ? -3.088 11.109 7.164 1 98.81 123 GLY B CA 1
ATOM 2696 C C . GLY B 1 123 ? -4.488 10.688 6.758 1 98.81 123 GLY B C 1
ATOM 2697 O O . GLY B 1 123 ? -5.203 10.062 7.539 1 98.81 123 GLY B O 1
ATOM 2698 N N . HIS B 1 124 ? -4.891 10.961 5.637 1 98.12 124 HIS B N 1
ATOM 2699 C CA . HIS B 1 124 ? -6.141 10.672 4.945 1 98.12 124 HIS B CA 1
ATOM 2700 C C . HIS B 1 124 ? -7.262 10.375 5.938 1 98.12 124 HIS B C 1
ATOM 2702 O O . HIS B 1 124 ? -7.918 9.336 5.852 1 98.12 124 HIS B O 1
ATOM 2708 N N . PHE B 1 125 ? -7.445 11.32 6.812 1 98.44 125 PHE B N 1
ATOM 2709 C CA . PHE B 1 125 ? -8.484 11.266 7.828 1 98.44 125 PHE B CA 1
ATOM 2710 C C . PHE B 1 125 ? -9.859 11.078 7.188 1 98.44 125 PHE B C 1
ATOM 2712 O O . PHE B 1 125 ? -10.258 11.852 6.32 1 98.44 125 PHE B O 1
ATOM 2719 N N . GLY B 1 126 ? -10.5 9.992 7.641 1 96.56 126 GLY B N 1
ATOM 2720 C CA . GLY B 1 126 ? -11.898 9.82 7.262 1 96.56 126 GLY B CA 1
ATOM 2721 C C . GLY B 1 126 ? -12.07 9.047 5.969 1 96.56 126 GLY B C 1
ATOM 2722 O O . GLY B 1 126 ? -13.195 8.891 5.477 1 96.56 126 GLY B O 1
ATOM 2723 N N . ASN B 1 127 ? -10.992 8.508 5.414 1 96 127 ASN B N 1
ATOM 2724 C CA . ASN B 1 127 ? -11.086 7.734 4.184 1 96 127 ASN B CA 1
ATOM 2725 C C . ASN B 1 127 ? -12.023 6.543 4.34 1 96 127 ASN B C 1
ATOM 2727 O O . ASN B 1 127 ? -12.586 6.055 3.355 1 96 127 ASN B O 1
ATOM 2731 N N . VAL B 1 128 ? -12.352 6.168 5.551 1 94.88 128 VAL B N 1
ATOM 2732 C CA . VAL B 1 128 ? -13.109 4.949 5.812 1 94.88 128 VAL B CA 1
ATOM 2733 C C . VAL B 1 128 ? -14.555 5.305 6.18 1 94.88 128 VAL B C 1
ATOM 2735 O O . VAL B 1 128 ? -15.414 4.422 6.27 1 94.88 128 VAL B O 1
ATOM 2738 N N . PHE B 1 129 ? -14.883 6.551 6.352 1 96.94 129 PHE B N 1
ATOM 2739 C CA . PHE B 1 129 ? -16.172 6.961 6.891 1 96.94 129 PHE B CA 1
ATOM 2740 C C . PHE B 1 129 ? -17.312 6.5 5.988 1 96.94 129 PHE B C 1
ATOM 2742 O O . PHE B 1 129 ? -18.359 6.082 6.473 1 96.94 129 PHE B O 1
ATOM 2749 N N . PRO B 1 130 ? -17.203 6.582 4.641 1 94.94 130 PRO B N 1
ATOM 2750 C CA . PRO B 1 130 ? -18.281 6.078 3.785 1 94.94 130 PRO B CA 1
ATOM 2751 C C . PRO B 1 130 ? -18.656 4.633 4.102 1 94.94 130 PRO B C 1
ATOM 2753 O O . PRO B 1 130 ? -19.781 4.211 3.816 1 94.94 130 PRO B O 1
ATOM 2756 N N . TYR B 1 131 ? -17.828 3.969 4.785 1 91.81 131 TYR B N 1
ATOM 2757 C CA . TYR B 1 131 ? -18.031 2.537 4.973 1 91.81 131 TYR B CA 1
ATOM 2758 C C . TYR B 1 131 ? -18.391 2.221 6.422 1 91.81 131 TYR B C 1
ATOM 2760 O O . TYR B 1 131 ? -19.016 1.201 6.707 1 91.81 131 TYR B O 1
ATOM 2768 N N . ILE B 1 132 ? -17.969 3.09 7.32 1 95.56 132 ILE B N 1
ATOM 2769 C CA . ILE B 1 132 ? -18.094 2.703 8.719 1 95.56 132 ILE B CA 1
ATOM 2770 C C . ILE B 1 132 ? -19 3.688 9.453 1 95.56 132 ILE B C 1
ATOM 2772 O O . ILE B 1 132 ? -19.234 3.561 10.656 1 95.56 132 ILE B O 1
ATOM 2776 N N . GLY B 1 133 ? -19.438 4.68 8.758 1 96.19 133 GLY B N 1
ATOM 2777 C CA . GLY B 1 133 ? -20.266 5.723 9.344 1 96.19 133 GLY B CA 1
ATOM 2778 C C . GLY B 1 133 ? -19.516 7.027 9.555 1 96.19 133 GLY B C 1
ATOM 2779 O O . GLY B 1 133 ? -18.328 7.02 9.852 1 96.19 133 GLY B O 1
ATOM 2780 N N . TYR B 1 134 ? -20.234 8.109 9.453 1 97.44 134 TYR B N 1
ATOM 2781 C CA . TYR B 1 134 ? -19.656 9.438 9.609 1 97.44 134 TYR B CA 1
ATOM 2782 C C . TYR B 1 134 ? -19.812 9.938 11.039 1 97.44 134 TYR B C 1
ATOM 2784 O O . TYR B 1 134 ? -20.828 9.695 11.68 1 97.44 134 TYR B O 1
ATOM 2792 N N . PRO B 1 135 ? -18.875 10.641 11.477 1 97.69 135 PRO B N 1
ATOM 2793 C CA . PRO B 1 135 ? -18.984 11.289 12.789 1 97.69 135 PRO B CA 1
ATOM 2794 C C . PRO B 1 135 ? -20.016 12.422 12.789 1 97.69 135 PRO B C 1
ATOM 2796 O O . PRO B 1 135 ? -20.312 12.984 11.734 1 97.69 135 PRO B O 1
ATOM 2799 N N . SER B 1 136 ? -20.516 12.734 13.984 1 97.44 136 SER B N 1
ATOM 2800 C CA . SER B 1 136 ? -21.344 13.922 14.148 1 97.44 136 SER B CA 1
ATOM 2801 C C . SER B 1 136 ? -20.516 15.195 14.102 1 97.44 136 SER B C 1
ATOM 2803 O O . SER B 1 136 ? -19.281 15.141 14.195 1 97.44 136 SER B O 1
ATOM 2805 N N . ILE B 1 137 ? -21.172 16.297 13.992 1 97.12 137 ILE B N 1
ATOM 2806 C CA . ILE B 1 137 ? -20.484 17.578 13.969 1 97.12 137 ILE B CA 1
ATOM 2807 C C . ILE B 1 137 ? -19.797 17.812 15.305 1 97.12 137 ILE B C 1
ATOM 2809 O O . ILE B 1 137 ? -18.719 18.406 15.352 1 97.12 137 ILE B O 1
ATOM 2813 N N . GLU B 1 138 ? -20.438 17.344 16.312 1 98.19 138 GLU B N 1
ATOM 2814 C CA . GLU B 1 138 ? -19.844 17.484 17.641 1 98.19 138 GLU B CA 1
ATOM 2815 C C . GLU B 1 138 ? -18.562 16.672 17.75 1 98.19 138 GLU B C 1
ATOM 2817 O O . GLU B 1 138 ? -17.578 17.125 18.359 1 98.19 138 GLU B O 1
ATOM 2822 N N . GLU B 1 139 ? -18.547 15.516 17.172 1 98.44 139 GLU B N 1
ATOM 2823 C CA . GLU B 1 139 ? -17.344 14.695 17.156 1 98.44 139 GLU B CA 1
ATOM 2824 C C . GLU B 1 139 ? -16.234 15.344 16.328 1 98.44 139 GLU B C 1
ATOM 2826 O O . GLU B 1 139 ? -15.062 15.32 16.719 1 98.44 139 GLU B O 1
ATOM 2831 N N . TYR B 1 140 ? -16.594 15.93 15.227 1 98.31 140 TYR B N 1
ATOM 2832 C CA . TYR B 1 140 ? -15.633 16.672 14.422 1 98.31 140 TYR B CA 1
ATOM 2833 C C . TYR B 1 140 ? -15.031 17.828 15.227 1 98.31 140 TYR B C 1
ATOM 2835 O O . TYR B 1 140 ? -13.812 18.031 15.219 1 98.31 140 TYR B O 1
ATOM 2843 N N . ARG B 1 141 ? -15.898 18.516 15.922 1 98.69 141 ARG B N 1
ATOM 2844 C CA . ARG B 1 141 ? -15.438 19.641 16.734 1 98.69 141 ARG B CA 1
ATOM 2845 C C . ARG B 1 141 ? -14.453 19.188 17.797 1 98.69 141 ARG B C 1
ATOM 2847 O O . ARG B 1 141 ? -13.453 19.859 18.062 1 98.69 141 ARG B O 1
ATOM 2854 N N . GLU B 1 142 ? -14.766 18.062 18.375 1 98.69 142 GLU B N 1
ATOM 2855 C CA . GLU B 1 142 ? -13.875 17.516 19.391 1 98.69 142 GLU B CA 1
ATOM 2856 C C . GLU B 1 142 ? -12.508 17.188 18.812 1 98.69 142 GLU B C 1
ATOM 2858 O O . GLU B 1 142 ? -11.477 17.5 19.422 1 98.69 142 GLU B O 1
ATOM 2863 N N . ILE B 1 143 ? -12.492 16.547 17.688 1 98.88 143 ILE B N 1
ATOM 2864 C CA . ILE B 1 143 ? -11.25 16.156 17.031 1 98.88 143 ILE B CA 1
ATOM 2865 C C . ILE B 1 143 ? -10.445 17.391 16.672 1 98.88 143 ILE B C 1
ATOM 2867 O O . ILE B 1 143 ? -9.242 17.453 16.938 1 98.88 143 ILE B O 1
ATOM 2871 N N . VAL B 1 144 ? -11.078 18.391 16.094 1 98.88 144 VAL B N 1
ATOM 2872 C CA . VAL B 1 144 ? -10.406 19.609 15.633 1 98.88 144 VAL B CA 1
ATOM 2873 C C . VAL B 1 144 ? -9.875 20.391 16.828 1 98.88 144 VAL B C 1
ATOM 2875 O O . VAL B 1 144 ? -8.766 20.922 16.781 1 98.88 144 VAL B O 1
ATOM 2878 N N . ALA B 1 145 ? -10.695 20.469 17.875 1 98.81 145 ALA B N 1
ATOM 2879 C CA . ALA B 1 145 ? -10.25 21.156 19.094 1 98.81 145 ALA B CA 1
ATOM 2880 C C . ALA B 1 145 ? -8.992 20.5 19.656 1 98.81 145 ALA B C 1
ATOM 2882 O O . ALA B 1 145 ? -8.07 21.188 20.094 1 98.81 145 ALA B O 1
ATOM 2883 N N . LEU B 1 146 ? -9.031 19.219 19.688 1 98.88 146 LEU B N 1
ATOM 2884 C CA . LEU B 1 146 ? -7.871 18.469 20.188 1 98.88 146 LEU B CA 1
ATOM 2885 C C . LEU B 1 146 ? -6.645 18.734 19.312 1 98.88 146 LEU B C 1
ATOM 2887 O O . LEU B 1 146 ? -5.539 18.906 19.828 1 98.88 146 LEU B O 1
ATOM 2891 N N . ALA B 1 147 ? -6.828 18.719 18.047 1 98.88 147 ALA B N 1
ATOM 2892 C CA . ALA B 1 147 ? -5.734 18.984 17.109 1 98.88 147 ALA B CA 1
ATOM 2893 C C . ALA B 1 147 ? -5.16 20.375 17.312 1 98.88 147 ALA B C 1
ATOM 2895 O O . ALA B 1 147 ? -3.947 20.578 17.219 1 98.88 147 ALA B O 1
ATOM 2896 N N . GLU B 1 148 ? -6.035 21.328 17.484 1 98.75 148 GLU B N 1
ATOM 2897 C CA . GLU B 1 148 ? -5.586 22.688 17.781 1 98.75 148 GLU B CA 1
ATOM 2898 C C . GLU B 1 148 ? -4.742 22.734 19.047 1 98.75 148 GLU B C 1
ATOM 2900 O O . GLU B 1 148 ? -3.66 23.312 19.062 1 98.75 148 GLU B O 1
ATOM 2905 N N . GLU B 1 149 ? -5.242 22.125 20.047 1 98.62 149 GLU B N 1
ATOM 2906 C CA . GLU B 1 149 ? -4.566 22.109 21.344 1 98.62 149 GLU B CA 1
ATOM 2907 C C . GLU B 1 149 ? -3.168 21.516 21.234 1 98.62 149 GLU B C 1
ATOM 2909 O O . GLU B 1 149 ? -2.221 22.016 21.828 1 98.62 149 GLU B O 1
ATOM 2914 N N . TYR B 1 150 ? -2.998 20.484 20.422 1 98.75 150 TYR B N 1
ATOM 2915 C CA . TYR B 1 150 ? -1.737 19.75 20.359 1 98.75 150 TYR B CA 1
ATOM 2916 C C . TYR B 1 150 ? -0.912 20.188 19.156 1 98.75 150 TYR B C 1
ATOM 2918 O O . TYR B 1 150 ? 0.176 19.656 18.922 1 98.75 150 TYR B O 1
ATOM 2926 N N . GLY B 1 151 ? -1.416 21.078 18.297 1 98.56 151 GLY B N 1
ATOM 2927 C CA . GLY B 1 151 ? -0.672 21.625 17.172 1 98.56 151 GLY B CA 1
ATOM 2928 C C . GLY B 1 151 ? -0.514 20.641 16.031 1 98.56 151 GLY B C 1
ATOM 2929 O O . GLY B 1 151 ? 0.572 20.516 15.461 1 98.56 151 GLY B O 1
ATOM 2930 N N . LYS B 1 152 ? -1.593 19.891 15.719 1 98.88 152 LYS B N 1
ATOM 2931 C CA . LYS B 1 152 ? -1.535 18.906 14.648 1 98.88 152 LYS B CA 1
ATOM 2932 C C . LYS B 1 152 ? -2.205 19.422 13.383 1 98.88 152 LYS B C 1
ATOM 2934 O O . LYS B 1 152 ? -3.082 20.297 13.445 1 98.88 152 LYS B O 1
ATOM 2939 N N . ALA B 1 153 ? -1.788 18.922 12.234 1 98.94 153 ALA B N 1
ATOM 2940 C CA . ALA B 1 153 ? -2.395 19.234 10.945 1 98.94 153 ALA B CA 1
ATOM 2941 C C . ALA B 1 153 ? -3.146 18.031 10.391 1 98.94 153 ALA B C 1
ATOM 2943 O O . ALA B 1 153 ? -2.99 16.906 10.891 1 98.94 153 ALA B O 1
ATOM 2944 N N . PHE B 1 154 ? -3.982 18.25 9.367 1 98.94 154 PHE B N 1
ATOM 2945 C CA . PHE B 1 154 ? -4.664 17.172 8.664 1 98.94 154 PHE B CA 1
ATOM 2946 C C . PHE B 1 154 ? -4.336 17.203 7.18 1 98.94 154 PHE B C 1
ATOM 2948 O O . PHE B 1 154 ? -4.25 18.266 6.578 1 98.94 154 PHE B O 1
ATOM 2955 N N . GLU B 1 155 ? -4.273 16.031 6.637 1 98.88 155 GLU B N 1
ATOM 2956 C CA . GLU B 1 155 ? -4.109 15.867 5.195 1 98.88 155 GLU B CA 1
ATOM 2957 C C . GLU B 1 155 ? -5.453 15.945 4.477 1 98.88 155 GLU B C 1
ATOM 2959 O O . GLU B 1 155 ? -6.441 15.367 4.934 1 98.88 155 GLU B O 1
ATOM 2964 N N . ILE B 1 156 ? -5.461 16.672 3.404 1 98.88 156 ILE B N 1
ATOM 2965 C CA . ILE B 1 156 ? -6.488 16.516 2.381 1 98.88 156 ILE B CA 1
ATOM 2966 C C . ILE B 1 156 ? -5.98 15.586 1.283 1 98.88 156 ILE B C 1
ATOM 2968 O O . ILE B 1 156 ? -5.137 15.977 0.472 1 98.88 156 ILE B O 1
ATOM 2972 N N . SER B 1 157 ? -6.52 14.414 1.263 1 98.44 157 SER B N 1
ATOM 2973 C CA . SER B 1 157 ? -6.004 13.344 0.416 1 98.44 157 SER B CA 1
ATOM 2974 C C . SER B 1 157 ? -6.746 13.289 -0.914 1 98.44 157 SER B C 1
ATOM 2976 O O . SER B 1 157 ?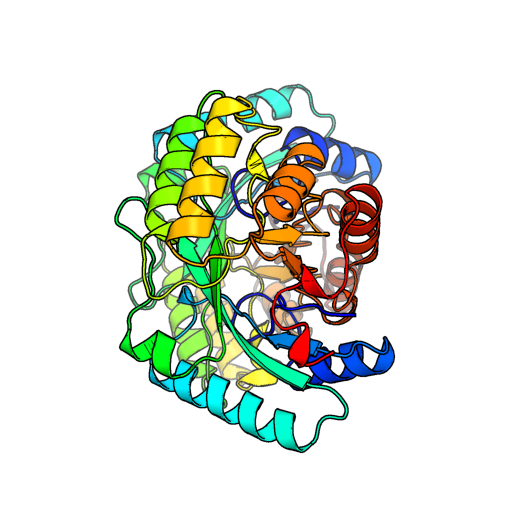 -7.953 13.031 -0.945 1 98.44 157 SER B O 1
ATOM 2978 N N . SER B 1 158 ? -6.039 13.391 -2.023 1 98.06 158 SER B N 1
ATOM 2979 C CA . SER B 1 158 ? -6.66 13.312 -3.344 1 98.06 158 SER B CA 1
ATOM 2980 C C . SER B 1 158 ? -7.012 11.867 -3.699 1 98.06 158 SER B C 1
ATOM 2982 O O . SER B 1 158 ? -8 11.617 -4.391 1 98.06 158 SER B O 1
ATOM 2984 N N . ARG B 1 159 ? -6.25 10.992 -3.16 1 96 159 ARG B N 1
ATOM 2985 C CA . ARG B 1 159 ? -6.5 9.586 -3.459 1 96 159 ARG B CA 1
ATOM 2986 C C . ARG B 1 159 ? -7.844 9.133 -2.9 1 96 159 ARG B C 1
ATOM 2988 O O . ARG B 1 159 ? -8.609 8.445 -3.582 1 96 159 ARG B O 1
ATOM 2995 N N . TYR B 1 160 ? -8.102 9.586 -1.711 1 96.62 160 TYR B N 1
ATOM 2996 C CA . TYR B 1 160 ? -9.273 9.078 -1.01 1 96.62 160 TYR B CA 1
ATOM 2997 C C . TYR B 1 160 ? -10.398 10.109 -1.022 1 96.62 160 TYR B C 1
ATOM 2999 O O . TYR B 1 160 ? -11.5 9.836 -0.533 1 96.62 160 TYR B O 1
ATOM 3007 N N . ARG B 1 161 ? -10.078 11.344 -1.52 1 97.38 161 ARG B N 1
ATOM 3008 C CA . ARG B 1 161 ? -11.023 12.453 -1.523 1 97.38 161 ARG B CA 1
ATOM 3009 C C . ARG B 1 161 ? -11.633 12.656 -0.138 1 97.38 161 ARG B C 1
ATOM 3011 O O . ARG B 1 161 ? -12.852 12.711 0.011 1 97.38 161 ARG B O 1
ATOM 3018 N N . ALA B 1 162 ? -10.797 12.812 0.811 1 97.81 162 ALA B N 1
ATOM 3019 C CA . ALA B 1 162 ? -11.117 12.992 2.223 1 97.81 162 ALA B CA 1
ATOM 3020 C C . ALA B 1 162 ? -10.164 13.977 2.887 1 97.81 162 ALA B C 1
ATOM 3022 O O . ALA B 1 162 ? -9.008 14.109 2.471 1 97.81 162 ALA B O 1
ATOM 3023 N N . PRO B 1 163 ? -10.719 14.688 3.879 1 98.38 163 PRO B N 1
ATOM 3024 C CA . PRO B 1 163 ? -12.008 14.57 4.559 1 98.38 163 PRO B CA 1
ATOM 3025 C C . PRO B 1 163 ? -13.109 15.367 3.873 1 98.38 163 PRO B C 1
ATOM 3027 O O . PRO B 1 163 ? -12.891 15.945 2.803 1 98.38 163 PRO B O 1
ATOM 3030 N N . GLU B 1 164 ? -14.234 15.398 4.5 1 97.44 164 GLU B N 1
ATOM 3031 C CA . GLU B 1 164 ? -15.383 16.141 3.992 1 97.44 164 GLU B CA 1
ATOM 3032 C C . GLU B 1 164 ? -15.148 17.641 4.066 1 97.44 164 GLU B C 1
ATOM 3034 O O . GLU B 1 164 ? -14.406 18.125 4.926 1 97.44 164 GLU B O 1
ATOM 3039 N N . LEU B 1 165 ? -15.891 18.328 3.221 1 98.25 165 LEU B N 1
ATOM 3040 C CA . LEU B 1 165 ? -15.75 19.781 3.107 1 98.25 165 LEU B CA 1
ATOM 3041 C C . LEU B 1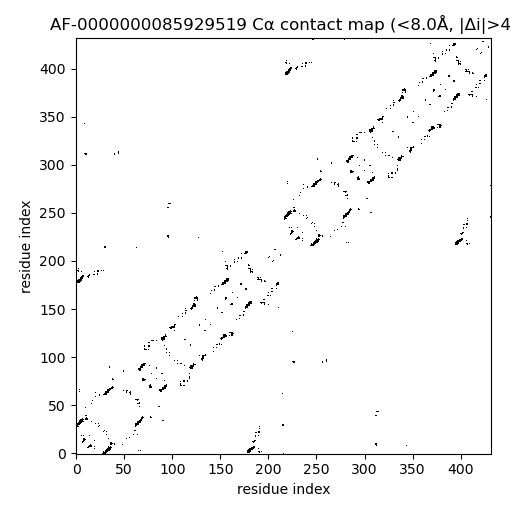 165 ? -16.016 20.453 4.449 1 98.25 165 LEU B C 1
ATOM 3043 O O . LEU B 1 165 ? -15.297 21.391 4.828 1 98.25 165 LEU B O 1
ATOM 3047 N N . ASP B 1 166 ? -17 20.031 5.188 1 97.81 166 ASP B N 1
ATOM 3048 C CA . ASP B 1 166 ? -17.344 20.641 6.465 1 97.81 166 ASP B CA 1
ATOM 3049 C C . ASP B 1 166 ? -16.203 20.516 7.473 1 97.81 166 ASP B C 1
ATOM 3051 O O . ASP B 1 166 ? -15.984 21.406 8.289 1 97.81 166 ASP B O 1
ATOM 3055 N N . PHE B 1 167 ? -15.57 19.391 7.469 1 98.75 167 PHE B N 1
ATOM 3056 C CA . PHE B 1 167 ? -14.43 19.203 8.359 1 98.75 167 PHE B CA 1
ATOM 3057 C C . PHE B 1 167 ? -13.297 20.156 7.984 1 98.75 167 PHE B C 1
ATOM 3059 O O . PHE B 1 167 ? -12.656 20.75 8.867 1 98.75 167 PHE B O 1
ATOM 3066 N N . ILE B 1 168 ? -13.031 20.328 6.68 1 98.88 168 ILE B N 1
ATOM 3067 C CA . ILE B 1 168 ? -12 21.234 6.203 1 98.88 168 ILE B CA 1
ATOM 3068 C C . ILE B 1 168 ? -12.312 22.656 6.652 1 98.88 168 ILE B C 1
ATOM 3070 O O . ILE B 1 168 ? -11.445 23.359 7.164 1 98.88 168 ILE B O 1
ATOM 3074 N N . LYS B 1 169 ? -13.539 23.047 6.531 1 98.81 169 LYS B N 1
ATOM 3075 C CA . LYS B 1 169 ? -13.977 24.375 6.965 1 98.81 169 LYS B CA 1
ATOM 3076 C C . LYS B 1 169 ? -13.734 24.562 8.461 1 98.81 169 LYS B C 1
ATOM 3078 O O . LYS B 1 169 ? -13.258 25.625 8.891 1 98.81 169 LYS B O 1
ATOM 3083 N N . LEU B 1 170 ? -14.109 23.562 9.188 1 98.75 170 LEU B N 1
ATOM 3084 C CA . LEU B 1 170 ? -13.938 23.625 10.641 1 98.75 170 LEU B CA 1
ATOM 3085 C C . LEU B 1 170 ? -12.469 23.797 11 1 98.75 170 LEU B C 1
ATOM 3087 O O . LEU B 1 170 ? -12.133 24.562 11.914 1 98.75 170 LEU B O 1
ATOM 3091 N N . CYS B 1 171 ? -11.562 23.078 10.336 1 98.88 171 CYS B N 1
ATOM 3092 C CA . CYS B 1 171 ? -10.125 23.219 10.57 1 98.88 171 CYS B CA 1
ATOM 3093 C C . CYS B 1 171 ? -9.672 24.656 10.32 1 98.88 171 CYS B C 1
ATOM 3095 O O . CYS B 1 171 ? -8.953 25.234 11.141 1 98.88 171 CYS B O 1
ATOM 3097 N N . ILE B 1 172 ? -10.109 25.188 9.234 1 98.75 172 ILE B N 1
ATOM 3098 C CA . ILE B 1 172 ? -9.719 26.547 8.859 1 98.75 172 ILE B CA 1
ATOM 3099 C C . ILE B 1 172 ? -10.227 27.531 9.906 1 98.75 172 ILE B C 1
ATOM 3101 O O . ILE B 1 172 ? -9.477 28.391 10.375 1 98.75 172 ILE B O 1
ATOM 3105 N N . GLU B 1 173 ? -11.453 27.391 10.25 1 98.44 173 GLU B N 1
ATOM 3106 C CA . GLU B 1 173 ? -12.078 28.266 11.234 1 98.44 173 GLU B CA 1
ATOM 3107 C C . GLU B 1 173 ? -11.32 28.25 12.555 1 98.44 173 GLU B C 1
ATOM 3109 O O . GLU B 1 173 ? -11.172 29.281 13.219 1 98.44 173 GLU B O 1
ATOM 3114 N N . LYS B 1 174 ? -10.789 27.109 12.938 1 98.5 174 LYS B N 1
ATOM 3115 C CA . LYS B 1 174 ? -10.18 26.938 14.25 1 98.5 174 LYS B CA 1
ATOM 3116 C C . LYS B 1 174 ? -8.664 27.109 14.18 1 98.5 174 LYS B C 1
ATOM 3118 O O . LYS B 1 174 ? -7.973 27.031 15.195 1 98.5 174 LYS B O 1
ATOM 3123 N N . GLY B 1 175 ? -8.164 27.266 13 1 98.38 175 GLY B N 1
ATOM 3124 C CA . GLY B 1 175 ? -6.746 27.547 12.828 1 98.38 175 GLY B CA 1
ATOM 3125 C C . GLY B 1 175 ? -5.898 26.281 12.734 1 98.38 175 GLY B C 1
ATOM 3126 O O . GLY B 1 175 ? -4.676 26.344 12.883 1 98.38 175 GLY B O 1
ATOM 3127 N N . VAL B 1 176 ? -6.508 25.141 12.609 1 98.88 176 VAL B N 1
ATOM 3128 C CA . VAL B 1 176 ? -5.785 23.875 12.406 1 98.88 176 VAL B CA 1
ATOM 3129 C C . VAL B 1 176 ? -5.246 23.828 10.984 1 98.88 176 VAL B C 1
ATOM 3131 O O . VAL B 1 176 ? -5.992 24.016 10.023 1 98.88 176 VAL B O 1
ATOM 3134 N N . LYS B 1 177 ? -4.004 23.547 10.789 1 98.88 177 LYS B N 1
ATOM 3135 C CA . LYS B 1 177 ? -3.359 23.578 9.477 1 98.88 177 LYS B CA 1
ATOM 3136 C C . LYS B 1 177 ? -3.752 22.359 8.648 1 98.88 177 LYS B C 1
ATOM 3138 O O . LYS B 1 177 ? -4.125 21.328 9.195 1 98.88 177 LYS B O 1
ATOM 3143 N N . LEU B 1 178 ? -3.672 22.594 7.359 1 98.88 178 LEU B N 1
ATOM 3144 C CA . LEU B 1 178 ? -3.975 21.562 6.387 1 98.88 178 LEU B CA 1
ATOM 3145 C C . LEU B 1 178 ? -2.811 21.359 5.422 1 98.88 178 LEU B C 1
ATOM 3147 O O . LEU B 1 178 ? -1.955 22.234 5.285 1 98.88 178 LEU B O 1
ATOM 3151 N N . THR B 1 179 ? -2.768 20.188 4.789 1 98.75 179 THR B N 1
ATOM 3152 C CA . THR B 1 179 ? -1.796 19.922 3.736 1 98.75 179 THR B CA 1
ATOM 3153 C C . THR B 1 179 ? -2.4 19.016 2.664 1 98.75 179 THR B C 1
ATOM 3155 O O . THR B 1 179 ? -3.516 18.516 2.824 1 98.75 179 THR B O 1
ATOM 3158 N N . PHE B 1 180 ? -1.703 18.906 1.526 1 98.69 180 PHE B N 1
ATOM 3159 C CA . PHE B 1 180 ? -2.174 18.078 0.427 1 98.69 180 PHE B CA 1
ATOM 3160 C C . PHE B 1 180 ? -1.325 16.812 0.302 1 98.69 180 PHE B C 1
ATOM 3162 O O . PHE B 1 180 ? -0.121 16.844 0.564 1 98.69 180 PHE B O 1
ATOM 3169 N N . GLY B 1 181 ? -1.979 15.758 -0.059 1 98.56 181 GLY B N 1
ATOM 3170 C CA . GLY B 1 181 ? -1.293 14.5 -0.309 1 98.56 181 GLY B CA 1
ATOM 3171 C C . GLY B 1 181 ? -1.881 13.719 -1.47 1 98.56 181 GLY B C 1
ATOM 3172 O O . GLY B 1 181 ? -3.092 13.5 -1.524 1 98.56 181 GLY B O 1
ATOM 3173 N N . SER B 1 182 ? -1.021 13.281 -2.373 1 98.44 182 SER B N 1
ATOM 3174 C CA . SER B 1 182 ? -1.447 12.398 -3.455 1 98.44 182 SER B CA 1
ATOM 3175 C C . SER B 1 182 ? -1.44 10.938 -3.012 1 98.44 182 SER B C 1
ATOM 3177 O O . SER B 1 182 ? -2.125 10.102 -3.604 1 98.44 182 SER B O 1
ATOM 3179 N N . ASP B 1 183 ? -0.658 10.711 -1.957 1 97.94 183 ASP B N 1
ATOM 3180 C CA . ASP B 1 183 ? -0.402 9.336 -1.543 1 97.94 183 ASP B CA 1
ATOM 3181 C C . ASP B 1 183 ? 0.084 8.492 -2.719 1 97.94 183 ASP B C 1
ATOM 3183 O O . ASP B 1 183 ? -0.362 7.355 -2.9 1 97.94 183 ASP B O 1
ATOM 3187 N N . ALA B 1 184 ? 0.938 9.031 -3.539 1 97.69 184 ALA B N 1
ATOM 3188 C CA . ALA B 1 184 ? 1.438 8.414 -4.762 1 97.69 184 ALA B CA 1
ATOM 3189 C C . ALA B 1 184 ? 2.279 7.18 -4.445 1 97.69 184 ALA B C 1
ATOM 3191 O O . ALA B 1 184 ? 3.176 7.23 -3.602 1 97.69 184 ALA B O 1
ATOM 3192 N N . HIS B 1 185 ? 1.971 6.129 -5.172 1 96.12 185 HIS B N 1
ATOM 3193 C CA . HIS B 1 185 ? 2.785 4.918 -5.121 1 96.12 185 HIS B CA 1
ATOM 3194 C C . HIS B 1 185 ? 3.518 4.691 -6.438 1 96.12 185 HIS B C 1
ATOM 3196 O O . HIS B 1 185 ? 4.273 3.727 -6.574 1 96.12 185 HIS B O 1
ATOM 3202 N N . GLN B 1 186 ? 3.162 5.523 -7.375 1 94.44 186 GLN B N 1
ATOM 3203 C CA . GLN B 1 186 ? 3.85 5.586 -8.656 1 94.44 186 GLN B CA 1
ATOM 3204 C C . GLN B 1 186 ? 4.355 6.996 -8.945 1 94.44 186 GLN B C 1
ATOM 3206 O O . GLN B 1 186 ? 3.686 7.98 -8.617 1 94.44 186 GLN B O 1
ATOM 3211 N N . VAL B 1 187 ? 5.422 7.055 -9.672 1 97.25 187 VAL B N 1
ATOM 3212 C CA . VAL B 1 187 ? 6.047 8.344 -9.961 1 97.25 187 VAL B CA 1
ATOM 3213 C C . VAL B 1 187 ? 5.047 9.258 -10.664 1 97.25 187 VAL B C 1
ATOM 3215 O O . VAL B 1 187 ? 4.918 10.43 -10.305 1 97.25 187 VAL B O 1
ATOM 3218 N N . ARG B 1 188 ? 4.262 8.719 -11.516 1 96.12 188 ARG B N 1
ATOM 3219 C CA . ARG B 1 188 ? 3.359 9.516 -12.336 1 96.12 188 ARG B CA 1
ATOM 3220 C C . ARG B 1 188 ? 2.26 10.148 -11.484 1 96.12 188 ARG B C 1
ATOM 3222 O O . ARG B 1 188 ? 1.607 11.102 -11.914 1 96.12 188 ARG B O 1
ATOM 3229 N N . ASP B 1 189 ? 2.047 9.656 -10.352 1 97.25 189 ASP B N 1
ATOM 3230 C CA . ASP B 1 189 ? 0.939 10.125 -9.523 1 97.25 189 ASP B CA 1
ATOM 3231 C C . ASP B 1 189 ? 1.39 11.234 -8.578 1 97.25 189 ASP B C 1
ATOM 3233 O O . ASP B 1 189 ? 0.562 11.883 -7.934 1 97.25 189 ASP B O 1
ATOM 3237 N N . VAL B 1 190 ? 2.68 11.43 -8.516 1 98.5 190 VAL B N 1
ATOM 3238 C CA . VAL B 1 190 ? 3.188 12.547 -7.73 1 98.5 190 VAL B CA 1
ATOM 3239 C C . VAL B 1 190 ? 2.578 13.852 -8.234 1 98.5 190 VAL B C 1
ATOM 3241 O O . VAL B 1 190 ? 2.512 14.086 -9.445 1 98.5 190 VAL B O 1
ATOM 3244 N N . GLY B 1 191 ? 2.051 14.641 -7.363 1 98.5 191 GLY B N 1
ATOM 3245 C CA . GLY B 1 191 ? 1.506 15.945 -7.723 1 98.5 191 GLY B CA 1
ATOM 3246 C C . GLY B 1 191 ? 0.048 15.883 -8.141 1 98.5 191 GLY B C 1
ATOM 3247 O O . GLY B 1 191 ? -0.55 16.906 -8.477 1 98.5 191 GLY B O 1
ATOM 3248 N N . ASN B 1 192 ? -0.544 14.688 -8.125 1 98.06 192 ASN B N 1
ATOM 3249 C CA . ASN B 1 192 ? -1.976 14.594 -8.391 1 98.06 192 ASN B CA 1
ATOM 3250 C C . ASN B 1 192 ? -2.801 15.07 -7.195 1 98.06 192 ASN B C 1
ATOM 3252 O O . ASN B 1 192 ? -3.461 14.266 -6.535 1 98.06 192 ASN B O 1
ATOM 3256 N N . ILE B 1 193 ? -2.904 16.406 -7.035 1 98.25 193 ILE B N 1
ATOM 3257 C CA . ILE B 1 193 ? -3.52 16.984 -5.848 1 98.25 193 ILE B CA 1
ATOM 3258 C C . ILE B 1 193 ? -4.641 17.938 -6.262 1 98.25 193 ILE B C 1
ATOM 3260 O O . ILE B 1 193 ? -5.059 18.797 -5.48 1 98.25 193 ILE B O 1
ATOM 3264 N N . SER B 1 194 ? -5.102 17.828 -7.449 1 98.12 194 SER B N 1
ATOM 3265 C CA . SER B 1 194 ? -6.098 18.766 -7.965 1 98.12 194 SER B CA 1
ATOM 3266 C C . SER B 1 194 ? -7.371 18.734 -7.121 1 98.12 194 SER B C 1
ATOM 3268 O O . SER B 1 194 ? -7.941 19.781 -6.816 1 98.12 194 SER B O 1
ATOM 3270 N N . TRP B 1 195 ? -7.773 17.609 -6.777 1 98.44 195 TRP B N 1
ATOM 3271 C CA . TRP B 1 195 ? -8.984 17.5 -5.969 1 98.44 195 TRP B CA 1
ATOM 3272 C C . TRP B 1 195 ? -8.789 18.172 -4.609 1 98.44 195 TRP B C 1
ATOM 3274 O O . TRP B 1 195 ? -9.664 18.891 -4.133 1 98.44 195 TRP B O 1
ATOM 3284 N N . SER B 1 196 ? -7.66 17.859 -3.957 1 98.56 196 SER B N 1
ATOM 3285 C CA . SER B 1 196 ? -7.352 18.438 -2.654 1 98.56 196 SER B CA 1
ATOM 3286 C C . SER B 1 196 ? -7.359 19.969 -2.713 1 98.56 196 SER B C 1
ATOM 3288 O O . SER B 1 196 ? -7.906 20.625 -1.823 1 98.56 196 SER B O 1
ATOM 3290 N N . LEU B 1 197 ? -6.789 20.453 -3.752 1 98.25 197 LEU B N 1
ATOM 3291 C CA . LEU B 1 197 ? -6.727 21.906 -3.936 1 98.25 197 LEU B CA 1
ATOM 3292 C C . LEU B 1 197 ? -8.125 22.5 -4.098 1 98.25 197 LEU B C 1
ATOM 3294 O O . LEU B 1 197 ? -8.453 23.5 -3.475 1 98.25 197 LEU B O 1
ATOM 3298 N N . LYS B 1 198 ? -8.922 21.906 -4.887 1 98.62 198 LYS B N 1
ATOM 3299 C CA . LYS B 1 198 ? -10.273 22.391 -5.121 1 98.62 198 LYS B CA 1
ATOM 3300 C C . LYS B 1 198 ? -11.094 22.359 -3.832 1 98.62 198 LYS B C 1
ATOM 3302 O O . LYS B 1 198 ? -11.828 23.312 -3.541 1 98.62 198 LYS B O 1
ATOM 3307 N N . ALA B 1 199 ? -10.977 21.281 -3.111 1 98.75 199 ALA B N 1
ATOM 3308 C CA . ALA B 1 199 ? -11.688 21.172 -1.84 1 98.75 199 ALA B CA 1
ATOM 3309 C C . ALA B 1 199 ? -11.242 22.25 -0.862 1 98.75 199 ALA B C 1
ATOM 3311 O O . ALA B 1 199 ? -12.07 22.859 -0.183 1 98.75 199 ALA B O 1
ATOM 3312 N N . PHE B 1 200 ? -9.969 22.5 -0.802 1 98.75 200 PHE B N 1
ATOM 3313 C CA . PHE B 1 200 ? -9.375 23.5 0.065 1 98.75 200 PHE B CA 1
ATOM 3314 C C . PHE B 1 200 ? -9.898 24.891 -0.276 1 98.75 200 PHE B C 1
ATOM 3316 O O . PHE B 1 200 ? -10.297 25.641 0.613 1 98.75 200 PHE B O 1
ATOM 3323 N N . GLN B 1 201 ? -9.961 25.156 -1.54 1 98.69 201 GLN B N 1
ATOM 3324 C CA . GLN B 1 201 ? -10.438 26.453 -2.006 1 98.69 201 GLN B CA 1
ATOM 3325 C C . GLN B 1 201 ? -11.93 26.625 -1.74 1 98.69 201 GLN B C 1
ATOM 3327 O O . GLN B 1 201 ? -12.375 27.672 -1.293 1 98.69 201 GLN B O 1
ATOM 3332 N N . LYS B 1 202 ? -12.648 25.641 -1.997 1 98.75 202 LYS B N 1
ATOM 3333 C CA . LYS B 1 202 ? -14.086 25.656 -1.752 1 98.75 202 LYS B CA 1
ATOM 3334 C C . LYS B 1 202 ? -14.383 25.906 -0.277 1 98.75 202 LYS B C 1
ATOM 3336 O O . LYS B 1 202 ? -15.391 26.547 0.058 1 98.75 202 LYS B O 1
ATOM 3341 N N . ALA B 1 203 ? -13.5 25.469 0.573 1 98.75 203 ALA B N 1
ATOM 3342 C CA . ALA B 1 203 ? -13.68 25.625 2.014 1 98.75 203 ALA B CA 1
ATOM 3343 C C . ALA B 1 203 ? -13.234 27 2.482 1 98.75 203 ALA B C 1
ATOM 3345 O O . ALA B 1 203 ? -13.375 27.344 3.66 1 98.75 203 ALA B O 1
ATOM 3346 N N . GLY B 1 204 ? -12.609 27.766 1.563 1 98.5 204 GLY B N 1
ATOM 3347 C CA . GLY B 1 204 ? -12.156 29.109 1.91 1 98.5 204 GLY B CA 1
ATOM 3348 C C . GLY B 1 204 ? -10.719 29.156 2.383 1 98.5 204 GLY B C 1
ATOM 3349 O O . GLY B 1 204 ? -10.305 30.094 3.061 1 98.5 204 GLY B O 1
ATOM 3350 N N . GLY B 1 205 ? -9.977 28.125 2.014 1 98.5 205 GLY B N 1
ATOM 3351 C CA . GLY B 1 205 ? -8.594 28.047 2.459 1 98.5 205 GLY B CA 1
ATOM 3352 C C . GLY B 1 205 ? -7.699 29.094 1.813 1 98.5 205 GLY B C 1
ATOM 3353 O O . GLY B 1 205 ? -7.895 29.453 0.65 1 98.5 205 GLY B O 1
ATOM 3354 N N . LYS B 1 206 ? -6.746 29.547 2.594 1 98.12 206 LYS B N 1
ATOM 3355 C CA . LYS B 1 206 ? -5.695 30.453 2.148 1 98.12 206 LYS B CA 1
ATOM 3356 C C . LYS B 1 206 ? -4.312 29.859 2.389 1 98.12 206 LYS B C 1
ATOM 3358 O O . LYS B 1 206 ? -4.172 28.875 3.109 1 98.12 206 LYS B O 1
ATOM 3363 N N . LYS B 1 207 ? -3.395 30.469 1.782 1 96.94 207 LYS B N 1
ATOM 3364 C CA . LYS B 1 207 ? -2.02 29.984 1.88 1 96.94 207 LYS B CA 1
ATOM 3365 C C . LYS B 1 207 ? -1.599 29.812 3.336 1 96.94 207 LYS B C 1
ATOM 3367 O O . LYS B 1 207 ? -0.94 28.828 3.688 1 96.94 207 LYS B O 1
ATOM 3372 N N . GLU B 1 208 ? -2.02 30.719 4.156 1 97.19 208 GLU B N 1
ATOM 3373 C CA . GLU B 1 208 ? -1.599 30.719 5.555 1 97.19 208 GLU B CA 1
ATOM 3374 C C . GLU B 1 208 ? -2.225 29.562 6.32 1 97.19 208 GLU B C 1
ATOM 3376 O O . GLU B 1 208 ? -1.802 29.25 7.438 1 97.19 208 GLU B O 1
ATOM 3381 N N . ASP B 1 209 ? -3.219 28.906 5.738 1 98.44 209 ASP B N 1
ATOM 3382 C CA . ASP B 1 209 ? -3.885 27.781 6.383 1 98.44 209 ASP B CA 1
ATOM 3383 C C . ASP B 1 209 ? -3.146 26.469 6.109 1 98.44 209 ASP B C 1
ATOM 3385 O O . ASP B 1 209 ? -3.441 25.453 6.723 1 98.44 209 ASP B O 1
ATOM 3389 N N . LEU B 1 210 ? -2.125 26.547 5.238 1 98.38 210 LEU B N 1
ATOM 3390 C CA . LEU B 1 210 ? -1.381 25.344 4.859 1 98.38 210 LEU B CA 1
ATOM 3391 C C . LEU B 1 210 ? -0.183 25.141 5.777 1 98.38 210 LEU B C 1
ATOM 3393 O O . LEU B 1 210 ? 0.501 26.094 6.145 1 98.38 210 LEU B O 1
ATOM 3397 N N . LEU B 1 211 ? 0.009 23.875 6.109 1 97.88 211 LEU B N 1
ATOM 3398 C CA . LEU B 1 211 ? 1.267 23.5 6.75 1 97.88 211 LEU B CA 1
ATOM 3399 C C . LEU B 1 211 ? 2.449 23.781 5.828 1 97.88 211 LEU B C 1
ATOM 3401 O O . LEU B 1 211 ? 2.377 23.516 4.625 1 97.88 211 LEU B O 1
ATOM 3405 N N . PHE B 1 212 ? 3.508 24.328 6.285 1 96.44 212 PHE B N 1
ATOM 3406 C CA . PHE B 1 212 ? 4.73 24.641 5.555 1 96.44 212 PHE B CA 1
ATOM 3407 C C . PHE B 1 212 ? 4.508 25.828 4.613 1 96.44 212 PHE B C 1
ATOM 3409 O O . PHE B 1 212 ? 5.207 25.969 3.607 1 96.44 212 PHE B O 1
ATOM 3416 N N . SER B 1 213 ? 3.537 26.672 4.82 1 95.31 213 SER B N 1
ATOM 3417 C CA . SER B 1 213 ? 3.234 27.812 3.979 1 95.31 213 SER B CA 1
ATOM 3418 C C . SER B 1 213 ? 4.43 28.75 3.873 1 95.31 213 SER B C 1
ATOM 3420 O O . SER B 1 213 ? 4.598 29.453 2.867 1 95.31 213 SER B O 1
ATOM 3422 N N . GLU B 1 214 ? 5.227 28.719 4.879 1 93.44 214 GLU B N 1
ATOM 3423 C CA . GLU B 1 214 ? 6.387 29.594 4.91 1 93.44 214 GLU B CA 1
ATOM 3424 C C . GLU B 1 214 ? 7.414 29.203 3.85 1 93.44 214 GLU B C 1
ATOM 3426 O O . GLU B 1 214 ? 8.289 30 3.498 1 93.44 214 GLU B O 1
ATOM 3431 N N . LEU B 1 215 ? 7.277 28.016 3.402 1 92.19 215 LEU B N 1
ATOM 3432 C CA . LEU B 1 215 ? 8.227 27.516 2.418 1 92.19 215 LEU B CA 1
ATOM 3433 C C . LEU B 1 215 ? 7.699 27.703 1.002 1 92.19 215 LEU B C 1
ATOM 3435 O O . LEU B 1 215 ? 8.359 27.328 0.03 1 92.19 215 LEU B O 1
ATOM 3439 N N . LEU B 1 216 ? 6.5 28.219 0.871 1 88.56 216 LEU B N 1
ATOM 3440 C CA . LEU B 1 216 ? 5.867 28.406 -0.431 1 88.56 216 LEU B CA 1
ATOM 3441 C C . LEU B 1 216 ? 6.219 29.766 -1.024 1 88.56 216 LEU B C 1
ATOM 3443 O O . LEU B 1 216 ? 6.398 30.734 -0.29 1 88.56 216 LEU B O 1
#

Solvent-accessible surface area (backbone atoms only — not comparable to full-atom values): 21978 Å² total; per-residue (Å²): 88,59,26,50,29,27,34,22,47,62,34,87,19,44,56,50,68,65,50,40,51,50,39,28,51,74,70,58,35,38,35,42,20,45,20,29,47,46,90,21,53,52,74,69,53,46,52,51,51,47,51,51,47,56,56,50,34,75,74,45,94,39,51,61,42,46,38,29,29,30,44,46,40,98,91,36,54,77,69,49,68,76,61,42,73,73,38,76,45,28,30,34,28,77,68,64,51,69,56,72,72,33,37,64,62,53,50,54,41,50,51,48,44,51,71,33,89,65,45,40,29,38,37,49,42,61,58,56,25,94,63,14,41,72,75,52,71,68,52,48,50,51,52,47,51,51,22,45,75,60,66,29,30,38,30,27,16,32,70,63,66,12,49,56,61,69,58,52,30,50,27,56,75,67,66,27,30,30,42,36,17,24,64,15,42,39,42,87,37,44,71,50,32,64,61,27,52,51,51,38,49,74,46,67,57,51,65,86,41,32,61,69,39,86,70,101,89,59,27,50,29,28,34,20,45,61,35,88,18,43,55,50,67,67,50,38,52,49,39,28,52,74,69,59,34,40,34,42,20,44,21,30,46,46,89,23,52,52,74,68,53,44,52,50,51,47,52,50,48,58,55,50,33,75,72,45,96,40,49,61,40,45,38,29,28,31,44,46,41,97,89,36,54,77,69,52,66,78,59,44,71,72,38,76,47,28,31,34,28,76,69,63,50,69,55,73,70,34,38,64,62,52,50,53,42,49,51,47,43,51,71,34,87,66,45,40,29,39,36,49,42,62,59,55,25,93,63,13,42,72,76,52,71,67,53,49,50,51,53,48,51,52,23,44,75,60,68,30,30,39,30,26,17,31,72,62,66,12,49,55,61,69,59,52,30,51,26,56,76,66,67,28,29,31,43,36,18,24,63,14,43,39,43,86,37,46,70,50,31,65,60,26,51,51,51,40,48,75,46,65,58,52,67,85,42,31,62,69,39,86,71,101

Sequence (432 aa):
MIDIHTHTRFSDGIGDIQDNIAEAEKKKLHIIGISDHLHFFSNHVLNSYVSIIKQLKKESEIVVLAGIEANILPNGVDITSEIRKKLDYAIASVHMYFTLGGHEEYLNLVKLAIQDENIDIIGHFGNVFPYIGYPSIEEYREIVALAEEYGKAFEISSRYRAPELDFIKLCIEKGVKLTFGSDAHQVRDVGNISWSLKAFQKAGGKKEDLLFSELLMIDIHTHTRFSDGIGDIQDNIAEAEKKKLHIIGISDHLHFFSNHVLNSYVSIIKQLKKESEIVVLAGIEANILPNGVDITSEIRKKLDYAIASVHMYFTLGGHEEYLNLVKLAIQDENIDIIGHFGNVFPYIGYPSIEEYREIVALAEEYGKAFEISSRYRAPELDFIKLCIEKGVKLTFGSDAHQVRDVGNISWSLKAFQKAGGKKEDLLFSELL

pLDDT: mean 97.27, std 2.25, range [88.56, 98.94]

InterPro domains:
  IPR003141 Polymerase/histidinol phosphatase, N-terminal [SM00481] (2-74)
  IPR004013 PHP domain [PF02811] (3-155)
  IPR016195 Polymerase/histidinol phosphatase-like [SSF89550] (1-212)
  IPR050243 Probable phosphatase PHP [PTHR36928] (2-211)

Secondary structure (DSSP, 8-state):
-EEEEE--TTTTSSS-HHHHHHHHHHTT-SEEEE--BGGG--HHHHHHHHHHHHHHHHH-SSEEEE--EEEEETTEES--HHHHTTSS--EEE------TTTHHHHHHHHHHHHT-TT--EETTTTTTHHHH-PPPHHHHHHHHHHHHHHT-EEEEETTTTBS-HHHHHHHHHHT--EEEE--BSSGGGTT--HHHHHHHHHTT--GGGBTTGGG-/-EEEEE--TTTTSSS-HHHHHHHHHHTT-SEEEE--BGGG--HHHHHHHHHHHHHHHHH-SSEEEE--EEEEETTEES--HHHHTTSS--EEE------TTTHHHHHHHHHHHHT-TT--EETTTTTTHHHH-PPPHHHHHHHHHHHHHHT-EEEEETTTTBS-HHHHHHHHHHT--EEEE--BSSGGGTT--HHHHHHHHHTT--GGGBTTGGG-

Foldseek 3Di:
DEAAAEEDPLAQFHHDPLLLLVLCVVVPHQEYHYAEAPVSDDPVSLVVQLVVQVVVCVVGPHHYFYEYEWEQDPVATPDDPVSLVSGPFYEYEHPDDDAAQCVVVVLVSLLRHLQDLSHAEYEQPCLCCVGHHDDDPVSLLVSLVSNLVSNHAYECEPCSNDDDLVSLLSNVVSLHAYEYHPNYRYSNSNPVGVSVVVSCVVSVHDLSRHDPSVSD/DEAAAEEDPLAQFHHDPLLLLVLCVVVPHQEYHYAEAPVSDDPVSLVVQLVVQVVVCVVGPHHYFYEYEWEQDPVATPDDPVSLVSGPFYEYEHPDDDAAQCVVVVLVSLLRHLQDLSHAEYEQPCLCCVGHHDDDPVSLLVSLVSNLVSNHAYECEPCSNDDDLVSLLSNVVSLHAYEYHPNYRYSNSNPVGVSVVVSCVVSVHDLSRHDPSVSD

Nearest PDB structures (foldseek):
  3auo-assembly2_B  TM=8.470E-01  e=5.456E-13  Thermus thermophilus HB8
  2w9m-assembly1_A  TM=8.416E-01  e=2.846E-13  Deinococcus radiodurans
  2w9m-assembly2_B  TM=8.417E-01  e=3.399E-13  Deinococcus radiodurans
  1m65-assembly1_A  TM=8.290E-01  e=8.254E-13  Escherichia coli
  7rmn-assembly1_B  TM=3.675E-01  e=2.355E-02  Verrucomicrobium spinosum

Organism: NCBI:txid2866384